Protein 7EVF (pdb70)

Solvent-accessible surface area: 12725 Å² total; per-residue (Å²): 97,63,123,5,155,81,73,16,141,13,34,34,83,17,0,3,1,28,66,19,89,10,15,38,63,0,22,7,0,5,2,8,9,13,2,2,26,7,73,15,76,13,87,5,63,11,64,52,94,24,74,62,122,6,44,6,39,15,34,38,5,0,6,4,0,0,3,6,60,4,5,0,0,10,4,7,88,77,3,73,0,12,0,16,65,57,95,2,73,84,86,20,73,20,91,128,0,2,67,62,105,4,6,0,0,0,0,1,45,144,20,23,0,16,0,1,0,64,78,104,69,0,12,4,0,34,25,58,69,2,92,82,91,62,35,18,107,13,63,4,10,5,20,0,8,1,4,6,0,82,62,1,0,0,3,0,0,0,107,47,31,42,0,14,0,10,64,14,71,101,128,49,75,34,65,104,74,16,89,36,109,3,85,9,63,11,8,1,2,1,0,4,1,71,86,20,3,0,1,0,1,0,92,81,42,23,1,15,0,0,71,10,44,78,9,129,61,107,40,60,65,103,26,95,61,0,3,77,1,6,4,2,0,2,137,93,13,6,0,0,1,1,0,42,48,11,36,0,32,0,1,34,28,108,12,52,80,73,30,67,16,82,0,108,22,79,2,14,9,2,3,0,0,11,94,109,2,29,0,5,0,0,0,20,35,1,30,0,3,2,0,20,77,95,15,95,108,68,27,46,25,138,2,107,11,29,0,79,0,0,0,2,1,1,40,96,18,16,0,1,1,0,0,23,27,77,9,1,3,0,0,41,52,109,13,88,73,95,23,131,58,110,16,95,10,32,0,7,7,2,1,3,4,6,49,100,0,3,0,3,2,2,2,79,64,40,2,2,0,0,9,56,187

Nearest PDB structures (foldseek):
  7evf-assembly1_AA  TM=1.003E+00  e=4.705E-70  Bacillus velezensis FZB42
  7eq5-assembly2_B  TM=1.001E+00  e=6.761E-65  Bacillus velezensis FZB42
  7eq5-assembly1_A  TM=9.974E-01  e=3.984E-65  Bacillus velezensis FZB42
  7dxn-assembly2_B-2  TM=9.970E-01  e=1.856E-64  Bacillus velezensis FZB42
  6tjg-assembly1_A  TM=9.393E-01  e=6.836E-26  synthetic construct

B-factor: mean 14.87, std 6.34, range [7.51, 61.19]

Secondary structure (P-SEA, 3-state):
cccccbbbbcccccccccccccccccccccccccccccccccccccccccccccccccccbbbbbbccccbbbbbcccbbbbbbccccccccccccccccbbbbbcccccbbbbbbbcccbbbbcccccccccbbbbbcccccccccccccbbbbbbcccccccbbbbcccbbbbccccccccccccccccccccbbbbbbccccccccccccccccccccccccccccbbbbcccbbbbbbbcccbbbbbcccccccccccccccccccccccccccccccccccbbbbbcccccccccccccccccccccccccccccccccccbbbbbccccccccccccccccccbbbbcccbbbbbbcccbbbbbbcc

Structure (mmCIF, N/CA/C/O backbone):
data_7EVF
#
_entry.id   7EVF
#
_cell.length_a   152.987
_cell.length_b   152.987
_cell.length_c   61.694
_cell.angle_alpha   90.000
_cell.angle_beta   90.000
_cell.angle_gamma   120.000
#
_symmetry.space_group_name_H-M   'H 3'
#
loop_
_entity.id
_entity.type
_entity.pdbx_description
1 polymer 'PQQ_3 domain-containing protein'
2 water water
#
loop_
_atom_site.group_PDB
_atom_site.id
_atom_site.type_symbol
_atom_site.label_atom_id
_atom_site.label_alt_id
_atom_site.label_comp_id
_atom_site.label_asym_id
_atom_site.label_entity_id
_atom_site.label_seq_id
_atom_site.pdbx_PDB_ins_code
_atom_site.Cartn_x
_atom_site.Cartn_y
_atom_site.Cartn_z
_atom_site.occupancy
_atom_site.B_iso_or_equiv
_atom_site.auth_seq_id
_atom_site.auth_comp_id
_atom_site.auth_asym_id
_atom_site.auth_atom_id
_atom_site.pdbx_PDB_model_num
ATOM 1 N N . GLY A 1 1 ? 11.67290 28.72309 4.98107 1.000 32.31543 -2 GLY AA N 1
ATOM 2 C CA . GLY A 1 1 ? 10.87567 27.89047 4.09396 1.000 30.58272 -2 GLY AA CA 1
ATOM 3 C C . GLY A 1 1 ? 10.51463 26.54481 4.70532 1.000 27.72198 -2 GLY AA C 1
ATOM 4 O O . GLY A 1 1 ? 10.57243 26.36540 5.92373 1.000 37.46360 -2 GLY AA O 1
ATOM 5 N N . ALA A 1 2 ? 10.13467 25.59418 3.85562 1.000 29.95393 -1 ALA AA N 1
ATOM 6 C CA . ALA A 1 2 ? 9.80047 24.26786 4.34442 1.000 24.16042 -1 ALA AA CA 1
ATOM 7 C C . ALA A 1 2 ? 11.04275 23.56903 4.89473 1.000 30.40218 -1 ALA AA C 1
ATOM 8 O O . ALA A 1 2 ? 12.19109 24.00241 4.70862 1.000 27.79949 -1 ALA AA O 1
ATOM 10 N N . MET A 1 3 ? 10.78589 22.46425 5.57504 1.000 31.93189 0 MET AA N 1
ATOM 11 C CA . MET A 1 3 ? 11.79505 21.64075 6.21458 1.000 30.30672 0 MET AA CA 1
ATOM 12 C C . MET A 1 3 ? 11.81037 20.28815 5.51607 1.000 27.94841 0 MET AA C 1
ATOM 13 O O . MET A 1 3 ? 10.77298 19.81923 5.02547 1.000 26.70593 0 MET AA O 1
ATOM 18 N N . ALA A 1 4 ? 12.98120 19.65672 5.46001 1.000 22.41184 45 ALA AA N 1
ATOM 19 C CA . ALA A 1 4 ? 12.99929 18.26497 5.02181 1.000 25.00264 45 ALA AA CA 1
ATOM 20 C C . ALA A 1 4 ? 12.24612 17.39531 6.03980 1.000 24.06286 45 ALA AA C 1
ATOM 21 O O . ALA A 1 4 ? 12.06839 17.77013 7.19863 1.000 24.69221 45 ALA AA O 1
ATOM 23 N N . GLU A 1 5 ? 11.77485 16.22886 5.59169 1.000 24.95097 46 GLU AA N 1
ATOM 24 C CA . GLU A 1 5 ? 10.96111 15.40673 6.49059 1.000 25.23436 46 GLU AA CA 1
ATOM 25 C C . GLU A 1 5 ? 11.77712 14.76176 7.60571 1.000 27.47802 46 GLU AA C 1
ATOM 26 O O . GLU A 1 5 ? 11.20616 14.40221 8.64206 1.000 26.14751 46 GLU AA O 1
ATOM 32 N N . THR A 1 6 ? 13.08917 14.59424 7.41334 1.000 21.98126 47 THR AA N 1
ATOM 33 C CA . THR A 1 6 ? 14.00616 14.07869 8.42616 1.000 20.23664 47 THR AA CA 1
ATOM 34 C C . THR A 1 6 ? 15.18798 15.03260 8.50220 1.000 20.24094 47 THR AA C 1
ATOM 35 O O . THR A 1 6 ? 15.43650 15.79679 7.56013 1.000 21.44060 47 THR AA O 1
ATOM 39 N N . VAL A 1 7 ? 15.91635 15.00990 9.64690 1.000 18.38936 48 VAL AA N 1
ATOM 40 C CA . VAL A 1 7 ? 16.99271 15.97521 9.82006 1.000 15.85076 48 VAL AA CA 1
ATOM 41 C C . VAL A 1 7 ? 18.23941 15.50160 9.08559 1.000 14.50134 48 VAL AA C 1
ATOM 42 O O . VAL A 1 7 ? 18.54780 14.30231 8.99572 1.000 16.62461 48 VAL AA O 1
ATOM 46 N N . PHE A 1 8 ? 18.97702 16.47848 8.58882 1.000 13.39963 49 PHE AA N 1
ATOM 47 C CA . PHE A 1 8 ? 20.28986 16.19214 8.04070 1.000 12.82308 49 PHE AA CA 1
ATOM 48 C C . PHE A 1 8 ? 21.26609 15.87381 9.16513 1.000 13.37097 49 PHE AA C 1
ATOM 49 O O . PHE A 1 8 ? 21.33507 16.58808 10.18146 1.000 14.40162 49 PHE AA O 1
ATOM 57 N N . LYS A 1 9 ? 22.04573 14.80506 8.97736 1.000 11.54436 50 LYS AA N 1
ATOM 58 C CA . LYS A 1 9 ? 23.11377 14.41535 9.89825 1.000 11.20353 50 LYS AA CA 1
ATOM 59 C C . LYS A 1 9 ? 24.42380 14.27324 9.12899 1.000 13.03256 50 LYS AA C 1
ATOM 60 O O . LYS A 1 9 ? 24.47634 13.56674 8.11633 1.000 12.61236 50 LYS AA O 1
ATOM 66 N N . GLN A 1 10 ? 25.48542 14.91076 9.62604 1.000 12.05391 51 GLN AA N 1
ATOM 67 C CA . GLN A 1 10 ? 26.80144 14.70708 9.03654 1.000 11.33239 51 GLN AA CA 1
ATOM 68 C C . GLN A 1 10 ? 27.27319 13.27284 9.15933 1.000 10.92522 51 GLN AA C 1
ATOM 69 O O . GLN A 1 10 ? 28.02823 12.80275 8.28950 1.000 11.44930 51 GLN AA O 1
ATOM 75 N N . ASN A 1 11 ? 26.85727 12.56856 10.22401 1.000 11.73296 52 ASN AA N 1
ATOM 76 C CA . ASN A 1 11 ? 27.38501 11.24681 10.53390 1.000 10.77774 52 ASN AA CA 1
ATOM 77 C C . ASN A 1 11 ? 26.32507 10.16165 10.50228 1.000 10.90669 52 ASN AA C 1
ATOM 78 O O . ASN A 1 11 ? 25.15503 10.39473 10.83084 1.000 13.92161 52 ASN AA O 1
ATOM 83 N N . HIS A 1 12 ? 26.78388 8.94720 10.18726 1.000 9.75491 53 HIS AA N 1
ATOM 84 C CA . HIS A 1 12 ? 26.08008 7.70622 10.47916 1.000 10.80972 53 HIS AA CA 1
ATOM 85 C C . HIS A 1 12 ? 26.91933 6.91465 11.48316 1.000 12.37638 53 HIS AA C 1
ATOM 86 O O . HIS A 1 12 ? 27.89033 7.43312 12.05101 1.000 13.29133 53 HIS AA O 1
ATOM 93 N N . ALA A 1 13 ? 26.56712 5.63464 11.69208 1.000 12.36907 54 ALA AA N 1
ATOM 94 C CA . ALA A 1 13 ? 27.22618 4.87759 12.74759 1.000 15.09109 54 ALA AA CA 1
ATOM 95 C C . ALA A 1 13 ? 28.71166 4.66494 12.50128 1.000 15.47125 54 ALA AA C 1
ATOM 96 O O . ALA A 1 13 ? 29.44143 4.33363 13.44556 1.000 17.62371 54 ALA AA O 1
ATOM 98 N N . ALA A 1 14 ? 29.17946 4.82753 11.27719 1.000 12.61902 55 ALA AA N 1
ATOM 99 C CA . ALA A 1 14 ? 30.56428 4.50832 10.95639 1.000 11.05869 55 ALA AA CA 1
ATOM 100 C C . ALA A 1 14 ? 31.45614 5.72076 10.68998 1.000 11.73107 55 ALA AA C 1
ATOM 101 O O . ALA A 1 14 ? 32.63413 5.53074 10.38309 1.000 13.85597 55 ALA AA O 1
ATOM 103 N N . SER A 1 15 ? 30.94802 6.95083 10.81359 1.000 10.43514 56 SER AA N 1
ATOM 104 C CA . SER A 1 15 ? 31.73450 8.15425 10.54933 1.000 9.97615 56 SER AA CA 1
ATOM 105 C C . SER A 1 15 ? 31.91786 8.97370 11.82067 1.000 11.19411 56 SER AA C 1
ATOM 106 O O . SER A 1 15 ? 31.22928 8.77090 12.83153 1.000 13.68988 56 SER AA O 1
ATOM 109 N N . GLY A 1 16 ? 32.84348 9.91700 11.74521 1.000 10.11804 57 GLY AA N 1
ATOM 110 C CA . GLY A 1 16 ? 33.23837 10.64140 12.94307 1.000 10.56696 57 GLY AA CA 1
ATOM 111 C C . GLY A 1 16 ? 33.57334 12.10376 12.72497 1.000 10.04274 57 GLY AA C 1
ATOM 112 O O . GLY A 1 16 ? 34.54769 12.60653 13.30000 1.000 11.20025 57 GLY AA O 1
ATOM 113 N N . PHE A 1 17 ? 32.76589 12.80412 11.92761 1.000 9.53764 58 PHE AA N 1
ATOM 114 C CA . PHE A 1 17 ? 32.94413 14.23852 11.74423 1.000 9.52401 58 PHE AA CA 1
ATOM 115 C C . PHE A 1 17 ? 32.46007 15.00196 12.97552 1.000 9.66433 58 PHE AA C 1
ATOM 116 O O . PHE A 1 17 ? 31.53188 14.57868 13.67237 1.000 11.80485 58 PHE AA O 1
ATOM 124 N N . LEU A 1 18 ? 33.07340 16.14454 13.22316 1.000 10.32126 59 LEU AA N 1
ATOM 125 C CA . LEU A 1 18 ? 32.58870 17.01969 14.28798 1.000 9.35043 59 LEU AA CA 1
ATOM 126 C C . LEU A 1 18 ? 31.24161 17.59973 13.88160 1.000 10.66901 59 LEU AA C 1
ATOM 127 O O . LEU A 1 18 ? 31.15084 18.28571 12.85757 1.000 11.30480 59 LEU AA O 1
ATOM 132 N N . ALA A 1 19 ? 30.19422 17.34655 14.67812 1.000 12.06219 60 ALA AA N 1
ATOM 133 C CA . ALA A 1 19 ? 28.88736 17.90047 14.34310 1.000 12.25002 60 ALA AA CA 1
ATOM 134 C C . ALA A 1 19 ? 28.91947 19.41722 14.47819 1.000 12.51149 60 ALA AA C 1
ATOM 135 O O . ALA A 1 19 ? 29.31963 19.95330 15.52542 1.000 14.20228 60 ALA AA O 1
ATOM 137 N N . GLY A 1 20 ? 28.49856 20.10518 13.41932 1.000 10.96808 61 GLY AA N 1
ATOM 138 C CA . GLY A 1 20 ? 28.53659 21.54727 13.36217 1.000 11.16651 61 GLY AA CA 1
ATOM 139 C C . GLY A 1 20 ? 27.16727 22.14257 13.08098 1.000 11.67345 61 GLY AA C 1
ATOM 140 O O . GLY A 1 20 ? 26.18201 21.43270 12.86984 1.000 13.18709 61 GLY AA O 1
ATOM 141 N N . ARG A 1 21 ? 27.13864 23.47639 13.05810 1.000 11.35701 62 ARG AA N 1
ATOM 142 C CA . ARG A 1 21 ? 25.89442 24.25349 13.00732 1.000 12.75452 62 ARG AA CA 1
ATOM 143 C C . ARG A 1 21 ? 25.41349 24.42731 11.56256 1.000 12.75836 62 ARG AA C 1
ATOM 144 O O . ARG A 1 21 ? 25.25727 25.53657 11.04966 1.000 13.59564 62 ARG AA O 1
ATOM 152 N N . TYR A 1 22 ? 25.19927 23.29099 10.89360 1.000 12.10953 63 TYR AA N 1
ATOM 153 C CA . TYR A 1 22 ? 24.60472 23.26238 9.56271 1.000 11.72462 63 TYR AA CA 1
ATOM 154 C C . TYR A 1 22 ? 23.09132 23.36959 9.66152 1.000 12.37826 63 TYR AA C 1
ATOM 155 O O . TYR A 1 22 ? 22.49488 23.15425 10.71794 1.000 14.50090 63 TYR AA O 1
ATOM 164 N N . ASP A 1 23 ? 22.46965 23.70306 8.53992 1.000 11.98983 64 ASP AA N 1
ATOM 165 C CA . ASP A 1 23 ? 21.00932 23.71724 8.48480 1.000 13.25279 64 ASP AA CA 1
ATOM 166 C C . ASP A 1 23 ? 20.49358 22.27843 8.55048 1.000 11.11845 64 ASP AA C 1
ATOM 167 O O . ASP A 1 23 ? 20.52622 21.53428 7.56071 1.000 12.70289 64 ASP AA O 1
ATOM 172 N N . ALA A 1 24 ? 20.00775 21.86808 9.73131 1.000 12.62764 65 ALA AA N 1
ATOM 173 C CA . ALA A 1 24 ? 19.51899 20.50857 9.91570 1.000 13.27630 65 ALA AA CA 1
ATOM 174 C C . ALA A 1 24 ? 18.21119 20.24362 9.18413 1.000 14.83889 65 ALA AA C 1
ATOM 175 O O . ALA A 1 24 ? 17.85170 19.08011 8.98404 1.000 15.38560 65 ALA AA O 1
ATOM 177 N N . GLN A 1 25 ? 17.52281 21.28314 8.74896 1.000 14.84816 66 GLN AA N 1
ATOM 178 C CA . GLN A 1 25 ? 16.30090 21.10707 7.98721 1.000 14.47573 66 GLN AA CA 1
ATOM 179 C C . GLN A 1 25 ? 16.53819 21.02524 6.48941 1.000 14.48059 66 GLN AA C 1
ATOM 180 O O . GLN A 1 25 ? 15.58207 20.81837 5.73937 1.000 15.73211 66 GLN AA O 1
ATOM 186 N N . ALA A 1 26 ? 17.78138 21.18183 6.03294 1.000 12.92068 67 ALA AA N 1
ATOM 187 C CA . ALA A 1 26 ? 18.09770 21.16383 4.61887 1.000 11.26379 67 ALA AA CA 1
ATOM 188 C C . ALA A 1 26 ? 18.14800 19.73966 4.09676 1.000 11.95395 67 ALA AA C 1
ATOM 189 O O . ALA A 1 26 ? 18.34802 18.77829 4.85207 1.000 14.32933 67 ALA AA O 1
ATOM 191 N N . MET A 1 27 ? 17.99198 19.60990 2.77307 1.000 11.20305 68 MET AA N 1
ATOM 192 C CA . MET A 1 27 ? 18.20402 18.31070 2.15592 1.000 10.99214 68 MET AA CA 1
ATOM 193 C C . MET A 1 27 ? 19.68742 18.00723 2.07856 1.000 15.30065 68 MET AA C 1
ATOM 194 O O . MET A 1 27 ? 20.11625 16.92172 2.46261 1.000 14.44732 68 MET AA O 1
ATOM 199 N N . SER A 1 28 ? 20.48741 18.96957 1.61851 1.000 13.28880 69 SER AA N 1
ATOM 200 C CA . SER A 1 28 ? 21.93431 18.77607 1.47142 1.000 11.67171 69 SER AA CA 1
ATOM 201 C C . SER A 1 28 ? 22.65084 20.10940 1.71928 1.000 10.71844 69 SER AA C 1
ATOM 202 O O . SER A 1 28 ? 22.94655 20.85622 0.77309 1.000 11.54979 69 SER AA O 1
ATOM 205 N N . PRO A 1 29 ? 22.98691 20.42560 2.97852 1.000 9.49800 70 PRO AA N 1
ATOM 206 C CA . PRO A 1 29 ? 23.52602 21.76055 3.28286 1.000 9.48948 70 PRO AA CA 1
ATOM 207 C C . PRO A 1 29 ? 25.02400 21.92271 3.10940 1.000 10.63179 70 PRO AA C 1
ATOM 208 O O . PRO A 1 29 ? 25.52745 23.04550 3.24409 1.000 12.20913 70 PRO AA O 1
ATOM 212 N N . THR A 1 30 ? 25.75264 20.84816 2.82183 1.000 10.24595 71 THR AA N 1
ATOM 213 C CA . THR A 1 30 ? 27.19814 20.93446 2.72295 1.000 9.80828 71 THR AA CA 1
ATOM 214 C C . THR A 1 30 ? 27.63399 19.86910 1.73265 1.000 10.18901 71 THR AA C 1
ATOM 215 O O . THR A 1 30 ? 26.94696 18.86101 1.55575 1.000 14.87784 71 THR AA O 1
ATOM 219 N N . MET A 1 31 ? 28.72504 20.13483 1.04125 1.000 9.42743 72 MET AA N 1
ATOM 220 C CA . MET A 1 31 ? 29.27045 19.12597 0.14086 1.000 9.25837 72 MET AA CA 1
ATOM 221 C C . MET A 1 31 ? 30.21905 18.17691 0.86468 1.000 9.44420 72 MET AA C 1
ATOM 222 O O . MET A 1 31 ? 30.15354 16.96301 0.66237 1.000 7.87847 72 MET AA O 1
ATOM 227 N N . PHE A 1 32 ? 31.05828 18.71669 1.74661 1.000 9.98151 73 PHE AA N 1
ATOM 228 C CA . PHE A 1 32 ? 32.07495 17.96131 2.47884 1.000 7.50710 73 PHE AA CA 1
ATOM 229 C C . PHE A 1 32 ? 31.87090 18.14117 3.97790 1.000 9.39657 73 PHE AA C 1
ATOM 230 O O . PHE A 1 32 ? 30.84689 18.67549 4.42359 1.000 11.08821 73 PHE AA O 1
ATOM 238 N N . ASN A 1 33 ? 32.83135 17.62389 4.75886 1.000 9.21106 74 ASN AA N 1
ATOM 239 C CA . ASN A 1 33 ? 32.66515 17.51179 6.20551 1.000 9.84539 74 ASN AA CA 1
ATOM 240 C C . ASN A 1 33 ? 31.42497 16.73638 6.60906 1.000 9.14814 74 ASN AA C 1
ATOM 241 O O . ASN A 1 33 ? 30.80682 17.00481 7.64060 1.000 11.08592 74 ASN AA O 1
ATOM 246 N N . TRP A 1 34 ? 31.09348 15.71131 5.82870 1.000 8.22006 75 TRP AA N 1
ATOM 247 C CA . TRP A 1 34 ? 30.05363 14.76530 6.18385 1.000 8.51305 75 TRP AA CA 1
ATOM 248 C C . TRP A 1 34 ? 30.32857 13.48043 5.42329 1.000 9.32308 75 TRP AA C 1
ATOM 249 O O . TRP A 1 34 ? 31.21394 13.41441 4.56373 1.000 9.57421 75 TRP AA O 1
ATOM 260 N N . SER A 1 35 ? 29.54505 12.46058 5.76529 1.000 9.49279 76 SER AA N 1
ATOM 261 C CA . SER A 1 35 ? 29.83698 11.12168 5.26845 1.000 8.94670 76 SER AA CA 1
ATOM 262 C C . SER A 1 35 ? 29.70979 11.00946 3.75952 1.000 8.85071 76 SER AA C 1
ATOM 263 O O . SER A 1 35 ? 30.35911 10.15507 3.14966 1.000 9.77098 76 SER AA O 1
ATOM 266 N N . ARG A 1 36 ? 28.86620 11.84120 3.15763 1.000 8.25912 77 ARG AA N 1
ATOM 267 C CA . ARG A 1 36 ? 28.43334 11.68408 1.76095 1.000 8.76555 77 ARG AA CA 1
ATOM 268 C C . ARG A 1 36 ? 27.71860 10.35973 1.52429 1.000 9.94931 77 ARG AA C 1
ATOM 269 O O . ARG A 1 36 ? 27.70397 9.83355 0.40529 1.000 10.59814 77 ARG AA O 1
ATOM 277 N N . GLU A 1 37 ? 27.07546 9.82717 2.56339 1.000 9.38504 78 GLU AA N 1
ATOM 278 C CA . GLU A 1 37 ? 26.03239 8.82188 2.40241 1.000 10.33076 78 GLU AA CA 1
ATOM 279 C C . GLU A 1 37 ? 24.71150 9.50919 2.71293 1.000 10.54630 78 GLU AA C 1
ATOM 280 O O . GLU A 1 37 ? 24.39313 9.79400 3.88225 1.000 12.46683 78 GLU AA O 1
ATOM 286 N N . SER A 1 38 ? 23.94037 9.75645 1.66242 1.000 9.48377 79 SER AA N 1
ATOM 287 C CA . SER A 1 38 ? 22.64825 10.40599 1.81368 1.000 10.22404 79 SER AA CA 1
ATOM 288 C C . SER A 1 38 ? 21.68530 9.54145 2.61641 1.000 11.81886 79 SER AA C 1
ATOM 289 O O . SER A 1 38 ? 21.67962 8.30926 2.50808 1.000 13.04734 79 SER AA O 1
ATOM 292 N N . ARG A 1 39 ? 20.81706 10.21544 3.37426 1.000 11.31064 80 ARG AA N 1
ATOM 293 C CA . ARG A 1 39 ? 19.70672 9.54439 4.03809 1.000 12.67760 80 ARG AA CA 1
ATOM 294 C C . ARG A 1 39 ? 18.56327 9.22637 3.08702 1.000 12.51648 80 ARG AA C 1
ATOM 295 O O . ARG A 1 39 ? 17.62080 8.52737 3.48786 1.000 15.41160 80 ARG AA O 1
ATOM 303 N N . PHE A 1 40 ? 18.62156 9.70064 1.85148 1.000 11.69826 81 PHE AA N 1
ATOM 304 C CA . PHE A 1 40 ? 17.55490 9.48674 0.88301 1.000 11.44149 81 PHE AA CA 1
ATOM 305 C C . PHE A 1 40 ? 17.83091 8.30391 -0.04059 1.000 13.83115 81 PHE AA C 1
ATOM 306 O O . PHE A 1 40 ? 18.97784 8.03130 -0.41699 1.000 13.02226 81 PHE AA O 1
ATOM 314 N N . THR A 1 41 ? 16.74612 7.63553 -0.44866 1.000 14.53863 82 THR AA N 1
ATOM 315 C CA . THR A 1 41 ? 16.79299 6.69260 -1.55311 1.000 14.38641 82 THR AA CA 1
ATOM 316 C C . THR A 1 41 ? 16.57027 7.42927 -2.86898 1.000 14.41611 82 THR AA C 1
ATOM 317 O O . THR A 1 41 ? 16.09916 8.57567 -2.90516 1.000 15.53135 82 THR AA O 1
ATOM 321 N N . SER A 1 42 ? 16.93914 6.76242 -3.96747 1.000 14.75169 83 SER AA N 1
ATOM 322 C CA . SER A 1 42 ? 16.72852 7.30915 -5.29523 1.000 14.33865 83 SER AA CA 1
ATOM 323 C C . SER A 1 42 ? 16.38466 6.19690 -6.26994 1.000 17.14862 83 SER AA C 1
ATOM 324 O O . SER A 1 42 ? 17.00671 5.13033 -6.25059 1.000 19.68731 83 SER AA O 1
ATOM 327 N N . THR A 1 43 ? 15.41409 6.46009 -7.12974 1.000 16.00831 84 THR AA N 1
ATOM 328 C CA . THR A 1 43 ? 15.17654 5.61726 -8.29333 1.000 17.01642 84 THR AA CA 1
ATOM 329 C C . THR A 1 43 ? 15.67994 6.25630 -9.57875 1.000 19.55947 84 THR AA C 1
ATOM 330 O O . THR A 1 43 ? 15.31655 5.79741 -10.66475 1.000 20.15970 84 THR AA O 1
ATOM 334 N N . ALA A 1 44 ? 16.51102 7.29835 -9.49389 1.000 16.07775 85 ALA AA N 1
ATOM 335 C CA . ALA A 1 44 ? 16.98741 7.94917 -10.70790 1.000 15.09843 85 ALA AA CA 1
ATOM 336 C C . ALA A 1 44 ? 17.54772 6.89680 -11.65236 1.000 15.34954 85 ALA AA C 1
ATOM 337 O O . ALA A 1 44 ? 18.30880 6.01987 -11.24194 1.000 15.88398 85 ALA AA O 1
ATOM 339 N N . ASP A 1 45 ? 17.13030 6.96194 -12.91392 1.000 15.46163 86 ASP AA N 1
ATOM 340 C CA . ASP A 1 45 ? 17.47273 5.92151 -13.88262 1.000 14.97078 86 ASP AA CA 1
ATOM 341 C C . ASP A 1 45 ? 18.34118 6.41653 -15.02898 1.000 16.01609 86 ASP AA C 1
ATOM 342 O O . ASP A 1 45 ? 18.59948 5.65595 -15.96670 1.000 17.17167 86 ASP AA O 1
ATOM 347 N N . GLY A 1 46 ? 18.83727 7.64269 -14.96554 1.000 12.81232 87 GLY AA N 1
ATOM 348 C CA . GLY A 1 46 ? 19.71185 8.13992 -15.98882 1.000 15.34821 87 GLY AA CA 1
ATOM 349 C C . GLY A 1 46 ? 19.03447 8.98975 -17.03045 1.000 15.72712 87 GLY AA C 1
ATOM 350 O O . GLY A 1 46 ? 19.72322 9.52934 -17.90190 1.000 17.78084 87 GLY AA O 1
ATOM 351 N N . ALA A 1 47 ? 17.71630 9.13345 -16.96391 1.000 16.46264 88 ALA AA N 1
ATOM 352 C CA . ALA A 1 47 ? 17.03566 10.07612 -17.83897 1.000 18.16747 88 ALA AA CA 1
ATOM 353 C C . ALA A 1 47 ? 17.23506 11.48373 -17.29352 1.000 15.63820 88 ALA AA C 1
ATOM 354 O O . ALA A 1 47 ? 17.05208 11.72383 -16.09493 1.000 16.76317 88 ALA AA O 1
ATOM 356 N N . LEU A 1 48 ? 17.61354 12.40765 -18.17114 1.000 15.67381 89 LEU AA N 1
ATOM 357 C CA . LEU A 1 48 ? 17.80173 13.79061 -17.75096 1.000 15.82742 89 LEU AA CA 1
ATOM 358 C C . LEU A 1 48 ? 16.44821 14.44742 -17.51153 1.000 19.86498 89 LEU AA C 1
ATOM 359 O O . LEU A 1 48 ? 15.54352 14.36091 -18.35387 1.000 19.66361 89 LEU AA O 1
ATOM 364 N N . LYS A 1 49 ? 16.29772 15.06871 -16.34085 1.000 14.64254 90 LYS AA N 1
ATOM 365 C CA . LYS A 1 49 ? 15.09554 15.85387 -16.06083 1.000 15.18888 90 LYS AA CA 1
ATOM 366 C C . LYS A 1 49 ? 15.22102 17.27138 -16.61777 1.000 15.72679 90 LYS AA C 1
ATOM 367 O O . LYS A 1 49 ? 14.31722 17.75978 -17.30969 1.000 19.24634 90 LYS AA O 1
ATOM 373 N N . TRP A 1 50 ? 16.31742 17.95678 -16.31737 1.000 14.51487 91 TRP AA N 1
ATOM 374 C CA . TRP A 1 50 ? 16.60179 19.24396 -16.93761 1.000 15.40056 91 TRP AA CA 1
ATOM 375 C C . TRP A 1 50 ? 18.09059 19.52253 -16.82801 1.000 14.32620 91 TRP AA C 1
ATOM 376 O O . TRP A 1 50 ? 18.81250 18.85892 -16.07779 1.000 13.33958 91 TRP AA O 1
ATOM 387 N N . GLU A 1 51 ? 18.54960 20.50059 -17.60380 1.000 14.89971 92 GLU AA N 1
ATOM 388 C CA . GLU A 1 51 ? 19.92014 20.99693 -17.54348 1.000 16.58215 92 GLU AA CA 1
ATOM 389 C C . GLU A 1 51 ? 19.88844 22.52161 -17.56034 1.000 18.04965 92 GLU AA C 1
ATOM 390 O O . GLU A 1 51 ? 19.02208 23.12808 -18.20222 1.000 16.91937 92 GLU AA O 1
ATOM 396 N N . LYS A 1 52 ? 20.82910 23.14366 -16.84308 1.000 12.79584 93 LYS AA N 1
ATOM 397 C CA . LYS A 1 52 ? 20.99165 24.59613 -16.86156 1.000 11.68009 93 LYS AA CA 1
ATOM 398 C C . LYS A 1 52 ? 22.44193 24.94836 -17.15559 1.000 16.39367 93 LYS AA C 1
ATOM 399 O O . LYS A 1 52 ? 23.36798 24.21881 -16.78368 1.000 16.40121 93 LYS AA O 1
ATOM 405 N N . ASN A 1 53 ? 22.64978 26.06709 -17.84799 1.000 15.27868 94 ASN AA N 1
ATOM 406 C CA . ASN A 1 53 ? 24.00142 26.52682 -18.10426 1.000 14.34385 94 ASN AA CA 1
ATOM 407 C C . ASN A 1 53 ? 24.52774 27.17570 -16.83344 1.000 16.33808 94 ASN AA C 1
ATOM 408 O O . ASN A 1 53 ? 23.96546 28.16733 -16.35282 1.000 17.17978 94 ASN AA O 1
ATOM 413 N N . VAL A 1 54 ? 25.57278 26.57525 -16.26546 1.000 14.42349 95 VAL AA N 1
ATOM 414 C CA . VAL A 1 54 ? 26.19146 27.02558 -15.01929 1.000 16.35351 95 VAL AA CA 1
ATOM 415 C C . VAL A 1 54 ? 27.70182 26.95699 -15.21682 1.000 14.11724 95 VAL AA C 1
ATOM 416 O O . VAL A 1 54 ? 28.33404 25.94300 -14.87776 1.000 16.35518 95 VAL AA O 1
ATOM 420 N N . PRO A 1 55 ? 28.32794 27.98037 -15.78651 1.000 12.64358 96 PRO AA N 1
ATOM 421 C CA . PRO A 1 55 ? 29.78269 27.92605 -15.98977 1.000 14.88121 96 PRO AA CA 1
ATOM 422 C C . PRO A 1 55 ? 30.50202 27.96479 -14.64459 1.000 13.54924 96 PRO AA C 1
ATOM 423 O O . PRO A 1 55 ? 30.22417 28.81878 -13.80161 1.000 14.41799 96 PRO AA O 1
ATOM 427 N N . ALA A 1 56 ? 31.41310 27.01803 -14.43667 1.000 11.57716 97 ALA AA N 1
ATOM 428 C CA . ALA A 1 56 ? 32.04850 26.92504 -13.12623 1.000 14.29980 97 ALA AA CA 1
ATOM 429 C C . ALA A 1 56 ? 33.40338 26.25739 -13.25239 1.000 13.82563 97 ALA AA C 1
ATOM 430 O O . ALA A 1 56 ? 33.65103 25.46987 -14.16468 1.000 16.58911 97 ALA AA O 1
ATOM 432 N N . THR A 1 57 ? 34.27031 26.53636 -12.27711 1.000 12.71832 98 THR AA N 1
ATOM 433 C CA . THR A 1 57 ? 35.50076 25.76571 -12.09268 1.000 13.41902 98 THR AA CA 1
ATOM 434 C C . THR A 1 57 ? 35.53090 25.45740 -10.60522 1.000 11.85930 98 THR AA C 1
ATOM 435 O O . THR A 1 57 ? 36.12199 26.21308 -9.81985 1.000 12.31431 98 THR AA O 1
ATOM 439 N N . PRO A 1 58 ? 34.84991 24.39244 -10.17666 1.000 12.36318 99 PRO AA N 1
ATOM 440 C CA . PRO A 1 58 ? 34.70564 24.15065 -8.73963 1.000 12.07237 99 PRO AA CA 1
ATOM 441 C C . PRO A 1 58 ? 36.00591 23.66444 -8.15072 1.000 16.46699 99 PRO AA C 1
ATOM 442 O O . PRO A 1 58 ? 36.75319 22.90213 -8.77480 1.000 21.44757 99 PRO AA O 1
ATOM 446 N N . GLN A 1 59 ? 36.30621 24.16434 -6.96799 1.000 11.09615 100 GLN AA N 1
ATOM 447 C CA . GLN A 1 59 ? 37.51523 23.72259 -6.27829 1.000 10.18259 100 GLN AA CA 1
ATOM 448 C C . GLN A 1 59 ? 37.24913 22.36711 -5.62318 1.000 9.88204 100 GLN AA C 1
ATOM 449 O O . GLN A 1 59 ? 36.32522 22.22175 -4.82694 1.000 11.24932 100 GLN AA O 1
ATOM 455 N N . ASN A 1 60 ? 38.06475 21.36995 -5.96891 1.000 11.67716 101 ASN AA N 1
ATOM 456 C CA . ASN A 1 60 ? 37.97818 20.02765 -5.35416 1.000 10.81716 101 ASN AA CA 1
ATOM 457 C C . ASN A 1 60 ? 36.58224 19.42143 -5.40667 1.000 10.21291 101 ASN AA C 1
ATOM 458 O O . ASN A 1 60 ? 36.17705 18.67197 -4.51114 1.000 14.03626 101 ASN AA O 1
ATOM 463 N N . GLY A 1 61 ? 35.84055 19.70481 -6.47542 1.000 10.98444 102 GLY AA N 1
ATOM 464 C CA . GLY A 1 61 ? 34.54825 19.06825 -6.61833 1.000 12.19847 102 GLY AA CA 1
ATOM 465 C C . GLY A 1 61 ? 33.41996 19.74791 -5.88119 1.000 9.60217 102 GLY AA C 1
ATOM 466 O O . GLY A 1 61 ? 32.37582 19.11749 -5.63689 1.000 10.87376 102 GLY AA O 1
ATOM 467 N N . ALA A 1 62 ? 33.59940 21.01879 -5.51374 1.000 8.76400 103 ALA AA N 1
ATOM 468 C CA . ALA A 1 62 ? 32.51792 21.79909 -4.91489 1.000 9.67183 103 ALA AA CA 1
ATOM 469 C C . ALA A 1 62 ? 31.30260 21.81412 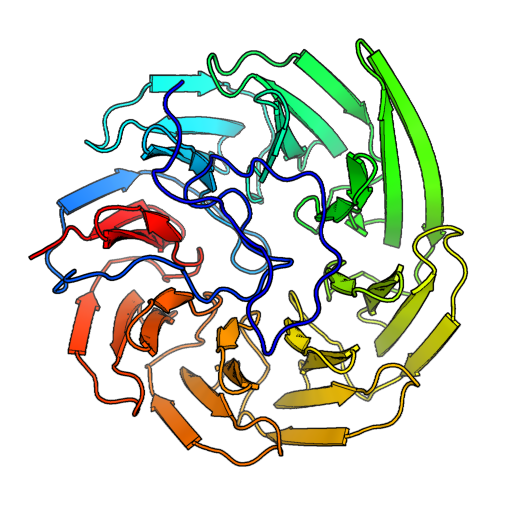-5.83783 1.000 11.48204 103 ALA AA C 1
ATOM 470 O O . ALA A 1 62 ? 31.38394 21.47251 -7.02349 1.000 11.37690 103 ALA AA O 1
ATOM 472 N N . GLY A 1 63 ? 30.17371 22.24572 -5.28866 1.000 10.72311 104 GLY AA N 1
ATOM 473 C CA . GLY A 1 63 ? 28.97841 22.25437 -6.11164 1.000 11.95782 104 GLY AA CA 1
ATOM 474 C C . GLY A 1 63 ? 27.76491 22.72504 -5.35232 1.000 11.29493 104 GLY AA C 1
ATOM 475 O O . GLY A 1 63 ? 27.87222 23.62364 -4.51069 1.000 13.78499 104 GLY AA O 1
ATOM 476 N N . ALA A 1 64 ? 26.60671 22.13235 -5.63778 1.000 9.56205 105 ALA AA N 1
ATOM 477 C CA . ALA A 1 64 ? 25.34760 22.66842 -5.14263 1.000 9.83468 105 ALA AA CA 1
ATOM 478 C C . ALA A 1 64 ? 25.03993 22.28996 -3.69396 1.000 10.12171 105 ALA AA C 1
ATOM 479 O O . ALA A 1 64 ? 25.46552 21.24264 -3.18986 1.000 12.09103 105 ALA AA O 1
ATOM 481 N N . ALA A 1 65 ? 24.24831 23.15152 -3.03851 1.000 10.49109 106 ALA AA N 1
ATOM 482 C CA . ALA A 1 65 ? 23.57485 22.82224 -1.79509 1.000 9.99464 106 ALA AA CA 1
ATOM 483 C C . ALA A 1 65 ? 22.06558 22.88017 -2.02672 1.000 10.05537 106 ALA AA C 1
ATOM 484 O O . ALA A 1 65 ? 21.60067 23.53049 -2.96478 1.000 12.52276 106 ALA AA O 1
ATOM 486 N N . VAL A 1 66 ? 21.30460 22.17505 -1.19226 1.000 10.47976 107 VAL AA N 1
ATOM 487 C CA . VAL A 1 66 ? 19.85409 22.06176 -1.38139 1.000 10.53881 107 VAL AA CA 1
ATOM 488 C C . VAL A 1 66 ? 19.18488 22.23632 -0.02893 1.000 12.30989 107 VAL AA C 1
ATOM 489 O O . VAL A 1 66 ? 19.52703 21.52996 0.92318 1.000 11.21806 107 VAL AA O 1
ATOM 493 N N . ASP A 1 67 ? 18.25350 23.19271 0.07690 1.000 11.55051 108 ASP AA N 1
ATOM 494 C CA . ASP A 1 67 ? 17.62204 23.45034 1.36400 1.000 10.59206 108 ASP AA CA 1
ATOM 495 C C . ASP A 1 67 ? 16.35333 22.62092 1.54386 1.000 11.68599 108 ASP AA C 1
ATOM 496 O O . ASP A 1 67 ? 16.04773 21.71952 0.75091 1.000 12.90976 108 ASP AA O 1
ATOM 501 N N . GLY A 1 68 ? 15.61833 22.91371 2.62487 1.000 11.36637 109 GLY AA N 1
ATOM 502 C CA . GLY A 1 68 ? 14.45275 22.10957 2.98684 1.000 13.00914 109 GLY AA CA 1
ATOM 503 C C . GLY A 1 68 ? 13.28977 22.23076 2.01072 1.000 14.94651 109 GLY AA C 1
ATOM 504 O O . GLY A 1 68 ? 12.41247 21.35303 1.98915 1.000 17.74203 109 GLY AA O 1
ATOM 505 N N . AS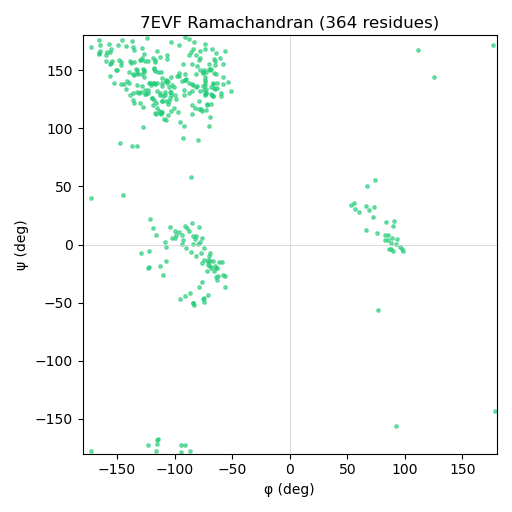P A 1 69 ? 13.25889 23.29830 1.21723 1.000 13.77462 110 ASP AA N 1
ATOM 506 C CA . ASP A 1 69 ? 12.27003 23.45248 0.14756 1.000 14.88352 110 ASP AA CA 1
ATOM 507 C C . ASP A 1 69 ? 12.65907 22.70298 -1.11773 1.000 13.69269 110 ASP AA C 1
ATOM 508 O O . ASP A 1 69 ? 11.85262 22.63033 -2.05705 1.000 15.30331 110 ASP AA O 1
ATOM 513 N N . GLY A 1 70 ? 13.89087 22.18136 -1.18232 1.000 12.05707 111 GLY AA N 1
ATOM 514 C CA . GLY A 1 70 ? 14.43199 21.68032 -2.42855 1.000 12.39893 111 GLY AA CA 1
ATOM 515 C C . GLY A 1 70 ? 15.03604 22.72333 -3.34550 1.000 10.95643 111 GLY AA C 1
ATOM 516 O O . GLY A 1 70 ? 15.38967 22.39639 -4.47768 1.000 12.90730 111 GLY AA O 1
ATOM 517 N N . THR A 1 71 ? 15.17191 23.96545 -2.88868 1.000 11.23516 112 THR AA N 1
ATOM 518 C CA . THR A 1 71 ? 15.86338 24.97677 -3.66920 1.000 11.43710 112 THR AA CA 1
ATOM 519 C C . THR A 1 71 ? 17.33124 24.60368 -3.78856 1.000 10.25299 112 THR AA C 1
ATOM 520 O O . THR A 1 71 ? 17.94598 24.15988 -2.81294 1.000 11.34814 112 THR AA O 1
ATOM 524 N N . VAL A 1 72 ? 17.86105 24.72850 -5.00275 1.000 9.71410 113 VAL AA N 1
ATOM 525 C CA . VAL A 1 72 ? 19.22598 24.33772 -5.33901 1.000 10.68502 113 VAL AA CA 1
ATOM 526 C C . VAL A 1 72 ? 20.06558 25.60243 -5.46986 1.000 10.87825 113 VAL AA C 1
ATOM 527 O O . VAL A 1 72 ? 19.76790 26.46557 -6.29484 1.000 13.11530 113 VAL AA O 1
ATOM 531 N N . PHE A 1 73 ? 21.15708 25.70158 -4.70779 1.000 9.47403 114 PHE AA N 1
ATOM 532 C CA . PHE A 1 73 ? 22.01741 26.88721 -4.71375 1.000 8.99557 114 PHE AA CA 1
ATOM 533 C C . PHE A 1 73 ? 23.36692 26.52339 -5.31201 1.000 10.47109 114 PHE AA C 1
ATOM 534 O O . PHE A 1 73 ? 23.96603 25.52448 -4.90778 1.000 11.26972 114 PHE AA O 1
ATOM 542 N N . ILE A 1 74 ? 23.84499 27.32330 -6.26559 1.000 10.93706 115 ILE AA N 1
ATOM 543 C CA . ILE A 1 74 ? 25.09969 27.01210 -6.94578 1.000 10.35397 115 ILE AA CA 1
ATOM 544 C C . ILE A 1 74 ? 25.75627 28.30299 -7.43048 1.000 11.03728 115 ILE AA C 1
ATOM 545 O O . ILE A 1 74 ? 25.08847 29.23580 -7.91298 1.000 10.93102 115 ILE AA O 1
ATOM 550 N N . GLN A 1 75 ? 27.07827 28.35268 -7.26194 1.000 9.78154 116 GLN AA N 1
ATOM 551 C CA . GLN A 1 75 ? 27.87120 29.48788 -7.69002 1.000 10.96210 116 GLN AA CA 1
ATOM 552 C C . GLN A 1 75 ? 28.42155 29.23353 -9.08770 1.000 10.24873 116 GLN AA C 1
ATOM 553 O O . GLN A 1 75 ? 28.84878 28.11365 -9.41796 1.000 12.32335 116 GLN AA O 1
ATOM 559 N N . SER A 1 76 ? 28.42546 30.27996 -9.91785 1.000 10.83709 117 SER AA N 1
ATOM 560 C CA . SER A 1 76 ? 29.04851 30.19085 -11.22636 1.000 9.83811 117 SER AA CA 1
ATOM 561 C C . SER A 1 76 ? 30.21197 31.17673 -11.30924 1.000 12.39180 117 SER AA C 1
ATOM 562 O O . SER A 1 76 ? 30.30059 32.13320 -10.53528 1.000 12.42104 117 SER AA O 1
ATOM 565 N N . LYS A 1 77 ? 31.13359 30.91685 -12.23210 1.000 11.93525 118 LYS AA N 1
ATOM 566 C CA . LYS A 1 77 ? 32.39549 31.65653 -12.28474 1.000 12.44253 118 LYS AA CA 1
ATOM 567 C C . LYS A 1 77 ? 32.24155 33.00923 -12.95351 1.000 12.92817 118 LYS AA C 1
ATOM 568 O O . LYS A 1 77 ? 33.23990 33.75458 -13.05078 1.000 14.48172 118 LYS AA O 1
ATOM 574 N N . ASP A 1 78 ? 31.01255 33.33702 -13.38416 1.000 13.16535 119 ASP AA N 1
ATOM 575 C CA . ASP A 1 78 ? 30.66296 34.65327 -13.90715 1.000 16.44575 119 ASP AA CA 1
ATOM 576 C C . ASP A 1 78 ? 30.23731 35.61433 -12.80862 1.000 16.82787 119 ASP AA C 1
ATOM 577 O O . ASP A 1 78 ? 29.69048 36.67765 -13.11690 1.000 18.58496 119 ASP AA O 1
ATOM 582 N N . GLY A 1 79 ? 30.45448 35.25545 -11.53939 1.000 13.26340 120 GLY AA N 1
ATOM 583 C CA . GLY A 1 79 ? 30.14982 36.11855 -10.42758 1.000 17.75038 120 GLY AA CA 1
ATOM 584 C C . GLY A 1 79 ? 28.77822 35.92822 -9.81686 1.000 13.52629 120 GLY AA C 1
ATOM 585 O O . GLY A 1 79 ? 28.42065 36.66708 -8.88972 1.000 15.48512 120 GLY AA O 1
ATOM 586 N N . LYS A 1 80 ? 28.01089 34.94700 -10.27215 1.000 12.72033 121 LYS AA N 1
ATOM 587 C CA . LYS A 1 80 ? 26.64660 34.78522 -9.78042 1.000 13.04875 121 LYS AA CA 1
ATOM 588 C C . LYS A 1 80 ? 26.53165 33.64723 -8.77013 1.000 13.05135 121 LYS AA C 1
ATOM 589 O O . LYS A 1 80 ? 27.21179 32.61885 -8.87859 1.000 13.42709 121 LYS AA O 1
ATOM 595 N N . LEU A 1 81 ? 25.66950 33.85253 -7.78559 1.000 10.42401 122 LEU AA N 1
ATOM 596 C CA . LEU A 1 81 ? 25.08698 32.79417 -6.97069 1.000 8.96652 122 LEU AA CA 1
ATOM 597 C C . LEU A 1 81 ? 23.61279 32.73079 -7.33744 1.000 11.81149 122 LEU AA C 1
ATOM 598 O O . LEU A 1 81 ? 22.91130 33.75223 -7.29127 1.000 11.56119 122 LEU AA O 1
ATOM 603 N N . THR A 1 82 ? 23.16680 31.56544 -7.75909 1.000 10.61192 123 THR AA N 1
ATOM 604 C CA . THR A 1 82 ? 21.79301 31.38837 -8.22216 1.000 11.12094 123 THR AA CA 1
ATOM 605 C C . THR A 1 82 ? 21.08065 30.37060 -7.34795 1.000 10.89621 123 THR AA C 1
ATOM 606 O O . THR A 1 82 ? 21.63810 29.31163 -7.01577 1.000 11.33013 123 THR AA O 1
ATOM 610 N N . ALA A 1 83 ? 19.82316 30.66864 -7.02438 1.000 10.41245 124 ALA AA N 1
ATOM 611 C CA . ALA A 1 83 ? 18.93311 29.72935 -6.36499 1.000 9.46649 124 ALA AA CA 1
ATOM 612 C C . ALA A 1 83 ? 17.92841 29.23084 -7.40289 1.000 12.56459 124 ALA AA C 1
ATOM 613 O O . ALA A 1 83 ? 17.19002 30.03663 -7.99063 1.000 12.62021 124 ALA AA O 1
ATOM 615 N N . TYR A 1 84 ? 17.90181 27.92133 -7.63606 1.000 11.61725 125 TYR AA N 1
ATOM 616 C CA . TYR A 1 84 ? 16.98235 27.30638 -8.59382 1.000 12.92185 125 TYR AA CA 1
ATOM 617 C C . TYR A 1 84 ? 15.84208 26.58905 -7.88204 1.000 14.41200 125 TYR AA C 1
ATOM 618 O O . TYR A 1 84 ? 16.05483 25.85831 -6.91010 1.000 11.77134 125 TYR AA O 1
ATOM 627 N N . HIS A 1 85 ? 14.61667 26.78969 -8.37514 1.000 12.24938 126 HIS AA N 1
ATOM 628 C CA . HIS A 1 85 ? 13.54164 25.92914 -7.94908 1.000 13.20984 126 HIS AA CA 1
ATOM 629 C C . HIS A 1 85 ? 13.80649 24.50279 -8.43651 1.000 12.84992 126 HIS AA C 1
ATOM 630 O O . HIS A 1 85 ? 14.54995 24.30933 -9.40552 1.000 12.74142 126 HIS AA O 1
ATOM 637 N N . PRO A 1 86 ? 13.16456 23.50391 -7.80972 1.000 12.72046 127 PRO AA N 1
ATOM 638 C CA . PRO A 1 86 ? 13.33355 22.10865 -8.26520 1.000 12.66660 127 PRO AA CA 1
ATOM 639 C C . PRO A 1 86 ? 12.99294 21.89362 -9.72095 1.000 13.62353 127 PRO AA C 1
ATOM 640 O O . PRO A 1 86 ? 13.50260 20.94935 -10.33588 1.000 15.30164 127 PRO AA O 1
ATOM 644 N N . ASP A 1 87 ? 12.11275 22.70915 -10.30200 1.000 13.39985 128 ASP AA N 1
ATOM 645 C CA . ASP A 1 87 ? 11.82840 22.54652 -11.72208 1.000 15.63752 128 ASP AA CA 1
ATOM 646 C C . ASP A 1 87 ? 12.85055 23.22872 -12.63574 1.000 13.48152 128 ASP AA C 1
ATOM 647 O O . ASP A 1 87 ? 12.69899 23.19252 -13.86875 1.000 15.99095 128 ASP AA O 1
ATOM 652 N N . GLY A 1 88 ? 13.93411 23.80139 -12.06828 1.000 10.90553 129 GLY AA N 1
ATOM 653 C CA . GLY A 1 88 ? 14.96480 24.41057 -12.87789 1.000 11.62774 129 GLY AA CA 1
ATOM 654 C C . GLY A 1 88 ? 14.76216 25.87775 -13.20305 1.000 11.35124 129 GLY AA C 1
ATOM 655 O O . GLY A 1 88 ? 15.65689 26.47638 -13.81538 1.000 14.72252 129 GLY AA O 1
ATOM 656 N N . THR A 1 89 ? 13.62497 26.45545 -12.83066 1.000 14.63111 130 THR AA N 1
ATOM 657 C CA . THR A 1 89 ? 13.47282 27.89270 -12.98850 1.000 13.91317 130 THR AA CA 1
ATOM 658 C C . THR A 1 89 ? 14.21348 28.61075 -11.86605 1.000 14.45552 130 THR AA C 1
ATOM 659 O O . THR A 1 89 ? 14.51124 28.03208 -10.81612 1.000 15.80056 130 THR AA O 1
ATOM 663 N N . VAL A 1 90 ? 14.50999 29.89358 -12.08608 1.000 15.25759 131 VAL AA N 1
ATOM 664 C CA . VAL A 1 90 ? 15.31288 30.68205 -11.14569 1.000 12.45780 131 VAL AA CA 1
ATOM 665 C C . VAL A 1 90 ? 14.41810 31.31263 -10.08680 1.000 13.56159 131 VAL AA C 1
ATOM 666 O O . VAL A 1 90 ? 13.41261 31.97226 -10.42194 1.000 17.02656 131 VAL AA O 1
ATOM 670 N N . LYS A 1 91 ? 14.79201 31.14481 -8.80784 1.000 12.43066 132 LYS AA N 1
ATOM 671 C CA . LYS A 1 91 ? 14.15606 31.79062 -7.66141 1.000 10.92288 132 LYS AA CA 1
ATOM 672 C C . LYS A 1 91 ? 14.81221 33.12299 -7.30556 1.000 15.21455 132 LYS AA C 1
ATOM 673 O O . LYS A 1 91 ? 14.11183 34.11302 -7.02946 1.000 15.89224 132 LYS AA O 1
ATOM 679 N N . TRP A 1 92 ? 16.14055 33.18738 -7.29090 1.000 12.26730 133 TRP AA N 1
ATOM 680 C CA . TRP A 1 92 ? 16.81649 34.46834 -7.12213 1.000 9.75740 133 TRP AA CA 1
ATOM 681 C C . TRP A 1 92 ? 18.22949 34.33955 -7.64518 1.000 12.83370 133 TRP AA C 1
ATOM 682 O O . TRP A 1 92 ? 18.73615 33.22856 -7.88254 1.000 12.12796 133 TRP AA O 1
ATOM 693 N N . VAL A 1 93 ? 18.83580 35.49263 -7.87686 1.000 11.00105 134 VAL AA N 1
ATOM 694 C CA . VAL A 1 93 ? 20.20785 35.54991 -8.34827 1.000 12.02015 134 VAL AA CA 1
ATOM 695 C C . VAL A 1 93 ? 20.86794 36.77611 -7.75434 1.000 14.93139 134 VAL AA C 1
ATOM 696 O O . VAL A 1 93 ? 20.27835 37.86147 -7.69062 1.000 13.31768 134 VAL AA O 1
ATOM 700 N N . THR A 1 94 ? 22.11096 36.59477 -7.31707 1.000 12.78653 135 THR AA N 1
ATOM 701 C CA . THR A 1 94 ? 22.92987 37.69913 -6.84093 1.000 11.72604 135 THR AA CA 1
ATOM 702 C C . THR A 1 94 ? 24.23792 37.69510 -7.60874 1.000 11.85131 135 THR AA C 1
ATOM 703 O O . THR A 1 94 ? 24.86008 36.64162 -7.79250 1.000 13.13480 135 THR AA O 1
ATOM 707 N N . GLU A 1 95 ? 24.63396 38.87379 -8.08034 1.000 12.20300 136 GLU AA N 1
ATOM 708 C CA . GLU A 1 95 ? 25.79042 39.03406 -8.94346 1.000 12.22362 136 GLU AA CA 1
ATOM 709 C C . GLU A 1 95 ? 26.97502 39.59749 -8.16661 1.000 12.30035 136 GLU AA C 1
ATOM 710 O O . GLU A 1 95 ? 26.88218 39.95206 -6.98277 1.000 14.24335 136 GLU AA O 1
ATOM 716 N N . ASN A 1 96 ? 28.10853 39.64842 -8.87102 1.000 15.07322 137 ASN AA N 1
ATOM 717 C CA . ASN A 1 96 ? 29.33988 40.30349 -8.41650 1.000 14.75741 137 ASN AA CA 1
ATOM 718 C C . ASN A 1 96 ? 29.97028 39.60197 -7.20865 1.000 14.60654 137 ASN AA C 1
ATOM 719 O O . ASN A 1 96 ? 30.58765 40.25973 -6.36466 1.000 16.47164 137 ASN AA O 1
ATOM 724 N N . LEU A 1 97 ? 29.84848 38.27544 -7.10354 1.000 13.08940 138 LEU AA N 1
ATOM 725 C CA . LEU A 1 97 ? 30.29961 37.54500 -5.91982 1.000 14.50845 138 LEU AA CA 1
ATOM 726 C C . LEU A 1 97 ? 31.62804 36.83308 -6.09919 1.000 17.11997 138 LEU AA C 1
ATOM 727 O O . LEU A 1 97 ? 32.03182 36.10045 -5.19183 1.000 18.22792 138 LEU AA O 1
ATOM 732 N N . GLY A 1 98 ? 32.30357 37.01226 -7.22375 1.000 15.29815 139 GLY AA N 1
ATOM 733 C CA . GLY A 1 98 ? 33.59486 36.36402 -7.41847 1.000 15.42562 139 GLY AA CA 1
ATOM 734 C C . GLY A 1 98 ? 33.68141 35.53279 -8.67933 1.000 13.38008 139 GLY AA C 1
ATOM 735 O O . GLY A 1 98 ? 32.70592 34.87733 -9.07432 1.000 17.09163 139 GLY AA O 1
ATOM 736 N N . THR A 1 99 ? 34.84375 35.52574 -9.31587 1.000 12.66015 140 THR AA N 1
ATOM 737 C CA . THR A 1 99 ? 35.03290 34.84508 -10.58935 1.000 13.77053 140 THR AA CA 1
ATOM 738 C C . THR A 1 99 ? 36.03577 33.69790 -10.44658 1.000 14.08974 140 THR AA C 1
ATOM 739 O O . THR A 1 99 ? 36.51812 33.39342 -9.35714 1.000 13.27228 140 THR AA O 1
ATOM 743 N N . THR A 1 100 ? 36.31333 33.05170 -11.57924 1.000 14.73845 141 THR AA N 1
ATOM 744 C CA . THR A 1 100 ? 37.45811 32.16444 -11.79328 1.000 14.53045 141 THR AA CA 1
ATOM 745 C C . THR A 1 100 ? 37.31589 30.78139 -11.15991 1.000 15.49131 141 THR AA C 1
ATOM 746 O O . THR A 1 100 ? 37.43280 29.77140 -11.86442 1.000 16.88565 141 THR AA O 1
ATOM 750 N N . TYR A 1 101 ? 37.07799 30.71353 -9.85912 1.000 12.80909 142 TYR AA N 1
ATOM 751 C CA . TYR A 1 101 ? 36.89770 29.44279 -9.17093 1.000 11.78207 142 TYR AA CA 1
ATOM 752 C C . TYR A 1 101 ? 35.65475 29.52958 -8.31593 1.000 11.17252 142 TYR AA C 1
ATOM 753 O O . TYR A 1 101 ? 35.34182 30.58094 -7.76607 1.000 12.04554 142 TYR AA O 1
ATOM 762 N N . THR A 1 102 ? 34.96029 28.40360 -8.17999 1.000 10.57967 143 THR AA N 1
ATOM 763 C CA . THR A 1 102 ? 33.73344 28.39966 -7.40126 1.000 10.55507 143 THR AA CA 1
ATOM 764 C C . THR A 1 102 ? 33.83552 27.45142 -6.21505 1.000 10.27230 143 THR AA C 1
ATOM 765 O O . THR A 1 102 ? 34.68861 26.54652 -6.17896 1.000 10.57985 143 THR AA O 1
ATOM 769 N N . LEU A 1 103 ? 32.95183 27.69423 -5.24229 1.000 10.54055 144 LEU AA N 1
ATOM 770 C CA . LEU A 1 103 ? 32.88773 26.92635 -4.00486 1.000 8.61134 144 LEU AA CA 1
ATOM 771 C C . LEU A 1 103 ? 31.43071 26.60407 -3.68871 1.000 10.01472 144 LEU AA C 1
ATOM 772 O O . LEU A 1 103 ? 30.49399 27.19358 -4.26489 1.000 11.45582 144 LEU AA O 1
ATOM 777 N N . THR A 1 104 ? 31.22800 25.68812 -2.73959 1.000 9.78482 145 THR AA N 1
ATOM 778 C CA . THR A 1 104 ? 29.86983 25.29711 -2.35490 1.000 10.26403 145 THR AA CA 1
ATOM 779 C C . THR A 1 104 ? 29.22114 26.38260 -1.51299 1.000 10.60214 145 THR AA C 1
ATOM 780 O O . THR A 1 104 ? 29.82594 26.82895 -0.53228 1.000 10.38833 145 THR AA O 1
ATOM 784 N N . PRO A 1 105 ? 27.96696 26.77396 -1.80599 1.000 10.05239 146 PRO AA N 1
ATOM 785 C CA . PRO A 1 105 ? 27.24646 27.69085 -0.89868 1.000 9.94413 146 PRO AA CA 1
ATOM 786 C C . PRO A 1 105 ? 26.66819 26.96154 0.29921 1.000 11.87117 146 PRO AA C 1
ATOM 787 O O . PRO A 1 105 ? 25.51710 26.50553 0.29316 1.000 13.51421 146 PRO AA O 1
ATOM 791 N N . VAL A 1 106 ? 27.45756 26.87633 1.36613 1.000 10.47690 147 VAL AA N 1
ATOM 792 C CA . VAL A 1 106 ? 27.11850 26.03034 2.50166 1.000 9.53630 147 VAL AA CA 1
ATOM 793 C C . VAL A 1 106 ? 25.98949 26.66391 3.30558 1.000 10.38555 147 VAL AA C 1
ATOM 794 O O . VAL A 1 106 ? 25.99047 27.88389 3.54309 1.000 11.70254 147 VAL AA O 1
ATOM 798 N N . LEU A 1 107 ? 25.00402 25.83355 3.72664 1.000 9.44678 148 LEU AA N 1
ATOM 799 C CA . LEU A 1 107 ? 23.82397 26.30266 4.46007 1.000 10.84738 148 LEU AA CA 1
ATOM 800 C C . LEU A 1 107 ? 24.03313 26.10776 5.95784 1.000 12.26075 148 LEU AA C 1
ATOM 801 O O . LEU A 1 107 ? 24.08619 24.96976 6.44774 1.000 11.67193 148 LEU AA O 1
ATOM 806 N N . GLY A 1 108 ? 24.10852 27.22531 6.69070 1.000 13.10174 149 GLY AA N 1
ATOM 807 C CA . GLY A 1 108 ? 24.10250 27.20233 8.13943 1.000 11.38145 149 GLY AA CA 1
ATOM 808 C C . GLY A 1 108 ? 22.70515 27.39543 8.70416 1.000 14.66303 149 GLY AA C 1
ATOM 809 O O . GLY A 1 108 ? 21.70401 27.44942 7.98586 1.000 12.90368 149 GLY AA O 1
ATOM 810 N N . THR A 1 109 ? 22.64513 27.53985 10.02005 1.000 17.40250 150 THR AA N 1
ATOM 811 C CA . THR A 1 109 ? 21.35105 27.78976 10.64548 1.000 17.30599 150 THR AA CA 1
ATOM 812 C C . THR A 1 109 ? 20.88042 29.21805 10.38124 1.000 15.34785 150 THR AA C 1
ATOM 813 O O . THR A 1 109 ? 21.61891 30.08108 9.90458 1.000 18.40742 150 THR AA O 1
ATOM 817 N N . ASN A 1 110 ? 19.59852 29.44688 10.69871 1.000 20.31624 151 ASN AA N 1
ATOM 818 C CA . ASN A 1 110 ? 18.93862 30.74232 10.52285 1.000 25.50837 151 ASN AA CA 1
ATOM 819 C C . ASN A 1 110 ? 19.00972 31.23515 9.07904 1.000 17.11013 151 ASN AA C 1
ATOM 820 O O . ASN A 1 110 ? 19.02739 32.44236 8.82468 1.000 22.55841 151 ASN AA O 1
ATOM 825 N N . GLY A 1 111 ? 19.04049 30.28991 8.13866 1.000 17.27371 152 GLY AA N 1
ATOM 826 C CA . GLY A 1 111 ? 18.89385 30.61949 6.73653 1.000 19.43011 152 GLY AA CA 1
ATOM 827 C C . GLY A 1 111 ? 20.05490 31.37935 6.14871 1.000 18.21239 152 GLY AA C 1
ATOM 828 O O . GLY A 1 111 ? 19.85108 32.17070 5.22244 1.000 19.52758 152 GLY AA O 1
ATOM 829 N N . VAL A 1 112 ? 21.26916 31.17432 6.67185 1.000 13.98706 153 VAL AA N 1
ATOM 830 C CA . VAL A 1 112 ? 22.46306 31.87982 6.20173 1.000 12.06102 153 VAL AA CA 1
ATOM 831 C C . VAL A 1 112 ? 23.29514 30.96145 5.31367 1.000 14.25227 153 VAL AA C 1
ATOM 832 O O . VAL A 1 112 ? 23.61412 29.82391 5.70421 1.000 16.16972 153 VAL AA O 1
ATOM 836 N N . ILE A 1 113 ? 23.64231 31.46014 4.12271 1.000 11.00586 154 ILE AA N 1
ATOM 837 C CA . ILE A 1 113 ? 24.60999 30.84251 3.20938 1.000 10.69728 154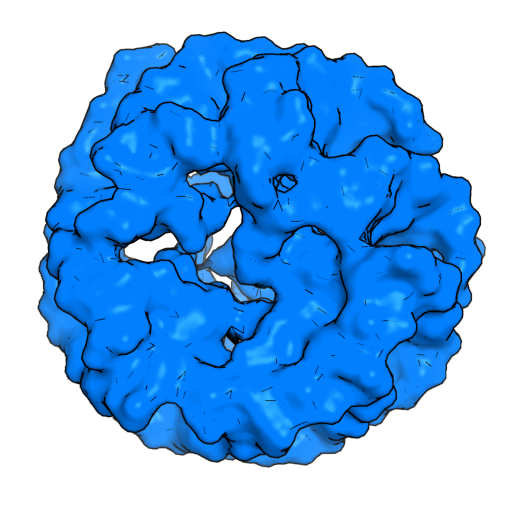 ILE AA CA 1
ATOM 838 C C . ILE A 1 113 ? 25.98657 31.40692 3.49719 1.000 10.44090 154 ILE AA C 1
ATOM 839 O O . ILE A 1 113 ? 26.15824 32.63765 3.58556 1.000 12.48989 154 ILE AA O 1
ATOM 844 N N . TYR A 1 114 ? 26.98358 30.51399 3.60779 1.000 9.28404 155 TYR AA N 1
ATOM 845 C CA . TYR A 1 114 ? 28.37433 30.88966 3.84127 1.000 10.02457 155 TYR AA CA 1
ATOM 846 C C . TYR A 1 114 ? 29.15377 30.60866 2.56586 1.000 10.91715 155 TYR AA C 1
ATOM 847 O O . TYR A 1 114 ? 29.38905 29.44349 2.21575 1.000 13.02973 155 TYR AA O 1
ATOM 856 N N . LEU A 1 115 ? 29.54282 31.66258 1.86051 1.000 9.85929 156 LEU AA N 1
ATOM 857 C CA . LEU A 1 115 ? 30.17342 31.52408 0.54726 1.000 11.01270 156 LEU AA CA 1
ATOM 858 C C . LEU A 1 115 ? 31.48085 32.30452 0.52729 1.000 11.27073 156 LEU AA C 1
ATOM 859 O O . LEU A 1 115 ? 31.47210 33.53857 0.37493 1.000 11.80026 156 LEU AA O 1
ATOM 864 N N . PRO A 1 116 ? 32.62962 31.63463 0.66740 1.000 10.76411 157 PRO AA N 1
ATOM 865 C CA . PRO A 1 116 ? 33.90503 32.30409 0.39539 1.000 10.18089 157 PRO AA CA 1
ATOM 866 C C . PRO A 1 116 ? 33.99729 32.65041 -1.07762 1.000 11.43351 157 PRO AA C 1
ATOM 867 O O . PRO A 1 116 ? 33.51203 31.91830 -1.95294 1.000 12.03471 157 PRO AA O 1
ATOM 871 N N . SER A 1 117 ? 34.66921 33.76529 -1.35262 1.000 10.36699 158 SER AA N 1
ATOM 872 C CA . SER A 1 117 ? 34.74975 34.32558 -2.69326 1.000 10.07931 158 SER AA CA 1
ATOM 873 C C . SER A 1 117 ? 36.18669 34.55659 -3.11812 1.000 10.84423 158 SER AA C 1
ATOM 874 O O . SER A 1 117 ? 37.01508 34.99650 -2.31826 1.000 11.53410 158 SER AA O 1
ATOM 877 N N . HIS A 1 118 ? 36.45430 34.34199 -4.40542 1.000 11.31909 159 HIS AA N 1
ATOM 878 C CA . HIS A 1 118 ? 37.75753 34.60116 -4.98847 1.000 10.34267 159 HIS AA CA 1
ATOM 879 C C . HIS A 1 118 ? 38.15953 36.06926 -4.88830 1.000 11.08059 159 HIS AA C 1
ATOM 880 O O . HIS A 1 118 ? 39.34633 36.39694 -5.04455 1.000 14.99778 159 HIS AA O 1
ATOM 887 N N . ASP A 1 119 ? 37.20530 36.95365 -4.58617 1.000 13.41502 160 ASP AA N 1
ATOM 888 C CA . ASP A 1 119 ? 37.53864 38.34400 -4.31134 1.000 13.64334 160 ASP AA CA 1
ATOM 889 C C . ASP A 1 119 ? 38.07544 38.56478 -2.90597 1.000 14.48820 160 ASP AA C 1
ATOM 890 O O . ASP A 1 119 ? 38.18104 39.72241 -2.46284 1.000 17.46793 160 ASP AA O 1
ATOM 895 N N . LYS A 1 120 ? 38.46329 37.48286 -2.21724 1.000 13.69675 161 LYS AA N 1
ATOM 896 C CA . LYS A 1 120 ? 39.12262 37.53587 -0.89695 1.000 13.68751 161 LYS AA CA 1
ATOM 897 C C . LYS A 1 120 ? 38.15830 38.05422 0.16517 1.000 14.38279 161 LYS AA C 1
ATOM 898 O O . LYS A 1 120 ? 38.46356 38.94835 0.95686 1.000 15.68323 161 LYS AA O 1
ATOM 904 N N . LYS A 1 121 ? 36.97938 37.44503 0.18403 1.000 14.53755 162 LYS AA N 1
ATOM 905 C CA . LYS A 1 121 ? 35.89809 37.81501 1.06444 1.000 15.81294 162 LYS AA CA 1
ATOM 906 C C . LYS A 1 121 ? 35.15117 36.54734 1.40975 1.000 14.61480 162 LYS AA C 1
ATOM 907 O O . LYS A 1 121 ? 35.17881 35.57015 0.65013 1.000 16.36554 162 LYS AA O 1
ATOM 913 N N . LEU A 1 122 ? 34.49485 36.57087 2.55843 1.000 13.78465 163 LEU AA N 1
ATOM 914 C CA . LEU A 1 122 ? 33.54327 35.55517 2.97186 1.000 14.11414 163 LEU AA CA 1
ATOM 915 C C . LEU A 1 122 ? 32.17892 36.22684 3.02001 1.000 13.89824 163 LEU AA C 1
ATOM 916 O O . LEU A 1 122 ? 31.97733 37.15525 3.80699 1.000 15.83917 163 LEU AA O 1
ATOM 921 N N . TYR A 1 123 ? 31.25900 35.80080 2.15020 1.000 11.00146 164 TYR AA N 1
ATOM 922 C CA . TYR A 1 123 ? 29.91167 36.36659 2.12620 1.000 11.75381 164 TYR AA CA 1
ATOM 923 C C . TYR A 1 123 ? 28.95335 35.59578 3.02058 1.000 14.46116 164 TYR AA C 1
ATOM 924 O O . TYR A 1 123 ? 28.99202 34.36618 3.08908 1.000 12.71947 164 TYR AA O 1
ATOM 933 N N . PHE A 1 124 ? 28.07578 36.33353 3.68311 1.000 13.67513 165 PHE AA N 1
ATOM 934 C CA . PHE A 1 124 ? 26.95314 35.79262 4.44048 1.000 14.42274 165 PHE AA CA 1
ATOM 935 C C . PHE A 1 124 ? 25.71827 36.23012 3.67022 1.000 14.58969 165 PHE AA C 1
ATOM 936 O O . PHE A 1 124 ? 25.42842 37.43118 3.60476 1.000 13.75838 165 PHE AA O 1
ATOM 944 N N . ILE A 1 125 ? 24.99449 35.27156 3.09750 1.000 12.13325 166 ILE AA N 1
ATOM 945 C CA . ILE A 1 125 ? 23.88985 35.56405 2.18447 1.000 14.23153 166 ILE AA CA 1
ATOM 946 C C . ILE A 1 125 ? 22.59538 34.96933 2.73546 1.000 13.13363 166 ILE AA C 1
ATOM 947 O O . ILE A 1 125 ? 22.57819 33.85241 3.25386 1.000 14.93936 166 ILE AA O 1
ATOM 952 N N . ASP A 1 126 ? 21.49898 35.74163 2.65283 1.000 12.40874 167 ASP AA N 1
ATOM 953 C CA . ASP A 1 126 ? 20.17888 35.26333 3.07160 1.000 12.35828 167 ASP AA CA 1
ATOM 954 C C . ASP A 1 126 ? 19.65703 34.24369 2.05927 1.000 12.41006 167 ASP AA C 1
ATOM 955 O O . ASP A 1 126 ? 19.43902 34.57317 0.88617 1.000 12.78772 167 ASP AA O 1
ATOM 960 N N . LYS A 1 127 ? 19.47249 32.99191 2.48704 1.000 12.49700 168 LYS AA N 1
ATOM 961 C CA . LYS A 1 127 ? 19.06617 31.99023 1.49319 1.000 12.19397 168 LYS AA CA 1
ATOM 962 C C . LYS A 1 127 ? 17.65213 32.18756 0.96791 1.000 13.09932 168 LYS AA C 1
ATOM 963 O O . LYS A 1 127 ? 17.33696 31.65433 -0.09753 1.000 13.61793 168 LYS AA O 1
ATOM 969 N N . GLU A 1 128 ? 16.80799 32.94702 1.66345 1.000 14.07941 169 GLU AA N 1
ATOM 970 C CA . GLU A 1 128 ? 15.45002 33.13085 1.16597 1.000 16.47350 169 GLU AA CA 1
ATOM 971 C C . GLU A 1 128 ? 15.40781 34.10650 0.00705 1.000 13.38585 169 GLU AA C 1
ATOM 972 O O . GLU A 1 128 ? 14.56904 33.95986 -0.88541 1.000 15.89928 169 GLU AA O 1
ATOM 974 N N . THR A 1 129 ? 16.29670 35.10387 -0.00066 1.000 13.15473 170 THR AA N 1
ATOM 975 C CA . THR A 1 129 ? 16.19844 36.21357 -0.94014 1.000 13.01354 170 THR AA CA 1
ATOM 976 C C . THR A 1 129 ? 17.41386 36.41796 -1.82120 1.000 13.63332 170 THR AA C 1
ATOM 977 O O . THR A 1 129 ? 17.29244 37.09894 -2.84742 1.000 14.14237 170 THR AA O 1
ATOM 981 N N . GLY A 1 130 ? 18.58841 35.88602 -1.45408 1.000 12.25128 171 GLY AA N 1
ATOM 982 C CA . GLY A 1 130 ? 19.82166 36.23946 -2.13451 1.000 11.62056 171 GLY AA CA 1
ATOM 983 C C . GLY A 1 130 ? 20.51309 37.48562 -1.60577 1.000 11.10051 171 GLY AA C 1
ATOM 984 O O . GLY A 1 130 ? 21.58673 37.83346 -2.09402 1.000 13.32043 171 GLY AA O 1
ATOM 985 N N . ASN A 1 131 ? 19.90474 38.18011 -0.64894 1.000 11.75174 172 ASN AA N 1
ATOM 986 C CA . ASN A 1 131 ? 20.48277 39.43204 -0.17866 1.000 13.79939 172 ASN AA CA 1
ATOM 987 C C . ASN A 1 131 ? 21.80726 39.17447 0.52832 1.000 11.99333 172 ASN AA C 1
ATOM 988 O O . ASN A 1 131 ? 21.93027 38.24828 1.33790 1.000 14.05753 172 ASN AA O 1
ATOM 993 N N . ILE A 1 132 ? 22.78835 40.02903 0.25820 1.000 13.19937 173 ILE AA N 1
ATOM 994 C CA . ILE A 1 132 ? 24.04373 39.97200 0.99912 1.000 13.88393 173 ILE AA CA 1
ATOM 995 C C . ILE A 1 132 ? 23.81614 40.59196 2.36906 1.000 15.53344 173 ILE AA C 1
ATOM 996 O O . ILE A 1 132 ? 23.52831 41.79145 2.47914 1.000 17.85963 173 ILE AA O 1
ATOM 1001 N N . LEU A 1 133 ? 23.93746 39.78196 3.41564 1.000 15.38811 174 LEU AA N 1
ATOM 1002 C CA . LEU A 1 133 ? 23.73023 40.28466 4.76914 1.000 14.50201 174 LEU AA CA 1
ATOM 1003 C C . LEU A 1 133 ? 24.91218 41.13352 5.20356 1.000 18.90808 174 LEU AA C 1
ATOM 1004 O O . LEU A 1 133 ? 24.74069 42.25964 5.69172 1.000 20.82027 174 LEU AA O 1
ATOM 1009 N N . TRP A 1 134 ? 26.11499 40.60757 5.02177 1.000 18.13461 175 TRP AA N 1
ATOM 1010 C CA . TRP A 1 134 ? 27.36486 41.35088 5.15638 1.000 20.30693 175 TRP AA CA 1
ATOM 1011 C C . TRP A 1 134 ? 28.48590 40.41990 4.69428 1.000 18.44607 175 TRP AA C 1
ATOM 1012 O O . TRP A 1 134 ? 28.23715 39.30363 4.22392 1.000 19.71770 175 TRP AA O 1
ATOM 1023 N N . SER A 1 135 ? 29.72380 40.90202 4.77867 1.000 17.89947 176 SER AA N 1
ATOM 1024 C CA . SER A 1 135 ? 30.86670 40.10025 4.35824 1.000 18.29475 176 SER AA CA 1
ATOM 1025 C C . SER A 1 135 ? 32.09264 40.44824 5.19204 1.000 25.81528 176 SER AA C 1
ATOM 1026 O O . SER A 1 135 ? 32.17650 41.51973 5.79780 1.000 26.46716 176 SER AA O 1
ATOM 1029 N N . VAL A 1 136 ? 33.04623 39.51905 5.21345 1.000 19.57497 177 VAL AA N 1
ATOM 1030 C CA . VAL A 1 136 ? 34.29400 39.69063 5.96098 1.000 19.68808 177 VAL AA CA 1
ATOM 1031 C C . VAL A 1 136 ? 35.46199 39.56977 4.99622 1.000 18.09941 177 VAL AA C 1
ATOM 1032 O O . VAL A 1 136 ? 35.44257 38.69148 4.12196 1.000 16.86977 177 VAL AA O 1
ATOM 1036 N N . PRO A 1 137 ? 36.49436 40.39734 5.11853 1.000 16.46280 178 PRO AA N 1
ATOM 1037 C CA . PRO A 1 137 ? 37.67326 40.23204 4.27312 1.000 14.90833 178 PRO AA CA 1
ATOM 1038 C C . PRO A 1 137 ? 38.48887 39.01906 4.69333 1.000 16.56413 178 PRO AA C 1
ATOM 1039 O O . PRO A 1 137 ? 38.53399 38.63832 5.87388 1.000 17.33718 178 PRO AA O 1
ATOM 1043 N N . LEU A 1 138 ? 39.13072 38.42383 3.69407 1.000 13.17540 179 LEU AA N 1
ATOM 1044 C CA . LEU A 1 138 ? 40.12446 37.38094 3.88405 1.000 13.76489 179 LEU AA CA 1
ATOM 1045 C C . LEU A 1 138 ? 41.46022 37.87490 3.36282 1.000 13.10443 179 LEU AA C 1
ATOM 1046 O O . LEU A 1 138 ? 41.53319 38.64207 2.40317 1.000 13.48212 179 LEU AA O 1
ATOM 1051 N N . SER A 1 139 ? 42.53475 37.39521 3.97263 1.000 13.79209 180 SER AA N 1
ATOM 1052 C CA . SER A 1 139 ? 43.83144 37.88019 3.54556 1.000 11.89495 180 SER AA CA 1
ATOM 1053 C C . SER A 1 139 ? 44.31434 37.28404 2.23887 1.000 13.47802 180 SER AA C 1
ATOM 1054 O O . SER A 1 139 ? 45.24454 37.82690 1.63516 1.000 16.89892 180 SER AA O 1
ATOM 1057 N N . GLY A 1 140 ? 43.71394 36.18038 1.78962 1.000 14.02605 181 GLY AA N 1
ATOM 1058 C CA . GLY A 1 140 ? 44.07593 35.59362 0.51640 1.000 12.34284 181 GLY AA CA 1
ATOM 1059 C C . GLY A 1 140 ? 42.82324 34.93871 -0.02637 1.000 12.82323 181 GLY AA C 1
ATOM 1060 O O . GLY A 1 140 ? 41.79686 34.85754 0.65727 1.000 13.86559 181 GLY AA O 1
ATOM 1061 N N . ALA A 1 141 ? 42.91183 34.48392 -1.26636 1.000 11.54041 182 ALA AA N 1
ATOM 1062 C CA . ALA A 1 141 ? 41.75291 33.84549 -1.88128 1.000 11.67712 182 ALA AA CA 1
ATOM 1063 C C . ALA A 1 141 ? 41.44078 32.53538 -1.16281 1.000 10.57858 182 ALA AA C 1
ATOM 1064 O O . ALA A 1 141 ? 42.34388 31.76612 -0.85438 1.000 11.79558 182 ALA AA O 1
ATOM 1066 N N . PRO A 1 142 ? 40.17716 32.23813 -0.92729 1.000 9.29689 183 PRO AA N 1
ATOM 1067 C CA . PRO A 1 142 ? 39.83582 30.99962 -0.21560 1.000 9.98255 183 PRO AA CA 1
ATOM 1068 C C . PRO A 1 142 ? 40.03738 29.78417 -1.11426 1.000 10.79673 183 PRO AA C 1
ATOM 1069 O O . PRO A 1 142 ? 39.77374 29.80871 -2.32448 1.000 12.23659 183 PRO AA O 1
ATOM 1073 N N . SER A 1 143 ? 40.53278 28.71012 -0.50338 1.000 10.63862 184 SER AA N 1
ATOM 1074 C CA . SER A 1 143 ? 40.81329 27.46654 -1.21925 1.000 10.41464 184 SER AA CA 1
ATOM 1075 C C . SER A 1 143 ? 40.04232 26.29956 -0.62844 1.000 10.54750 184 SER AA C 1
ATOM 1076 O O . SER A 1 143 ? 40.42130 25.14241 -0.84482 1.000 11.76796 184 SER AA O 1
ATOM 1079 N N . SER A 1 144 ? 38.94624 26.58460 0.07182 1.000 9.37153 185 SER AA N 1
ATOM 1080 C CA . SER A 1 144 ? 38.07310 25.53906 0.58834 1.000 9.15216 185 SER AA CA 1
ATOM 1081 C C . SER A 1 144 ? 36.66746 26.09513 0.76278 1.000 11.22848 185 SER AA C 1
ATOM 1082 O O . SER A 1 144 ? 36.45837 27.31714 0.88334 1.000 10.84446 185 SER AA O 1
ATOM 1085 N N . ASP A 1 145 ? 35.70499 25.17635 0.78226 1.000 8.99550 186 ASP AA N 1
ATOM 1086 C CA . ASP A 1 145 ? 34.39667 25.46552 1.36708 1.000 9.32200 186 ASP AA CA 1
ATOM 1087 C C . ASP A 1 145 ? 34.51497 25.82665 2.84389 1.000 10.38584 186 ASP AA C 1
ATOM 1088 O O . ASP A 1 145 ? 35.51042 25.51946 3.51754 1.000 11.84132 186 ASP AA O 1
ATOM 1093 N N . ALA A 1 146 ? 33.47690 26.48319 3.36176 1.000 9.37910 187 ALA AA N 1
ATOM 1094 C CA . ALA A 1 146 ? 33.44356 26.80723 4.77945 1.000 8.44176 187 ALA AA CA 1
ATOM 1095 C C . ALA A 1 146 ? 32.95408 25.59755 5.55379 1.000 10.21231 187 ALA AA C 1
ATOM 1096 O O . ALA A 1 146 ? 31.81660 25.15259 5.35444 1.000 13.45957 187 ALA AA O 1
ATOM 1098 N N . ALA A 1 147 ? 33.80473 25.05876 6.42295 1.000 9.43810 188 ALA AA N 1
ATOM 1099 C CA . ALA A 1 147 ? 33.37535 24.07810 7.40783 1.000 9.39361 188 ALA AA CA 1
ATOM 1100 C C . ALA A 1 147 ? 32.82739 24.80463 8.63189 1.000 10.65964 188 ALA AA C 1
ATOM 1101 O O . ALA A 1 147 ? 33.40625 25.79931 9.08355 1.000 12.48509 188 ALA AA O 1
ATOM 1103 N N . ILE A 1 148 ? 31.71953 24.31584 9.18015 1.000 11.00859 189 ILE AA N 1
ATOM 1104 C CA . ILE A 1 148 ? 31.05869 24.96128 10.31548 1.000 9.85735 189 ILE AA CA 1
ATOM 1105 C C . ILE A 1 148 ? 31.22503 24.10124 11.56533 1.000 11.15445 189 ILE AA C 1
ATOM 1106 O O . ILE A 1 148 ? 30.90641 22.90276 11.54956 1.000 11.53571 189 ILE AA O 1
ATOM 1111 N N . GLY A 1 149 ? 31.71503 24.70689 12.64860 1.000 11.77769 190 GLY AA N 1
ATOM 1112 C CA . GLY A 1 149 ? 31.78142 24.00886 13.92092 1.000 11.12537 190 GLY AA CA 1
ATOM 1113 C C . GLY A 1 149 ? 30.52879 24.10390 14.77918 1.000 12.65935 190 GLY AA C 1
ATOM 1114 O O . GLY A 1 149 ? 29.54121 24.75895 14.42327 1.000 12.65960 190 GLY AA O 1
ATOM 1115 N N . PRO A 1 150 ? 30.54554 23.40929 15.92174 1.000 11.92331 191 PRO AA N 1
ATOM 1116 C CA . PRO A 1 150 ? 29.34286 23.36624 16.78896 1.000 12.31177 191 PRO AA CA 1
ATOM 1117 C C . PRO A 1 150 ? 28.91731 24.72191 17.33090 1.000 16.06760 191 PRO AA C 1
ATOM 1118 O O . PRO A 1 150 ? 27.72294 24.92807 17.57925 1.000 21.92647 191 PRO AA O 1
ATOM 1122 N N . ASP A 1 151 ? 29.85019 25.65844 17.47772 1.000 16.35275 192 ASP AA N 1
ATOM 1123 C CA . ASP A 1 151 ? 29.55445 27.01134 17.92291 1.000 18.27053 192 ASP AA CA 1
ATOM 1124 C C . ASP A 1 151 ? 29.38871 28.00160 16.77494 1.000 20.63146 192 ASP AA C 1
ATOM 1125 O O . ASP A 1 151 ? 29.32803 29.21430 17.02175 1.000 22.97405 192 ASP AA O 1
ATOM 1130 N N . GLY A 1 152 ? 29.30592 27.53543 15.52747 1.000 12.78426 193 GLY AA N 1
ATOM 1131 C CA . GLY A 1 152 ? 29.16490 28.46302 14.42438 1.000 11.51610 193 GLY AA CA 1
ATOM 1132 C C . GLY A 1 152 ? 30.45946 28.99085 13.82467 1.000 11.34035 193 GLY AA C 1
ATOM 1133 O O . GLY A 1 152 ? 30.39825 29.72242 12.81571 1.000 15.18338 193 GLY AA O 1
ATOM 1134 N N . THR A 1 153 ? 31.61621 28.63547 14.38125 1.000 13.24468 194 THR AA N 1
ATOM 1135 C CA . THR A 1 153 ? 32.87628 29.06853 13.80092 1.000 11.78463 194 THR AA CA 1
ATOM 1136 C C . THR A 1 153 ? 33.03401 28.48112 12.40442 1.000 11.63745 194 THR AA C 1
ATOM 1137 O O . THR A 1 153 ? 32.66686 27.32440 12.15461 1.000 12.83204 194 THR AA O 1
ATOM 1141 N N . LEU A 1 154 ? 33.53689 29.29899 11.49234 1.000 11.94331 195 LEU AA N 1
ATOM 1142 C CA . LEU A 1 154 ? 33.83176 28.88834 10.12435 1.000 11.28032 195 LEU AA CA 1
ATOM 1143 C C . LEU A 1 154 ? 35.32052 28.61548 9.96884 1.000 11.39924 195 LEU AA C 1
ATOM 1144 O O . LEU A 1 154 ? 36.16149 29.39748 10.42785 1.000 13.40264 195 LEU AA O 1
ATOM 1149 N N . TYR A 1 155 ? 35.64479 27.50974 9.31032 1.000 9.30849 196 TYR AA N 1
ATOM 1150 C CA . TYR A 1 155 ? 37.03185 27.12258 9.06203 1.000 10.39917 196 TYR AA CA 1
ATOM 1151 C C . TYR A 1 155 ? 37.24347 27.07795 7.56583 1.000 11.36915 196 TYR AA C 1
ATOM 1152 O O . TYR A 1 155 ? 36.49531 26.38664 6.85308 1.000 12.59951 196 TYR AA O 1
ATOM 1161 N N A VAL A 1 156 ? 38.21770 27.84952 7.08532 0.525 9.89091 197 VAL AA N 1
ATOM 1162 N N B VAL A 1 156 ? 38.25873 27.80392 7.07909 0.475 9.89058 197 VAL AA N 1
ATOM 1163 C CA A VAL A 1 156 ? 38.55120 27.92048 5.67278 0.525 10.29796 197 VAL AA CA 1
ATOM 1164 C CA B VAL A 1 156 ? 38.49510 27.98004 5.64493 0.475 10.30227 197 VAL AA CA 1
ATOM 1165 C C A VAL A 1 156 ? 40.06214 27.93103 5.54391 0.525 11.09490 197 VAL AA C 1
ATOM 1166 C C B VAL A 1 156 ? 39.99539 28.15638 5.41059 0.475 11.11154 197 VAL AA C 1
ATOM 1167 O O A VAL A 1 156 ? 40.78360 28.34942 6.45560 0.525 11.15336 197 VAL AA O 1
ATOM 1168 O O B VAL A 1 156 ? 40.65278 28.93019 6.11485 0.475 11.97921 197 VAL AA O 1
ATOM 1175 N N . SER A 1 157 ? 40.53911 27.47046 4.39887 1.000 8.49165 198 SER AA N 1
ATOM 1176 C CA . SER A 1 157 ? 41.92906 27.68926 4.01309 1.000 8.79690 198 SER AA CA 1
ATOM 1177 C C . SER A 1 157 ? 42.02542 28.82671 2.99349 1.000 10.62790 198 SER AA C 1
ATOM 1178 O O . SER A 1 157 ? 41.08131 29.08626 2.24169 1.000 10.79764 198 SER AA O 1
ATOM 1181 N N . THR A 1 158 ? 43.17108 29.51887 2.97590 1.000 10.52477 199 THR AA N 1
ATOM 1182 C CA . THR A 1 158 ? 43.39606 30.56018 1.99324 1.000 11.33106 199 THR AA CA 1
ATOM 1183 C C . THR A 1 158 ? 44.72996 30.34682 1.28958 1.000 13.02163 199 THR AA C 1
ATOM 1184 O O . THR A 1 158 ? 45.64316 29.69042 1.81382 1.000 12.10456 199 THR AA O 1
ATOM 1188 N N . LEU A 1 159 ? 44.82817 30.95273 0.10602 1.000 12.65537 200 LEU AA N 1
ATOM 1189 C CA . LEU A 1 159 ? 45.94262 30.74114 -0.81293 1.000 13.24008 200 LEU AA CA 1
ATOM 1190 C C . LEU A 1 159 ? 47.24096 31.36202 -0.32117 1.000 15.99281 200 LEU AA C 1
ATOM 1191 O O . LEU A 1 159 ? 48.31317 30.96555 -0.78909 1.000 19.85210 200 LEU AA O 1
ATOM 1196 N N . ASP A 1 160 ? 47.18257 32.29077 0.62647 1.000 12.43766 201 ASP AA N 1
ATOM 1197 C CA . ASP A 1 160 ? 48.40070 32.82330 1.22083 1.000 14.25825 201 ASP AA CA 1
ATOM 1198 C C . ASP A 1 160 ? 48.90625 31.95302 2.36309 1.000 16.23363 201 ASP AA C 1
ATOM 1199 O O . ASP A 1 160 ? 49.70888 32.41567 3.17795 1.000 19.05368 201 ASP AA O 1
ATOM 1204 N N . ASN A 1 161 ? 48.45249 30.69895 2.42152 1.000 11.96208 202 ASN AA N 1
ATOM 1205 C CA . ASN A 1 161 ? 48.95588 29.64008 3.29847 1.000 10.90212 202 ASN AA CA 1
ATOM 1206 C C . ASN A 1 161 ? 48.51424 29.83817 4.73972 1.000 11.31556 202 ASN AA C 1
ATOM 1207 O O . ASN A 1 161 ? 49.33399 29.85284 5.66734 1.000 12.29929 202 ASN AA O 1
ATOM 1212 N N . TYR A 1 162 ? 47.19918 29.94485 4.94694 1.000 10.07638 203 TYR AA N 1
ATOM 1213 C CA . TYR A 1 162 ? 46.62261 29.99668 6.27376 1.000 11.44511 203 TYR AA CA 1
ATOM 1214 C C . TYR A 1 162 ? 45.43610 29.06358 6.37094 1.000 10.37061 203 TYR AA C 1
ATOM 1215 O O . TYR A 1 162 ? 44.73032 28.82643 5.37739 1.000 11.46144 203 TYR AA O 1
ATOM 1224 N N . ILE A 1 163 ? 45.20276 28.57172 7.58625 1.000 11.23365 204 ILE AA N 1
ATOM 1225 C CA . ILE A 1 163 ? 43.88771 28.08687 7.99626 1.000 9.91134 204 ILE AA CA 1
ATOM 1226 C C . ILE A 1 163 ? 43.29097 29.16329 8.89094 1.000 11.03220 204 ILE AA C 1
ATOM 1227 O O . ILE A 1 163 ? 43.93942 29.58412 9.85708 1.000 12.40610 204 ILE AA O 1
ATOM 1232 N N . TYR A 1 164 ? 42.08373 29.62725 8.56621 1.000 11.68057 205 TYR AA N 1
ATOM 1233 C CA . TYR A 1 164 ? 41.38297 30.61638 9.38419 1.000 14.06088 205 TYR AA CA 1
ATOM 1234 C C . TYR A 1 164 ? 40.25736 29.95841 10.15061 1.000 13.33425 205 TYR AA C 1
ATOM 1235 O O . TYR A 1 164 ? 39.56202 29.09009 9.61263 1.000 11.69736 205 TYR AA O 1
ATOM 1244 N N . ALA A 1 165 ? 40.07343 30.37897 11.40644 1.000 11.96273 206 ALA AA N 1
ATOM 1245 C CA . ALA A 1 165 ? 38.89140 30.07101 12.20491 1.000 9.84699 206 ALA AA CA 1
ATOM 1246 C C . ALA A 1 165 ? 38.21925 31.40646 12.48082 1.000 11.55420 206 ALA AA C 1
ATOM 1247 O O . ALA A 1 165 ? 38.77236 32.24459 13.20039 1.000 13.49650 206 ALA AA O 1
ATOM 1249 N N . ILE A 1 166 ? 37.04087 31.59966 11.90115 1.000 10.53933 207 ILE AA N 1
ATOM 1250 C CA . ILE A 1 166 ? 36.33582 32.88407 11.90346 1.000 9.60340 207 ILE AA CA 1
ATOM 1251 C C . ILE A 1 166 ? 35.00544 32.69105 12.62162 1.000 12.11134 207 ILE AA C 1
ATOM 1252 O O . ILE A 1 166 ? 34.16415 31.89510 12.18452 1.000 12.34112 207 ILE AA O 1
ATOM 1257 N N . LYS A 1 167 ? 34.79498 33.43346 13.71342 1.000 12.02155 208 LYS AA N 1
ATOM 1258 C CA . LYS A 1 167 ? 33.53451 33.31987 14.42865 1.000 14.23703 208 LYS AA CA 1
ATOM 1259 C C . LYS A 1 167 ? 32.65587 34.51594 14.10383 1.000 15.02933 208 LYS AA C 1
ATOM 1260 O O . LYS A 1 167 ? 33.03078 35.65580 14.43103 1.000 15.24930 208 LYS AA O 1
ATOM 1266 N N . PRO A 1 168 ? 31.52298 34.33469 13.44212 1.000 14.64213 209 PRO AA N 1
ATOM 1267 C CA . PRO A 1 168 ? 30.62056 35.46472 13.21237 1.000 19.00282 209 PRO AA CA 1
ATOM 1268 C C . PRO A 1 168 ? 29.62689 35.58229 14.35313 1.000 25.98438 209 PRO AA C 1
ATOM 1269 O O . PRO A 1 168 ? 29.16794 34.59541 14.93240 1.000 25.40788 209 PRO AA O 1
ATOM 1273 N N . THR A 1 169 ? 29.33135 36.82697 14.70797 1.000 22.52048 210 THR AA N 1
ATOM 1274 C CA . THR A 1 169 ? 28.37975 37.13990 15.76206 1.000 28.29977 210 THR AA CA 1
ATOM 1275 C C . THR A 1 169 ? 27.42498 38.15998 15.17333 1.000 31.33030 210 THR AA C 1
ATOM 1276 O O . THR A 1 169 ? 27.85919 39.20654 14.68619 1.000 23.78723 210 THR AA O 1
ATOM 1280 N N . SER A 1 170 ? 26.14016 37.83571 15.16309 1.000 32.80397 211 SER AA N 1
ATOM 1281 C CA . SER A 1 170 ? 25.17678 38.71186 14.52455 1.000 34.06809 211 SER AA CA 1
ATOM 1282 C C . SER A 1 170 ? 25.02744 40.00400 15.33072 1.000 27.70282 211 SER AA C 1
ATOM 1283 O O . SER A 1 170 ? 25.21771 40.01181 16.55022 1.000 29.98027 211 SER AA O 1
ATOM 1286 N N . PRO A 1 171 ? 24.71405 41.12786 14.66500 1.000 26.01148 212 PRO AA N 1
ATOM 1287 C CA . PRO A 1 171 ? 24.47231 41.24865 13.22418 1.000 23.65272 212 PRO AA CA 1
ATOM 1288 C C . PRO A 1 171 ? 25.66569 41.63052 12.37349 1.000 24.78074 212 PRO AA C 1
ATOM 1289 O O . PRO A 1 171 ? 25.52103 41.75714 11.14799 1.000 24.30878 212 PRO AA O 1
ATOM 1293 N N . GLY A 1 172 ? 26.83099 41.82284 12.98610 1.000 21.53742 213 GLY AA N 1
ATOM 1294 C CA . GLY A 1 172 ? 27.92156 42.31816 12.18857 1.000 22.07734 213 GLY AA CA 1
ATOM 1295 C C . GLY A 1 172 ? 29.25693 42.34358 12.88495 1.000 18.87898 213 GLY AA C 1
ATOM 1296 O O . GLY A 1 172 ? 30.01673 43.29316 12.67659 1.000 17.31778 213 GLY AA O 1
ATOM 1297 N N . THR A 1 173 ? 29.58873 41.32110 13.67135 1.000 15.76846 214 THR AA N 1
ATOM 1298 C CA . THR A 1 173 ? 30.94169 41.17232 14.19402 1.000 13.81735 214 THR AA CA 1
ATOM 1299 C C . THR A 1 173 ? 31.54240 39.88010 13.66098 1.000 15.32423 214 THR AA C 1
ATOM 1300 O O . THR A 1 173 ? 30.96011 38.80809 13.84990 1.000 17.40433 214 THR AA O 1
ATOM 1304 N N . ALA A 1 174 ? 32.70433 39.98226 13.01192 1.000 13.89254 215 ALA AA N 1
ATOM 1305 C CA . ALA A 1 174 ? 33.43774 38.80639 12.55836 1.000 11.55029 215 ALA AA CA 1
ATOM 1306 C C . ALA A 1 174 ? 34.80381 38.79674 13.21854 1.000 12.71072 215 ALA AA C 1
ATOM 1307 O O . ALA A 1 174 ? 35.55327 39.77685 13.12420 1.000 13.88027 215 ALA AA O 1
ATOM 1309 N N . THR A 1 175 ? 35.12863 37.69838 13.87399 1.000 12.33877 216 THR AA N 1
ATOM 1310 C CA . THR A 1 175 ? 36.26234 37.63022 14.78444 1.000 12.05747 216 THR AA CA 1
ATOM 1311 C C . THR A 1 175 ? 37.18823 36.50650 14.36748 1.000 14.41154 216 THR AA C 1
ATOM 1312 O O . THR A 1 175 ? 36.73526 35.37176 14.19258 1.000 14.24064 216 THR AA O 1
ATOM 1316 N N . GLN A 1 176 ? 38.48078 36.80227 14.24555 1.000 14.65145 217 GLN AA N 1
ATOM 1317 C CA . GLN A 1 176 ? 39.46113 35.72456 14.12616 1.000 13.65772 217 GLN AA CA 1
ATOM 1318 C C . GLN A 1 176 ? 39.57417 34.97074 15.44871 1.000 14.00829 217 GLN AA C 1
ATOM 1319 O O . GLN A 1 176 ? 40.10496 35.49614 16.43790 1.000 18.05228 217 GLN AA O 1
ATOM 1325 N N . LYS A 1 177 ? 39.08553 33.72603 15.47638 1.000 11.10024 218 LYS AA N 1
ATOM 1326 C CA . LYS A 1 177 ? 39.28345 32.87665 16.64309 1.000 13.77064 218 LYS AA CA 1
ATOM 1327 C C . LYS A 1 177 ? 40.73708 32.45138 16.72708 1.000 15.22398 218 LYS AA C 1
ATOM 1328 O O . LYS A 1 177 ? 41.35213 32.50540 17.80331 1.000 14.90852 218 LYS AA O 1
ATOM 1334 N N . TRP A 1 178 ? 41.31189 32.07068 15.58912 1.000 11.97350 219 TRP AA N 1
ATOM 1335 C CA . TRP A 1 178 ? 42.74418 31.84238 15.46990 1.000 12.31219 219 TRP AA CA 1
ATOM 1336 C C . TRP A 1 178 ? 43.06440 31.79383 13.98934 1.000 12.40211 219 TRP AA C 1
ATOM 1337 O O . TRP A 1 178 ? 42.16333 31.67791 13.14986 1.000 11.64473 219 TRP AA O 1
ATOM 1348 N N . LYS A 1 179 ? 44.35368 31.87179 13.67696 1.000 14.21632 220 LYS AA N 1
ATOM 1349 C CA . LYS A 1 179 ? 44.81300 31.71303 12.30427 1.000 15.53895 220 LYS AA CA 1
ATOM 1350 C C . LYS A 1 179 ? 46.12327 30.95329 12.37941 1.000 17.76826 220 LYS AA C 1
ATOM 1351 O O . LYS A 1 179 ? 46.94948 31.21481 13.25384 1.000 22.05699 220 LYS AA O 1
ATOM 1357 N N . PHE A 1 180 ? 46.26572 29.94502 11.53670 1.000 11.86410 221 PHE AA N 1
ATOM 1358 C CA . PHE A 1 180 ? 47.45449 29.11178 11.53170 1.000 11.96553 221 PHE AA CA 1
ATOM 1359 C C . PHE A 1 180 ? 48.16800 29.26848 10.19892 1.000 11.98595 221 PHE AA C 1
ATOM 1360 O O . PHE A 1 180 ? 47.59349 28.96812 9.15483 1.000 13.47846 221 PHE AA O 1
ATOM 1368 N N . LYS A 1 181 ? 49.43055 29.70269 10.24113 1.000 13.37703 222 LYS AA N 1
ATOM 1369 C CA . LYS A 1 181 ? 50.26405 29.78016 9.04545 1.000 10.25218 222 LYS AA CA 1
ATOM 1370 C C . LYS A 1 181 ? 50.77231 28.38640 8.71003 1.000 12.46663 222 LYS AA C 1
ATOM 1371 O O . LYS A 1 181 ? 51.51412 27.79298 9.49152 1.000 14.21731 222 LYS AA O 1
ATOM 1377 N N . THR A 1 182 ? 50.37642 27.86707 7.55707 1.000 10.74897 223 THR AA N 1
ATOM 1378 C CA . THR A 1 182 ? 50.83317 26.54712 7.14753 1.000 10.26347 223 THR AA CA 1
ATOM 1379 C C . THR A 1 182 ? 52.18398 26.66689 6.44929 1.000 11.53495 223 THR AA C 1
ATOM 1380 O O . THR A 1 182 ? 52.53702 27.70844 5.89177 1.000 12.63496 223 THR AA O 1
ATOM 1384 N N . ASN A 1 183 ? 52.93323 25.57609 6.48055 1.000 9.95301 224 ASN AA N 1
ATOM 1385 C CA . ASN A 1 183 ? 54.20389 25.49539 5.77083 1.000 9.67755 224 ASN AA CA 1
ATOM 1386 C C . ASN A 1 183 ? 53.88617 24.90212 4.39973 1.000 11.37678 224 ASN AA C 1
ATOM 1387 O O . ASN A 1 183 ? 53.81065 23.68581 4.24202 1.000 11.77896 224 ASN AA O 1
ATOM 1392 N N . GLY A 1 184 ? 53.61349 25.76480 3.41582 1.000 11.15941 225 GLY AA N 1
ATOM 1393 C CA . GLY A 1 184 ? 53.24594 25.33270 2.08063 1.000 12.72017 225 GLY AA CA 1
ATOM 1394 C C . GLY A 1 184 ? 51.79358 25.64574 1.73638 1.000 10.50951 225 GLY AA C 1
ATOM 1395 O O . GLY A 1 184 ? 50.97157 25.97628 2.58330 1.000 11.93254 225 GLY AA O 1
ATOM 1396 N N . VAL A 1 185 ? 51.49927 25.51148 0.43993 1.000 10.65746 226 VAL AA N 1
ATOM 1397 C CA . VAL A 1 185 ? 50.15687 25.76218 -0.08839 1.000 11.45067 226 VAL AA CA 1
ATOM 1398 C C . VAL A 1 185 ? 49.19723 24.64636 0.31939 1.000 11.08834 226 VAL AA C 1
ATOM 1399 O O . VAL A 1 185 ? 49.47631 23.45495 0.11454 1.000 10.95812 226 VAL AA O 1
ATOM 1403 N N . VAL A 1 186 ? 48.04084 25.02500 0.86382 1.000 9.40111 227 VAL AA N 1
ATOM 1404 C CA . VAL A 1 186 ? 47.06273 24.04727 1.34495 1.000 9.10387 227 VAL AA CA 1
ATOM 1405 C C . VAL A 1 186 ? 46.38771 23.34672 0.17712 1.000 11.71604 227 VAL AA C 1
ATOM 1406 O O . VAL A 1 186 ? 45.70911 23.98448 -0.63805 1.000 13.91999 227 VAL AA O 1
ATOM 1410 N N . GLY A 1 187 ? 46.51329 22.02482 0.13812 1.000 10.19477 228 GLY AA N 1
ATOM 1411 C CA . GLY A 1 187 ? 45.88803 21.20581 -0.88735 1.000 10.39064 228 GLY AA CA 1
ATOM 1412 C C . GLY A 1 187 ? 44.76178 20.35238 -0.34843 1.000 10.73155 228 GLY AA C 1
ATOM 1413 O O . GLY A 1 187 ? 43.85635 19.93525 -1.08757 1.000 11.00445 228 GLY AA O 1
ATOM 1414 N N . SER A 1 188 ? 44.83813 20.03648 0.94284 1.000 11.27407 229 SER AA N 1
ATOM 1415 C CA . SER A 1 188 ? 43.84331 19.22803 1.63789 1.000 11.88000 229 SER AA CA 1
ATOM 1416 C C . SER A 1 188 ? 43.03780 20.18630 2.50192 1.000 12.52127 229 SER AA C 1
ATOM 1417 O O . SER A 1 188 ? 43.56324 20.75727 3.46713 1.000 12.05704 229 SER AA O 1
ATOM 1420 N N . ALA A 1 189 ? 41.78075 20.36619 2.14088 1.000 10.97850 230 ALA AA N 1
ATOM 1421 C CA . ALA A 1 189 ? 40.91404 21.37629 2.72002 1.000 11.86465 230 ALA AA CA 1
ATOM 1422 C C . ALA A 1 189 ? 40.44552 20.97464 4.12564 1.000 15.21430 230 ALA AA C 1
ATOM 1423 O O . ALA A 1 189 ? 40.25819 19.78542 4.40635 1.000 14.52117 230 ALA AA O 1
ATOM 1425 N N . PRO A 1 190 ? 40.23573 21.94298 5.02812 1.000 11.49277 231 PRO AA N 1
ATOM 1426 C CA . PRO A 1 190 ? 39.95762 21.60197 6.43773 1.000 11.82193 231 PRO AA CA 1
ATOM 1427 C C . PRO A 1 190 ? 38.70873 20.75034 6.61968 1.000 11.73425 231 PRO AA C 1
ATOM 1428 O O . PRO A 1 190 ? 37.61811 21.09181 6.14590 1.000 12.34911 231 PRO AA O 1
ATOM 1432 N N . VAL A 1 191 ? 38.87155 19.64630 7.31826 1.000 9.61975 232 VAL AA N 1
ATOM 1433 C CA . VAL A 1 191 ? 37.75892 18.84693 7.80054 1.000 10.41735 232 VAL AA CA 1
ATOM 1434 C C . VAL A 1 191 ? 37.96745 18.65032 9.29840 1.000 11.29063 232 VAL AA C 1
ATOM 1435 O O . VAL A 1 191 ? 39.10745 18.61222 9.77726 1.000 12.97212 232 VAL AA O 1
ATOM 1439 N N . LEU A 1 192 ? 36.86889 18.49966 10.04242 1.000 9.44882 233 LEU AA N 1
ATOM 1440 C CA . LEU A 1 192 ? 36.95808 18.42179 11.49856 1.000 9.92994 233 LEU AA CA 1
ATOM 1441 C C . LEU A 1 192 ? 36.36995 17.11565 12.01232 1.000 8.08026 233 LEU AA C 1
ATOM 1442 O O . LEU A 1 192 ? 35.32289 16.65013 11.54943 1.000 10.07820 233 LEU AA O 1
ATOM 1447 N N . ALA A 1 193 ? 37.05689 16.53849 13.00067 1.000 8.83920 234 ALA AA N 1
ATOM 1448 C CA . ALA A 1 193 ? 36.66826 15.28201 13.61956 1.000 9.81097 234 ALA AA CA 1
ATOM 1449 C C . ALA A 1 193 ? 36.03389 15.49844 14.99033 1.000 11.02356 234 ALA AA C 1
ATOM 1450 O O . ALA A 1 193 ? 36.19871 16.54608 15.62419 1.000 12.66099 234 ALA AA O 1
ATOM 1452 N N A SER A 1 194 ? 35.35311 14.45288 15.46384 0.542 10.57724 235 SER AA N 1
ATOM 1453 N N B SER A 1 194 ? 35.33385 14.45911 15.45627 0.458 10.58674 235 SER AA N 1
ATOM 1454 C CA A SER A 1 194 ? 34.56541 14.56408 16.68971 0.542 12.86141 235 SER AA CA 1
ATOM 1455 C CA B SER A 1 194 ? 34.55614 14.55636 16.69022 0.458 12.86532 235 SER AA CA 1
ATOM 1456 C C A SER A 1 194 ? 35.41508 14.90639 17.91220 0.542 13.08252 235 SER AA C 1
ATOM 1457 C C B SER A 1 194 ? 35.40271 14.87009 17.92127 0.458 13.07301 235 SER AA C 1
ATOM 1458 O O A SER A 1 194 ? 34.91294 15.53461 18.85716 0.542 13.76718 235 SER AA O 1
ATOM 1459 O O B SER A 1 194 ? 34.87264 15.43273 18.89079 0.458 13.80099 235 SER AA O 1
ATOM 1464 N N . ASN A 1 195 ? 36.69395 14.53482 17.91969 1.000 10.94553 236 ASN AA N 1
ATOM 1465 C CA . ASN A 1 195 ? 37.54578 14.86406 19.06358 1.000 11.11886 236 ASN AA CA 1
ATOM 1466 C C . ASN A 1 195 ? 38.04935 16.30618 19.03558 1.000 11.50792 236 ASN AA C 1
ATOM 1467 O O . ASN A 1 195 ? 38.82685 16.70485 19.91438 1.000 14.08782 236 ASN AA O 1
ATOM 1472 N N . GLY A 1 196 ? 37.59425 17.10859 18.07815 1.000 11.12444 237 GLY AA N 1
ATOM 1473 C CA . GLY A 1 196 ? 37.97206 18.50252 17.99849 1.000 10.97458 237 GLY AA CA 1
ATOM 1474 C C . GLY A 1 196 ? 39.11935 18.80140 17.07125 1.000 12.93909 237 GLY AA C 1
ATOM 1475 O O . GLY A 1 196 ? 39.47738 19.97833 16.91794 1.000 14.57774 237 GLY AA O 1
ATOM 1476 N N . THR A 1 197 ? 39.71011 17.79088 16.44306 1.000 10.28492 238 THR AA N 1
ATOM 1477 C CA . THR A 1 197 ? 40.86728 18.01103 15.59961 1.000 11.71890 238 THR AA CA 1
ATOM 1478 C C . THR A 1 197 ? 40.43547 18.43696 14.20216 1.000 11.39056 238 THR AA C 1
ATOM 1479 O O . THR A 1 197 ? 39.49731 17.87405 13.63279 1.000 11.41812 238 THR AA O 1
ATOM 1483 N N . LEU A 1 198 ? 41.13326 19.42803 13.65869 1.000 9.68130 239 LEU AA N 1
ATOM 1484 C CA . LEU A 1 198 ? 40.98171 19.87043 12.27724 1.000 8.98778 239 LEU AA CA 1
ATOM 1485 C C . LEU A 1 198 ? 42.16576 19.30976 11.49830 1.000 9.64966 239 LEU AA C 1
ATOM 1486 O O . LEU A 1 198 ? 43.31973 19.44359 11.93658 1.000 10.08995 239 LEU AA O 1
ATOM 1491 N N . TYR A 1 199 ? 41.89593 18.69337 10.35121 1.000 10.08346 240 TYR AA N 1
ATOM 1492 C CA . TYR A 1 199 ? 42.94152 18.12348 9.51133 1.000 8.40533 240 TYR AA CA 1
ATOM 1493 C C . TYR A 1 199 ? 43.08439 18.90827 8.22048 1.000 10.75289 240 TYR AA C 1
ATOM 1494 O O . TYR A 1 199 ? 42.07963 19.23904 7.57604 1.000 10.47689 240 TYR AA O 1
ATOM 1503 N N . THR A 1 200 ? 44.33216 19.15455 7.83521 1.000 9.92513 241 THR AA N 1
ATOM 1504 C CA . THR A 1 200 ? 44.67996 19.86137 6.61001 1.000 8.17457 241 THR AA CA 1
ATOM 1505 C C . THR A 1 200 ? 46.08580 19.44569 6.18758 1.000 9.33269 241 THR AA C 1
ATOM 1506 O O . THR A 1 200 ? 46.78122 18.74953 6.92865 1.000 10.63746 241 THR AA O 1
ATOM 1510 N N . ALA A 1 201 ? 46.48005 19.80790 4.96711 1.000 8.47902 242 ALA AA N 1
ATOM 1511 C CA . ALA A 1 201 ? 47.78515 19.35949 4.47765 1.000 9.75641 242 ALA AA CA 1
ATOM 1512 C C . ALA A 1 201 ? 48.22824 20.26595 3.34565 1.000 9.35107 242 ALA AA C 1
ATOM 1513 O O . ALA A 1 201 ? 47.40278 20.94819 2.73179 1.000 10.84432 242 ALA AA O 1
ATOM 1515 N N . THR A 1 202 ? 49.54853 20.29004 3.09399 1.000 8.65479 243 THR AA N 1
ATOM 1516 C CA . THR A 1 202 ? 50.12933 21.24444 2.15202 1.000 9.78776 243 THR AA CA 1
ATOM 1517 C C . THR A 1 202 ? 50.97462 20.57120 1.08209 1.000 10.59620 243 THR AA C 1
ATOM 1518 O O . THR A 1 202 ? 51.43255 19.43612 1.22164 1.000 10.21755 243 THR AA O 1
ATOM 1522 N N . TYR A 1 203 ? 51.25014 21.32786 0.03501 1.000 10.72703 244 TYR AA N 1
ATOM 1523 C CA . TYR A 1 203 ? 52.12240 20.84978 -1.02487 1.000 9.97180 244 TYR AA CA 1
ATOM 1524 C C . TYR A 1 203 ? 53.61178 20.98940 -0.70030 1.000 12.58602 244 TYR AA C 1
ATOM 1525 O O . TYR A 1 203 ? 54.45249 20.70376 -1.56471 1.000 13.55490 244 TYR AA O 1
ATOM 1534 N N . ASN A 1 204 ? 53.96635 21.37026 0.52170 1.000 10.87315 245 ASN AA N 1
ATOM 1535 C CA . ASN A 1 204 ? 55.29778 21.04272 1.01587 1.000 10.50138 245 ASN AA CA 1
ATOM 1536 C C . ASN A 1 204 ? 55.28962 19.68446 1.70740 1.000 10.72597 245 ASN AA C 1
ATOM 1537 O O . ASN A 1 204 ? 56.25130 19.34380 2.41794 1.000 12.85559 245 ASN AA O 1
ATOM 1542 N N . ASN A 1 205 ? 54.21248 18.90820 1.50700 1.000 9.76879 246 ASN AA N 1
ATOM 1543 C CA . ASN A 1 205 ? 54.12173 17.49706 1.90072 1.000 10.26228 246 ASN AA CA 1
ATOM 1544 C C . ASN A 1 205 ? 53.97328 17.32387 3.39663 1.000 8.83240 246 ASN AA C 1
ATOM 1545 O O . ASN A 1 205 ? 54.40622 16.31259 3.94637 1.000 11.23797 246 ASN AA O 1
ATOM 1550 N N . ILE A 1 206 ? 53.31636 18.27719 4.04985 1.000 10.22419 247 ILE AA N 1
ATOM 1551 C CA . ILE A 1 206 ? 53.06446 18.22663 5.48767 1.000 9.76719 247 ILE AA CA 1
ATOM 1552 C C . ILE A 1 206 ? 51.57600 18.05360 5.72458 1.000 9.16272 247 ILE AA C 1
ATOM 1553 O O . ILE A 1 206 ? 50.76445 18.81549 5.18343 1.000 9.94123 247 ILE AA O 1
ATOM 1558 N N . PHE A 1 207 ? 51.22484 17.07269 6.53901 1.000 9.48364 248 PHE AA N 1
ATOM 1559 C CA . PHE A 1 207 ? 49.85145 16.79593 6.93905 1.000 8.57617 248 PHE AA CA 1
ATOM 1560 C C . PHE A 1 207 ? 49.73244 17.20054 8.40549 1.000 9.96406 248 PHE AA C 1
ATOM 1561 O O . PHE A 1 207 ? 50.56139 16.80532 9.22146 1.000 10.74865 248 PHE AA O 1
ATOM 1569 N N . TYR A 1 208 ? 48.72954 18.00357 8.73370 1.000 11.01733 249 TYR AA N 1
ATOM 1570 C CA . TYR A 1 208 ? 48.57029 18.58116 10.06397 1.000 8.38277 249 TYR AA CA 1
ATOM 1571 C C . TYR A 1 208 ? 47.30610 18.08039 10.74749 1.000 10.63912 249 TYR AA C 1
ATOM 1572 O O . TYR A 1 208 ? 46.21753 18.03385 10.13803 1.000 10.75872 249 TYR AA O 1
ATOM 1581 N N . ALA A 1 209 ? 47.43712 17.80132 12.04180 1.000 9.97436 250 ALA AA N 1
ATOM 1582 C CA . ALA A 1 209 ? 46.32842 17.62124 12.96561 1.000 8.50735 250 ALA AA CA 1
ATOM 1583 C C . ALA A 1 209 ? 46.36102 18.80923 13.91598 1.000 11.21740 250 ALA AA C 1
ATOM 1584 O O . ALA A 1 209 ? 47.33920 18.98092 14.64313 1.000 11.92815 250 ALA AA O 1
ATOM 1586 N N . ILE A 1 210 ? 45.33813 19.66948 13.86250 1.000 9.19984 251 ILE AA N 1
ATOM 1587 C CA . ILE A 1 210 ? 45.31668 20.94929 14.57243 1.000 8.97439 251 ILE AA CA 1
ATOM 1588 C C . ILE A 1 210 ? 44.17654 20.94357 15.58251 1.000 10.66576 251 ILE AA C 1
ATOM 1589 O O . ILE A 1 210 ? 43.05579 20.53419 15.27348 1.000 12.30315 251 ILE AA O 1
ATOM 1594 N N . ASN A 1 211 ? 44.43950 21.46403 16.78678 1.000 11.18511 252 ASN AA N 1
ATOM 1595 C CA . ASN A 1 211 ? 43.36744 21.60011 17.77281 1.000 12.05688 252 ASN AA CA 1
ATOM 1596 C C . ASN A 1 211 ? 42.42339 22.72293 17.32716 1.000 12.18844 252 ASN AA C 1
ATOM 1597 O O . ASN A 1 211 ? 42.85167 23.87319 17.14974 1.000 12.61099 252 ASN AA O 1
ATOM 1602 N N . SER A 1 212 ? 41.13578 22.40149 17.11182 1.000 11.81788 253 SER AA N 1
ATOM 1603 C CA . SER A 1 212 ? 40.25868 23.42240 16.53323 1.000 11.97182 253 SER AA CA 1
ATOM 1604 C C . SER A 1 212 ? 39.86984 24.49892 17.52931 1.000 13.92324 253 SER AA C 1
ATOM 1605 O O . SER A 1 212 ? 39.36773 25.55030 17.10470 1.000 16.00408 253 SER AA O 1
ATOM 1608 N N . GLY A 1 213 ? 40.10278 24.27856 18.81345 1.000 14.98601 254 GLY AA N 1
ATOM 1609 C CA . GLY A 1 213 ? 39.84225 25.33322 19.783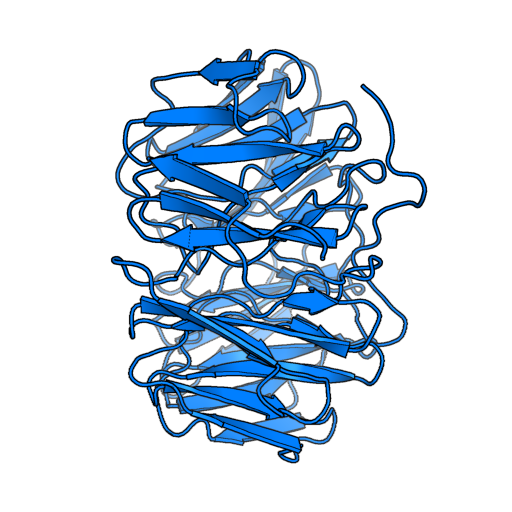26 1.000 15.38730 254 GLY AA CA 1
ATOM 1610 C C . GLY A 1 213 ? 40.92748 26.38840 19.82302 1.000 22.14842 254 GLY AA C 1
ATOM 1611 O O . GLY A 1 213 ? 40.64625 27.58164 19.97990 1.000 19.38213 254 GLY AA O 1
ATOM 1612 N N . THR A 1 214 ? 42.18033 25.96809 19.66059 1.000 17.98176 255 THR AA N 1
ATOM 1613 C CA . THR A 1 214 ? 43.31204 26.86207 19.85832 1.000 16.75684 255 THR AA CA 1
ATOM 1614 C C . THR A 1 214 ? 44.09785 27.18084 18.60395 1.000 17.39816 255 THR AA C 1
ATOM 1615 O O . THR A 1 214 ? 44.85374 28.15699 18.60251 1.000 18.68886 255 THR AA O 1
ATOM 1619 N N . GLY A 1 215 ? 43.96158 26.38559 17.54725 1.000 14.10263 256 GLY AA N 1
ATOM 1620 C CA . GLY A 1 215 ? 44.80436 26.54751 16.39643 1.000 11.51164 256 GLY AA CA 1
ATOM 1621 C C . GLY A 1 215 ? 46.20440 26.01976 16.57377 1.000 13.33180 256 GLY AA C 1
ATOM 1622 O O . GLY A 1 215 ? 47.05603 26.27384 15.71882 1.000 16.77880 256 GLY AA O 1
ATOM 1623 N N . GLN A 1 216 ? 46.47740 25.29492 17.65310 1.000 12.80056 257 GLN AA N 1
ATOM 1624 C CA . GLN A 1 216 ? 47.81347 24.75824 17.86087 1.000 14.68540 257 GLN AA CA 1
ATOM 1625 C C . GLN A 1 216 ? 47.92655 23.37286 17.24804 1.000 13.51925 257 GLN AA C 1
ATOM 1626 O O . GLN A 1 216 ? 46.99688 22.58155 17.32849 1.000 13.36114 257 GLN AA O 1
ATOM 1632 N N . VAL A 1 217 ? 49.08353 23.07748 16.65628 1.000 13.44407 258 VAL AA N 1
ATOM 1633 C CA . VAL A 1 217 ? 49.28915 21.75852 16.05930 1.000 10.78022 258 VAL AA CA 1
ATOM 1634 C C . VAL A 1 217 ? 49.36656 20.68495 17.13542 1.000 12.92234 258 VAL AA C 1
ATOM 1635 O O . VAL A 1 217 ? 50.15677 20.78167 18.09321 1.000 17.09792 258 VAL AA O 1
ATOM 1639 N N . LYS A 1 218 ? 48.57950 19.61932 16.95245 1.000 10.91850 259 LYS AA N 1
ATOM 1640 C CA . LYS A 1 218 ? 48.65130 18.43839 17.80367 1.000 11.14338 259 LYS AA CA 1
ATOM 1641 C C . LYS A 1 218 ? 49.76442 17.51176 17.33703 1.000 13.70368 259 LYS AA C 1
ATOM 1642 O O . LYS A 1 218 ? 50.61171 17.09214 18.14183 1.000 13.38271 259 LYS AA O 1
ATOM 1648 N N . TRP A 1 219 ? 49.76512 17.16422 16.05188 1.000 11.28762 260 TRP AA N 1
ATOM 1649 C CA . TRP A 1 219 ? 50.86593 16.40172 15.46802 1.000 10.83194 260 TRP AA CA 1
ATOM 1650 C C . TRP A 1 219 ? 50.88129 16.67721 13.97168 1.000 11.75789 260 TRP AA C 1
ATOM 1651 O O . TRP A 1 219 ? 49.92151 17.21143 13.40692 1.000 10.28515 260 TRP AA O 1
ATOM 1662 N N . SER A 1 220 ? 51.98163 16.30352 13.32649 1.000 9.88654 261 SER AA N 1
ATOM 1663 C CA . SER A 1 220 ? 52.09419 16.44206 11.88218 1.000 9.98526 261 SER AA CA 1
ATOM 1664 C C . SER A 1 220 ? 52.92981 15.29996 11.33835 1.000 10.28555 261 SER AA C 1
ATOM 1665 O O . SER A 1 220 ? 53.70279 14.66748 12.06098 1.000 10.83498 261 SER AA O 1
ATOM 1668 N N . LYS A 1 221 ? 52.73814 15.00837 10.04930 1.000 10.04434 262 LYS AA N 1
ATOM 1669 C CA . LYS A 1 221 ? 53.54004 14.00621 9.35395 1.000 9.38812 262 LYS AA CA 1
ATOM 1670 C C . LYS A 1 221 ? 53.94943 14.54366 7.98970 1.000 11.00411 262 LYS AA C 1
ATOM 1671 O O . LYS A 1 221 ? 53.16843 15.23709 7.33652 1.000 11.39752 262 LYS AA O 1
ATOM 1677 N N . THR A 1 222 ? 55.13446 14.17684 7.51280 1.000 9.90427 263 THR AA N 1
ATOM 1678 C CA . THR A 1 222 ? 55.41497 14.44908 6.10339 1.000 9.61959 263 THR AA CA 1
ATOM 1679 C C . THR A 1 222 ? 55.36858 13.15749 5.29962 1.000 11.73423 263 THR AA C 1
ATOM 1680 O O . THR A 1 222 ? 55.46069 12.04346 5.83427 1.000 12.19977 263 THR AA O 1
ATOM 1684 N N . THR A 1 223 ? 55.17720 13.34337 3.99424 1.000 11.01766 264 THR AA N 1
ATOM 1685 C CA . THR A 1 223 ? 55.01214 12.26938 3.03167 1.000 10.28238 264 THR AA CA 1
ATOM 1686 C C . THR A 1 223 ? 55.84029 12.60727 1.79352 1.000 9.72490 264 THR AA C 1
ATOM 1687 O O . THR A 1 223 ? 56.40943 13.69679 1.66610 1.000 12.22473 264 THR AA O 1
ATOM 1691 N N . SER A 1 224 ? 55.86995 11.66420 0.84478 1.000 11.82618 265 SER AA N 1
ATOM 1692 C CA A SER A 1 224 ? 56.65106 11.89579 -0.36343 0.654 12.62798 265 SER AA CA 1
ATOM 1693 C CA B SER A 1 224 ? 56.63361 11.87745 -0.38116 0.346 12.66791 265 SER AA CA 1
ATOM 1694 C C . SER A 1 224 ? 55.99140 12.92146 -1.28535 1.000 14.01014 265 SER AA C 1
ATOM 1695 O O . SER A 1 224 ? 56.69526 13.63169 -2.01444 1.000 17.06199 265 SER AA O 1
ATOM 1700 N N . ASN A 1 225 ? 54.65707 13.02731 -1.26202 1.000 10.41718 266 ASN AA N 1
ATOM 1701 C CA . ASN A 1 225 ? 53.89677 13.91456 -2.13459 1.000 11.45565 266 ASN AA CA 1
ATOM 1702 C C . ASN A 1 225 ? 52.68399 14.42113 -1.34597 1.000 10.41769 266 ASN AA C 1
ATOM 1703 O O . ASN A 1 225 ? 52.44789 14.02971 -0.19662 1.000 11.76423 266 ASN AA O 1
ATOM 1708 N N . GLY A 1 226 ? 51.91364 15.31068 -1.96590 1.000 11.68796 267 GLY AA N 1
ATOM 1709 C CA . GLY A 1 226 ? 50.90476 16.05180 -1.23419 1.000 12.03177 267 GLY AA CA 1
ATOM 1710 C C . GLY A 1 226 ? 49.52930 15.40262 -1.21234 1.000 9.99033 267 GLY AA C 1
ATOM 1711 O O . GLY A 1 226 ? 49.10174 14.73132 -2.16767 1.000 10.47729 267 GLY AA O 1
ATOM 1712 N N . PHE A 1 227 ? 48.81904 15.60632 -0.09669 1.000 8.54185 268 PHE AA N 1
ATOM 1713 C CA . PHE A 1 227 ? 47.40323 15.25157 -0.01669 1.000 8.37943 268 PHE AA CA 1
ATOM 1714 C C . PHE A 1 227 ? 46.54284 16.29165 -0.72155 1.000 11.39912 268 PHE AA C 1
ATOM 1715 O O . PHE A 1 227 ? 46.88597 17.48040 -0.77042 1.000 13.22435 268 PHE AA O 1
ATOM 1723 N N . LYS A 1 228 ? 45.40602 15.84427 -1.25394 1.000 10.71395 269 LYS AA N 1
ATOM 1724 C CA . LYS A 1 228 ? 44.51247 16.74398 -1.98044 1.000 10.45950 269 LYS AA CA 1
ATOM 1725 C C . LYS A 1 228 ? 43.05878 16.42604 -1.67909 1.000 9.31863 269 LYS AA C 1
ATOM 1726 O O . LYS A 1 228 ? 42.66096 15.25745 -1.56643 1.000 11.11981 269 LYS AA O 1
ATOM 1732 N N . GLY A 1 229 ? 42.26797 17.47899 -1.54538 1.000 9.68021 270 GLY AA N 1
ATOM 1733 C CA . GLY A 1 229 ? 40.82209 17.32360 -1.41742 1.000 9.16749 270 GLY AA CA 1
ATOM 1734 C C . GLY A 1 229 ? 40.38170 17.23954 0.03077 1.000 10.36749 270 GLY AA C 1
ATOM 1735 O O . GLY A 1 229 ? 41.05049 17.71852 0.96188 1.000 13.54537 270 GLY AA O 1
ATOM 1736 N N . TYR A 1 230 ? 39.22493 16.62505 0.22133 1.000 8.20334 271 TYR AA N 1
ATOM 1737 C CA . TYR A 1 230 ? 38.56962 16.55810 1.52568 1.000 8.40704 271 TYR AA CA 1
ATOM 1738 C C . TYR A 1 230 ? 38.59850 15.12228 2.01754 1.000 8.85409 271 TYR AA C 1
ATOM 1739 O O . TYR A 1 230 ? 37.96711 14.23894 1.40011 1.000 11.15597 271 TYR AA O 1
ATOM 1748 N N . PRO A 1 231 ? 39.34091 14.83715 3.07324 1.000 8.63034 272 PRO AA N 1
ATOM 1749 C CA . PRO A 1 231 ? 39.29601 13.50446 3.69504 1.000 9.98477 272 PRO AA CA 1
ATOM 1750 C C . PRO A 1 231 ? 37.94065 13.16804 4.28670 1.000 9.45776 272 PRO AA C 1
ATOM 1751 O O . PRO A 1 231 ? 37.09379 14.02967 4.53201 1.000 9.81273 272 PRO AA O 1
ATOM 1755 N N . VAL A 1 232 ? 37.74919 11.87673 4.58200 1.000 8.75480 273 VAL AA N 1
ATOM 1756 C CA . VAL A 1 232 ? 36.64051 11.46154 5.44258 1.000 7.99705 273 VAL AA CA 1
ATOM 1757 C C . VAL A 1 232 ? 37.21368 10.91311 6.74830 1.000 9.48999 273 VAL AA C 1
ATOM 1758 O O . VAL A 1 232 ? 38.40408 10.57268 6.85211 1.000 9.49853 273 VAL AA O 1
ATOM 1762 N N . ILE A 1 233 ? 36.35397 10.86644 7.77456 1.000 9.97992 274 ILE AA N 1
ATOM 1763 C CA . ILE A 1 233 ? 36.75059 10.47209 9.11707 1.000 9.70021 274 ILE AA CA 1
ATOM 1764 C C . ILE A 1 233 ? 35.78523 9.39910 9.59230 1.000 9.57039 274 ILE AA C 1
ATOM 1765 O O . ILE A 1 233 ? 34.56420 9.56934 9.46808 1.000 9.52382 274 ILE AA O 1
ATOM 1770 N N . ASP A 1 234 ? 36.32227 8.28658 10.12263 1.000 8.98112 275 ASP AA N 1
ATOM 1771 C CA . ASP A 1 234 ? 35.42695 7.24682 10.62177 1.000 9.45579 275 ASP AA CA 1
ATOM 1772 C C . ASP A 1 234 ? 35.12241 7.46664 12.11983 1.000 11.91008 275 ASP AA C 1
ATOM 1773 O O . ASP A 1 234 ? 35.58282 8.43214 12.75413 1.000 10.86514 275 ASP AA O 1
ATOM 1778 N N . ARG A 1 235 ? 34.27913 6.58051 12.65945 1.000 11.49437 276 ARG AA N 1
ATOM 1779 C CA . ARG A 1 235 ? 33.79806 6.71267 14.03022 1.000 13.24054 276 ARG AA CA 1
ATOM 1780 C C . ARG A 1 235 ? 34.90922 6.54960 15.06655 1.000 12.43511 276 ARG AA C 1
ATOM 1781 O O . ARG A 1 235 ? 34.76450 7.05740 16.18954 1.000 15.21150 276 ARG AA O 1
ATOM 1789 N N . ASP A 1 236 ? 36.00867 5.87415 14.71782 1.000 12.50844 277 ASP AA N 1
ATOM 1790 C CA . ASP A 1 236 ? 37.16318 5.76320 15.60663 1.000 13.05069 277 ASP AA CA 1
ATOM 1791 C C . ASP A 1 236 ? 38.09253 6.96806 15.50331 1.000 12.34238 277 ASP AA C 1
ATOM 1792 O O . ASP A 1 236 ? 39.13841 6.98167 16.16410 1.000 14.76594 277 ASP AA O 1
ATOM 1797 N N . GLY A 1 237 ? 37.77461 7.95420 14.67345 1.000 10.82100 278 GLY AA N 1
ATOM 1798 C CA . GLY A 1 237 ? 38.63509 9.11141 14.47517 1.000 11.91689 278 GLY AA CA 1
ATOM 1799 C C . GLY A 1 237 ? 39.72895 8.94027 13.43946 1.000 10.98580 278 GLY AA C 1
ATOM 1800 O O . GLY A 1 237 ? 40.60715 9.79764 13.34532 1.000 11.59486 278 GLY AA O 1
ATOM 1801 N N . THR A 1 238 ? 39.72746 7.83863 12.68644 1.000 10.33551 279 THR AA N 1
ATOM 1802 C CA . THR A 1 238 ? 40.70242 7.65507 11.63279 1.000 10.46049 279 THR AA CA 1
ATOM 1803 C C . THR A 1 238 ? 40.35249 8.52570 10.44479 1.000 9.76587 279 THR AA C 1
ATOM 1804 O O . THR A 1 238 ? 39.18547 8.62375 10.06529 1.000 9.66093 279 THR AA O 1
ATOM 1808 N N . VAL A 1 239 ? 41.37873 9.16273 9.88420 1.000 9.99845 280 VAL AA N 1
ATOM 1809 C CA . VAL A 1 239 ? 41.26872 10.06740 8.73853 1.000 9.81931 280 VAL AA CA 1
ATOM 1810 C C . VAL A 1 239 ? 41.77530 9.35746 7.49091 1.000 10.67006 280 VAL AA C 1
ATOM 1811 O O . VAL A 1 239 ? 42.87322 8.77989 7.49167 1.000 11.36216 280 VAL AA O 1
ATOM 1815 N N . TYR A 1 240 ? 40.99015 9.41523 6.41793 1.000 8.33396 281 TYR AA N 1
ATOM 1816 C CA . TYR A 1 240 ? 41.32514 8.77077 5.14459 1.000 8.18472 281 TYR AA CA 1
ATOM 1817 C C . TYR A 1 240 ? 41.51477 9.87295 4.12392 1.000 9.00405 281 TYR AA C 1
ATOM 1818 O O . TYR A 1 240 ? 40.56698 10.62918 3.84806 1.000 8.85499 281 TYR AA O 1
ATOM 1827 N N . ALA A 1 241 ? 42.73232 9.98551 3.58553 1.000 8.72279 282 ALA AA N 1
ATOM 1828 C CA . ALA A 1 241 ? 43.11818 11.12736 2.75803 1.000 9.80774 282 ALA AA CA 1
ATOM 1829 C C . ALA A 1 241 ? 43.81301 10.66290 1.48384 1.000 9.77717 282 ALA AA C 1
ATOM 1830 O O . ALA A 1 241 ? 44.72433 9.82597 1.53282 1.000 10.48478 282 ALA AA O 1
ATOM 1832 N N . GLY A 1 242 ? 43.38132 11.20140 0.34413 1.000 10.21513 283 GLY AA N 1
ATOM 1833 C CA . GLY A 1 242 ? 43.96600 10.82514 -0.94659 1.000 9.28097 283 GLY AA CA 1
ATOM 1834 C C . GLY A 1 242 ? 45.22041 11.62660 -1.26566 1.000 8.05887 283 GLY AA C 1
ATOM 1835 O O . GLY A 1 242 ? 45.24698 12.85584 -1.11667 1.000 8.91013 283 GLY AA O 1
ATOM 1836 N N . ASN A 1 243 ? 46.27466 10.92041 -1.68162 1.000 8.24316 284 ASN AA N 1
ATOM 1837 C CA . ASN A 1 243 ? 47.57598 11.52782 -1.96062 1.000 8.65370 284 ASN AA CA 1
ATOM 1838 C C . ASN A 1 243 ? 47.92859 11.50488 -3.45153 1.000 12.31134 284 ASN AA C 1
ATOM 1839 O O . ASN A 1 243 ? 47.59662 10.56448 -4.18296 1.000 10.28384 284 ASN AA O 1
ATOM 1844 N N . GLN A 1 244 ? 48.67794 12.52717 -3.87465 1.000 10.34085 285 GLN AA N 1
ATOM 1845 C CA . GLN A 1 244 ? 49.12889 12.62372 -5.25916 1.000 11.34099 285 GLN AA CA 1
ATOM 1846 C C . GLN A 1 244 ? 50.18200 11.57824 -5.60188 1.000 12.09251 285 GLN AA C 1
ATOM 1847 O O . GLN A 1 244 ? 50.46953 11.38202 -6.79844 1.000 14.39060 285 GLN AA O 1
ATOM 1853 N N . ASP A 1 245 ? 50.72072 10.85314 -4.59970 1.000 10.39260 286 ASP AA N 1
ATOM 1854 C CA . ASP A 1 245 ? 51.63812 9.75073 -4.88420 1.000 10.78176 286 ASP AA CA 1
ATOM 1855 C C . ASP A 1 245 ? 50.91780 8.48506 -5.33993 1.000 13.40354 286 ASP AA C 1
ATOM 1856 O O . ASP A 1 245 ? 51.58409 7.46598 -5.60266 1.000 15.07671 286 ASP AA O 1
ATOM 1861 N N . GLY A 1 246 ? 49.59424 8.53155 -5.46839 1.000 11.52884 287 GLY AA N 1
ATOM 1862 C CA . GLY A 1 246 ? 48.85514 7.38179 -5.94537 1.000 13.57734 287 GLY AA CA 1
ATOM 1863 C C . GLY A 1 246 ? 48.38263 6.42874 -4.88129 1.000 13.38772 287 GLY AA C 1
ATOM 1864 O O . GLY A 1 246 ? 48.07264 5.27918 -5.20660 1.000 13.39478 287 GLY AA O 1
ATOM 1865 N N . ASN A 1 247 ? 48.29743 6.86963 -3.62161 1.000 11.63788 288 ASN AA N 1
ATOM 1866 C CA . ASN A 1 247 ? 47.80996 6.03681 -2.53531 1.000 8.87723 288 ASN AA CA 1
ATOM 1867 C C . ASN A 1 247 ? 46.80163 6.81025 -1.71372 1.000 10.37183 288 ASN AA C 1
ATOM 1868 O O . ASN A 1 247 ? 46.91088 8.03000 -1.56057 1.000 11.45825 288 ASN AA O 1
ATOM 1873 N N . LEU A 1 248 ? 45.86276 6.06244 -1.14399 1.000 8.75936 289 LEU AA N 1
ATOM 1874 C CA . LEU A 1 248 ? 44.98449 6.52578 -0.08312 1.000 8.94949 289 LEU AA CA 1
ATOM 1875 C C . LEU A 1 248 ? 45.65068 6.17436 1.23650 1.000 10.03149 289 LEU AA C 1
ATOM 1876 O O . LEU A 1 248 ? 46.08487 5.03653 1.42285 1.000 10.56261 289 LEU AA O 1
ATOM 1881 N N . TYR A 1 249 ? 45.78170 7.15259 2.12617 1.000 10.04282 290 TYR AA N 1
ATOM 1882 C CA . TYR A 1 249 ? 46.37830 6.92762 3.44042 1.000 9.23626 290 TYR AA CA 1
ATOM 1883 C C . TYR A 1 249 ? 45.30606 6.93741 4.51912 1.000 9.52302 290 TYR AA C 1
ATOM 1884 O O . TYR A 1 249 ? 44.40801 7.78946 4.50891 1.000 9.88622 290 TYR AA O 1
ATOM 1893 N N . ALA A 1 250 ? 45.41836 6.02620 5.48803 1.000 9.77796 291 ALA AA N 1
ATOM 1894 C CA . ALA A 1 250 ? 44.52528 6.01865 6.64382 1.000 8.43196 291 ALA AA CA 1
ATOM 1895 C C . ALA A 1 250 ? 45.37726 6.25677 7.87547 1.000 10.74606 291 ALA AA C 1
ATOM 1896 O O . ALA A 1 250 ? 46.22560 5.41899 8.21227 1.000 11.16144 291 ALA AA O 1
ATOM 1898 N N . TYR A 1 251 ? 45.17055 7.40881 8.50533 1.000 9.14851 292 TYR AA N 1
ATOM 1899 C CA . TYR A 1 251 ? 45.87876 7.80287 9.72288 1.000 9.23349 292 TYR AA CA 1
ATOM 1900 C C . TYR A 1 251 ? 44.93986 7.74008 10.91764 1.000 11.77368 292 TYR AA C 1
ATOM 1901 O O . TYR A 1 251 ? 43.83850 8.28891 10.87854 1.000 11.05997 292 TYR AA O 1
ATOM 1910 N N . THR A 1 252 ? 45.37845 7.09468 11.99994 1.000 12.26281 293 THR AA N 1
ATOM 1911 C CA . THR A 1 252 ? 44.52669 7.09962 13.17918 1.000 11.12879 293 THR AA CA 1
ATOM 1912 C C . THR A 1 252 ? 44.54852 8.47689 13.84096 1.000 9.84704 293 THR AA C 1
ATOM 1913 O O . THR A 1 252 ? 45.35674 9.36468 13.50566 1.000 10.65393 293 THR AA O 1
ATOM 1917 N N . SER A 1 253 ? 43.68220 8.63255 14.84092 1.000 11.81700 294 SER AA N 1
ATOM 1918 C CA . SER A 1 253 ? 43.61844 9.91655 15.52376 1.000 10.40133 294 SER AA CA 1
ATOM 1919 C C . SER A 1 253 ? 44.92311 10.25514 16.24514 1.000 11.45546 294 SER AA C 1
ATOM 1920 O O . SER A 1 253 ? 45.14600 11.43067 16.56720 1.000 13.90112 294 SER AA O 1
ATOM 1923 N N . THR A 1 254 ? 45.76326 9.25467 16.53044 1.000 13.10114 295 THR AA N 1
ATOM 1924 C CA . THR A 1 254 ? 47.06042 9.47574 17.15794 1.000 10.85347 295 THR AA CA 1
ATOM 1925 C C . THR A 1 254 ? 48.18306 9.62575 16.14538 1.000 12.09074 295 THR AA C 1
ATOM 1926 O O . THR A 1 254 ? 49.34793 9.74068 16.55333 1.000 13.79832 295 THR AA O 1
ATOM 1930 N N . GLY A 1 255 ? 47.87323 9.61799 14.85208 1.000 10.84621 296 GLY AA N 1
ATOM 1931 C CA . GLY A 1 255 ? 48.90380 9.76024 13.84352 1.000 11.26214 296 GLY AA CA 1
ATOM 1932 C C . GLY A 1 255 ? 49.53002 8.45469 13.40620 1.000 10.04921 296 GLY AA C 1
ATOM 1933 O O . GLY A 1 255 ? 50.47789 8.49198 12.61825 1.000 14.12028 296 GLY AA O 1
ATOM 1934 N N . ALA A 1 256 ? 49.02574 7.32343 13.88164 1.000 11.42442 297 ALA AA N 1
ATOM 1935 C CA . ALA A 1 256 ? 49.54681 6.03605 13.42905 1.000 13.03858 297 ALA AA CA 1
ATOM 1936 C C . ALA A 1 256 ? 49.03037 5.72968 12.02492 1.000 15.30912 297 ALA AA C 1
ATOM 1937 O O . ALA A 1 256 ? 47.94059 6.15078 11.63622 1.000 13.23169 297 ALA AA O 1
ATOM 1939 N N . VAL A 1 257 ? 49.83213 5.01344 11.24200 1.000 13.07652 298 VAL AA N 1
ATOM 1940 C CA . VAL A 1 257 ? 49.38600 4.60446 9.91351 1.000 13.70873 298 VAL AA CA 1
ATOM 1941 C C . VAL A 1 257 ? 48.58403 3.32020 10.05038 1.000 15.13965 298 VAL AA C 1
ATOM 1942 O O . VAL A 1 257 ? 49.13194 2.26319 10.37766 1.000 16.12017 298 VAL AA O 1
ATOM 1946 N N . LYS A 1 258 ? 47.28587 3.39607 9.77880 1.000 12.12341 299 LYS AA N 1
ATOM 1947 C CA . LYS A 1 258 ? 46.46191 2.19996 9.83389 1.000 12.47828 299 LYS AA CA 1
ATOM 1948 C C . LYS A 1 258 ? 46.73830 1.32129 8.62513 1.000 16.21780 299 LYS AA C 1
ATOM 1949 O O . LYS A 1 258 ? 46.94366 0.10376 8.75912 1.000 15.93209 299 LYS AA O 1
ATOM 1955 N N . TRP A 1 259 ? 46.78815 1.93475 7.43974 1.000 12.42183 300 TRP AA N 1
ATOM 1956 C CA . TRP A 1 259 ? 47.16365 1.26917 6.19678 1.000 13.49264 300 TRP AA CA 1
ATOM 1957 C C . TRP A 1 259 ? 47.27723 2.30965 5.09013 1.000 11.25859 300 TRP AA C 1
ATOM 1958 O O . TRP A 1 259 ? 46.89378 3.47183 5.26156 1.000 12.44380 300 TRP AA O 1
ATOM 1969 N N . THR A 1 260 ? 47.81567 1.88052 3.94901 1.000 10.39297 301 THR AA N 1
ATOM 1970 C CA . THR A 1 260 ? 47.72656 2.64359 2.71065 1.000 9.97074 301 THR AA CA 1
ATOM 1971 C C . THR A 1 260 ? 47.12898 1.72243 1.65736 1.000 11.57333 301 THR AA C 1
ATOM 1972 O O . THR A 1 260 ? 47.16494 0.49486 1.79024 1.000 12.72449 301 THR AA O 1
ATOM 1976 N N . PHE A 1 261 ? 46.55246 2.33921 0.61109 1.000 10.13990 302 PHE AA N 1
ATOM 1977 C CA . PHE A 1 261 ? 45.89981 1.57662 -0.44674 1.000 11.14714 302 PHE AA CA 1
ATOM 1978 C C . PHE A 1 261 ? 46.24721 2.19282 -1.80243 1.000 11.46797 302 PHE AA C 1
ATOM 1979 O O . PHE A 1 261 ? 46.08015 3.41009 -1.98631 1.000 10.98390 302 PHE AA O 1
ATOM 1987 N N . PRO A 1 262 ? 46.71519 1.39518 -2.77207 1.000 10.96877 303 PRO AA N 1
ATOM 1988 C CA . PRO A 1 262 ? 47.16189 1.94125 -4.06018 1.000 10.68236 303 PRO AA CA 1
ATOM 1989 C C . PRO A 1 262 ? 46.01600 2.22720 -5.01760 1.000 10.57953 303 PRO AA C 1
ATOM 1990 O O . PRO A 1 262 ? 45.10885 1.40088 -5.21473 1.000 10.93422 303 PRO AA O 1
ATOM 1994 N N . LEU A 1 263 ? 46.09792 3.39125 -5.66881 1.000 10.03112 304 LEU AA N 1
ATOM 1995 C CA . LEU A 1 263 ? 45.01551 3.85641 -6.52947 1.000 9.53573 304 LEU AA CA 1
ATOM 1996 C C . LEU A 1 263 ? 45.31722 3.78725 -8.01920 1.000 11.09784 304 LEU AA C 1
ATOM 1997 O O . LEU A 1 263 ? 44.44062 4.12695 -8.83078 1.000 10.63599 304 LEU AA O 1
ATOM 2002 N N . ASN A 1 264 ? 46.51799 3.35688 -8.41486 1.000 10.24415 305 ASN AA N 1
ATOM 2003 C CA . ASN A 1 264 ? 46.94833 3.27194 -9.82423 1.000 10.60439 305 ASN AA CA 1
ATOM 2004 C C . ASN A 1 264 ? 47.06725 4.62163 -10.50910 1.000 12.15402 305 ASN AA C 1
ATOM 2005 O O . ASN A 1 264 ? 47.22241 4.67753 -11.74266 1.000 16.69660 305 ASN AA O 1
ATOM 2010 N N . GLY A 1 265 ? 47.03772 5.70857 -9.76011 1.000 10.95472 306 GLY AA N 1
ATOM 2011 C CA . GLY A 1 265 ? 47.16947 7.02778 -10.33322 1.000 12.30368 306 GLY AA CA 1
ATOM 2012 C C . GLY A 1 265 ? 47.00331 8.00417 -9.19232 1.000 11.51578 306 GLY AA C 1
ATOM 2013 O O . GLY A 1 265 ? 46.66201 7.61515 -8.07360 1.000 12.19924 306 GLY AA O 1
ATOM 2014 N N . PHE A 1 266 ? 47.26076 9.27758 -9.48168 1.000 11.72727 307 PHE AA N 1
ATOM 2015 C CA . PHE A 1 266 ? 47.09718 10.30260 -8.45297 1.000 11.89273 307 PHE AA CA 1
ATOM 2016 C C . PHE A 1 266 ? 45.66165 10.29043 -7.92208 1.000 10.40448 307 PHE AA C 1
ATOM 2017 O O . PHE A 1 266 ? 44.70240 10.07238 -8.67052 1.000 11.14797 307 PHE AA O 1
ATOM 2025 N N . SER A 1 267 ? 45.48670 10.54621 -6.62300 1.000 9.43476 308 SER AA N 1
ATOM 2026 C CA . SER A 1 267 ? 44.11533 10.66762 -6.14723 1.000 9.28533 308 SER AA CA 1
ATOM 2027 C C . SER A 1 267 ? 43.46314 11.86470 -6.83792 1.000 9.99665 308 SER AA C 1
ATOM 2028 O O . SER A 1 267 ? 44.05805 12.93995 -6.94900 1.000 11.11572 308 SER AA O 1
ATOM 2031 N N . SER A 1 268 ? 42.24129 11.67661 -7.32349 1.000 9.63519 309 SER AA N 1
ATOM 2032 C CA . SER A 1 268 ? 41.61210 12.71734 -8.11757 1.000 9.36358 309 SER AA CA 1
ATOM 2033 C C . SER A 1 268 ? 40.28986 13.21802 -7.57905 1.000 9.99758 309 SER AA C 1
ATOM 2034 O O . SER A 1 268 ? 39.73345 14.16281 -8.15702 1.000 9.79997 309 SER AA O 1
ATOM 2037 N N . SER A 1 269 ? 39.75316 12.60921 -6.51630 1.000 9.85547 310 SER AA N 1
ATOM 2038 C CA . SER A 1 269 ? 38.54595 13.12922 -5.90886 1.000 9.33236 310 SER AA CA 1
ATOM 2039 C C . SER A 1 269 ? 38.69783 13.12403 -4.40251 1.000 8.89274 310 SER AA C 1
ATOM 2040 O O . SER A 1 269 ? 39.64374 12.55656 -3.83236 1.000 10.39989 310 SER AA O 1
ATOM 2043 N N . SER A 1 270 ? 37.74294 13.77395 -3.75846 1.000 8.83369 31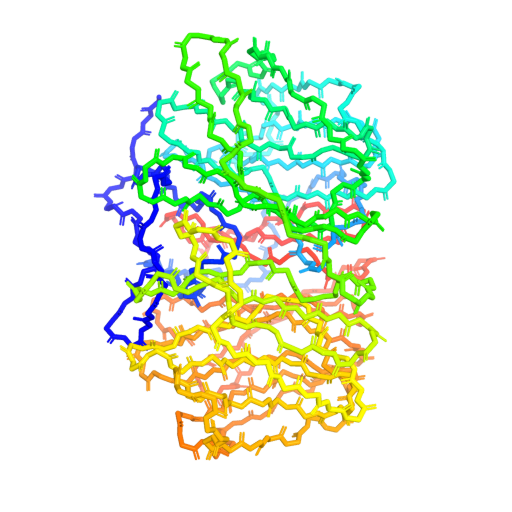1 SER AA N 1
ATOM 2044 C CA . SER A 1 270 ? 37.54609 13.63974 -2.32408 1.000 9.54279 311 SER AA CA 1
ATOM 2045 C C . SER A 1 270 ? 36.71608 12.38666 -2.02763 1.000 10.13759 311 SER AA C 1
ATOM 2046 O O . SER A 1 270 ? 36.24966 11.68671 -2.93781 1.000 9.82631 311 SER AA O 1
ATOM 2049 N N . LEU A 1 271 ? 36.54796 12.06411 -0.74599 1.000 10.08298 312 LEU AA N 1
ATOM 2050 C CA . LEU A 1 271 ? 36.01752 10.76107 -0.38118 1.000 8.32008 312 LEU AA CA 1
ATOM 2051 C C . LEU A 1 271 ? 34.57306 10.78656 0.12224 1.000 9.03497 312 LEU AA C 1
ATOM 2052 O O . LEU A 1 271 ? 34.01100 11.82820 0.48640 1.000 10.21098 312 LEU AA O 1
ATOM 2057 N N . ALA A 1 272 ? 33.97158 9.59353 0.10908 1.000 9.85655 313 ALA AA N 1
ATOM 2058 C CA . ALA A 1 272 ? 32.75284 9.26270 0.83990 1.000 8.99962 313 ALA AA CA 1
ATOM 2059 C C . ALA A 1 272 ? 33.02197 8.07301 1.76147 1.000 8.59151 313 ALA AA C 1
ATOM 2060 O O . ALA A 1 272 ? 33.95449 7.28580 1.53865 1.000 8.78400 313 ALA AA O 1
ATOM 2062 N N . ILE A 1 273 ? 32.19754 7.94234 2.80262 1.000 8.74549 314 ILE AA N 1
ATOM 2063 C CA . ILE A 1 273 ? 32.29190 6.79538 3.70749 1.000 9.87695 314 ILE AA CA 1
ATOM 2064 C C . ILE A 1 273 ? 30.87974 6.29140 3.99992 1.000 10.87697 314 ILE AA C 1
ATOM 2065 O O . ILE A 1 273 ? 29.97854 7.07668 4.34389 1.000 9.48716 314 ILE AA O 1
ATOM 2070 N N . ASP A 1 274 ? 30.68023 4.98176 3.85100 1.000 10.71120 315 ASP AA N 1
ATOM 2071 C CA . ASP A 1 274 ? 29.35212 4.41280 4.05446 1.000 8.74909 315 ASP AA CA 1
ATOM 2072 C C . ASP A 1 274 ? 29.20014 3.86286 5.47831 1.000 9.62937 315 ASP AA C 1
ATOM 2073 O O . ASP A 1 274 ? 30.13453 3.85796 6.28651 1.000 9.45322 315 ASP AA O 1
ATOM 2078 N N . HIS A 1 275 ? 27.95895 3.47699 5.79752 1.000 12.12354 316 HIS AA N 1
ATOM 2079 C CA . HIS A 1 275 ? 27.67393 3.10925 7.17884 1.000 11.99221 316 HIS AA CA 1
ATOM 2080 C C . HIS A 1 275 ? 28.24275 1.74995 7.56746 1.000 12.84286 316 HIS AA C 1
ATOM 2081 O O . HIS A 1 275 ? 28.14434 1.36390 8.73763 1.000 13.55843 316 HIS AA O 1
ATOM 2088 N N . ASN A 1 276 ? 28.86391 1.03604 6.63711 1.000 10.75026 317 ASN AA N 1
ATOM 2089 C CA . ASN A 1 276 ? 29.65882 -0.14103 6.96496 1.000 11.76383 317 ASN AA CA 1
ATOM 2090 C C . ASN A 1 276 ? 31.16046 0.15405 7.01853 1.000 12.60291 317 ASN AA C 1
ATOM 2091 O O . ASN A 1 276 ? 31.97329 -0.77674 7.14872 1.000 13.80316 317 ASN AA O 1
ATOM 2096 N N . GLY A 1 277 ? 31.55166 1.43326 6.94377 1.000 11.23021 318 GLY AA N 1
ATOM 2097 C CA . GLY A 1 277 ? 32.94074 1.80756 7.02226 1.000 10.19117 318 GLY AA CA 1
ATOM 2098 C C . GLY A 1 277 ? 33.72732 1.70056 5.73092 1.000 10.13253 318 GLY AA C 1
ATOM 2099 O O . GLY A 1 277 ? 34.93762 1.92937 5.75022 1.000 11.30725 318 GLY AA O 1
ATOM 2100 N N . ASN A 1 278 ? 33.08891 1.35648 4.62019 1.000 9.37404 319 ASN AA N 1
ATOM 2101 C CA . ASN A 1 278 ? 33.81123 1.38189 3.34905 1.000 9.90851 319 ASN AA CA 1
ATOM 2102 C C . ASN A 1 278 ? 34.01116 2.81934 2.91656 1.000 10.75848 319 ASN AA C 1
ATOM 2103 O O . ASN A 1 278 ? 33.14955 3.67734 3.16020 1.000 11.30778 319 ASN AA O 1
ATOM 2108 N N . VAL A 1 279 ? 35.15527 3.08204 2.30266 1.000 8.22114 320 VAL AA N 1
ATOM 2109 C CA . VAL A 1 279 ? 35.48740 4.41831 1.82551 1.000 7.67113 320 VAL AA CA 1
ATOM 2110 C C . VAL A 1 279 ? 35.64343 4.36355 0.31073 1.000 8.87872 320 VAL AA C 1
ATOM 2111 O O . VAL A 1 279 ? 35.97900 3.33015 -0.27706 1.000 9.86950 320 VAL AA O 1
ATOM 2115 N N . TYR A 1 280 ? 35.36037 5.48628 -0.32105 1.000 8.38580 321 TYR AA N 1
ATOM 2116 C CA . TYR A 1 280 ? 35.25301 5.55776 -1.76901 1.000 7.51250 321 TYR AA CA 1
ATOM 2117 C C . TYR A 1 280 ? 36.04484 6.74966 -2.27032 1.000 9.48011 321 TYR AA C 1
ATOM 2118 O O . TYR A 1 280 ? 35.95381 7.84062 -1.68774 1.000 9.61619 321 TYR AA O 1
ATOM 2127 N N . ILE A 1 281 ? 36.79473 6.55291 -3.36295 1.000 8.72620 322 ILE AA N 1
ATOM 2128 C CA . ILE A 1 281 ? 37.63348 7.62335 -3.90550 1.000 8.76112 322 ILE AA CA 1
ATOM 2129 C C . ILE A 1 281 ? 37.88764 7.37225 -5.38298 1.000 8.02236 322 ILE AA C 1
ATOM 2130 O O . ILE A 1 281 ? 37.97979 6.21217 -5.83218 1.000 9.14026 322 ILE AA O 1
ATOM 2135 N N . GLY A 1 282 ? 37.96630 8.47953 -6.15339 1.000 9.21995 323 GLY AA N 1
ATOM 2136 C CA . GLY A 1 282 ? 38.37941 8.41720 -7.54537 1.000 9.42843 323 GLY AA CA 1
ATOM 2137 C C . GLY A 1 282 ? 39.87580 8.62217 -7.75127 1.000 9.95023 323 GLY AA C 1
ATOM 2138 O O . GLY A 1 282 ? 40.56908 9.26163 -6.95147 1.000 8.69136 323 GLY AA O 1
ATOM 2139 N N . SER A 1 283 ? 40.36482 8.07684 -8.87493 1.000 9.68408 324 SER AA N 1
ATOM 2140 C CA . SER A 1 283 ? 41.77252 8.10523 -9.24663 1.000 8.97698 324 SER AA CA 1
ATOM 2141 C C . SER A 1 283 ? 41.99925 8.67116 -10.65322 1.000 8.26872 324 SER AA C 1
ATOM 2142 O O . SER A 1 283 ? 41.15239 8.53506 -11.54363 1.000 9.73622 324 SER AA O 1
ATOM 2145 N N . GLY A 1 284 ? 43.17506 9.29064 -10.83560 1.000 9.92114 325 GLY AA N 1
ATOM 2146 C CA . GLY A 1 284 ? 43.64528 9.67244 -12.17202 1.000 10.10107 325 GLY AA CA 1
ATOM 2147 C C . GLY A 1 284 ? 43.77137 8.49887 -13.12516 1.000 11.86012 325 GLY AA C 1
ATOM 2148 O O . GLY A 1 284 ? 43.84428 8.71345 -14.34264 1.000 13.37931 325 GLY AA O 1
ATOM 2149 N N . SER A 1 285 ? 43.76274 7.26622 -12.60788 1.000 10.58642 326 SER AA N 1
ATOM 2150 C CA . SER A 1 285 ? 43.68395 6.09370 -13.47716 1.000 11.34322 326 SER AA CA 1
ATOM 2151 C C . SER A 1 285 ? 42.35224 5.99446 -14.19575 1.000 14.65270 326 SER AA C 1
ATOM 2152 O O . SER A 1 285 ? 42.22768 5.17948 -15.12571 1.000 14.00302 326 SER AA O 1
ATOM 2155 N N . GLY A 1 286 ? 41.34661 6.75985 -13.76040 1.000 11.26074 327 GLY AA N 1
ATOM 2156 C CA . GLY A 1 286 ? 40.00578 6.63810 -14.28684 1.000 11.26840 327 GLY AA CA 1
ATOM 2157 C C . GLY A 1 286 ? 39.10257 5.80003 -13.42115 1.000 10.12051 327 GLY AA C 1
ATOM 2158 O O . GLY A 1 286 ? 37.90829 5.70939 -13.70127 1.000 11.16406 327 GLY AA O 1
ATOM 2159 N N . GLU A 1 287 ? 39.64519 5.18594 -12.37591 1.000 9.80471 328 GLU AA N 1
ATOM 2160 C CA . GLU A 1 287 ? 38.86608 4.25157 -11.58860 1.000 8.99869 328 GLU AA CA 1
ATOM 2161 C C . GLU A 1 287 ? 38.25593 4.89814 -10.34614 1.000 10.21895 328 GLU AA C 1
ATOM 2162 O O . GLU A 1 287 ? 38.85446 5.77461 -9.70121 1.000 10.00556 328 GLU AA O 1
ATOM 2168 N N . LEU A 1 288 ? 37.05871 4.42894 -10.00835 1.000 10.19322 329 LEU AA N 1
ATOM 2169 C CA . LEU A 1 288 ? 36.43488 4.67638 -8.71377 1.000 8.63890 329 LEU AA CA 1
ATOM 2170 C C . LEU A 1 288 ? 36.66623 3.42986 -7.87257 1.000 10.63337 329 LEU AA C 1
ATOM 2171 O O . LEU A 1 288 ? 36.38776 2.31773 -8.32865 1.000 11.40956 329 LEU AA O 1
ATOM 2176 N N . PHE A 1 289 ? 37.18205 3.59960 -6.65696 1.000 8.99472 330 PHE AA N 1
ATOM 2177 C CA . PHE A 1 289 ? 37.41621 2.49087 -5.73933 1.000 7.98975 330 PHE AA CA 1
ATOM 2178 C C . PHE A 1 289 ? 36.42720 2.48066 -4.58981 1.000 9.49906 330 PHE AA C 1
ATOM 2179 O O . PHE A 1 289 ? 36.09434 3.53669 -4.03556 1.000 9.85969 330 PHE AA O 1
ATOM 2187 N N . SER A 1 290 ? 36.01252 1.27084 -4.20655 1.000 8.56739 331 SER AA N 1
ATOM 2188 C CA . SER A 1 290 ? 35.37459 0.98461 -2.91896 1.000 8.77018 331 SER AA CA 1
ATOM 2189 C C . SER A 1 290 ? 36.34880 0.14960 -2.09089 1.000 9.07275 331 SER AA C 1
ATOM 2190 O O . SER A 1 290 ? 36.74784 -0.94047 -2.52726 1.000 9.70016 331 SER AA O 1
ATOM 2193 N N . ILE A 1 291 ? 36.69933 0.63174 -0.88667 1.000 8.67778 332 ILE AA N 1
ATOM 2194 C CA . ILE A 1 291 ? 37.76578 0.06841 -0.04930 1.000 10.17734 332 ILE AA CA 1
ATOM 2195 C C . ILE A 1 291 ? 37.20253 -0.18233 1.35028 1.000 10.71710 332 ILE AA C 1
ATOM 2196 O O . ILE A 1 291 ? 36.50673 0.67073 1.90189 1.000 11.25042 332 ILE AA O 1
ATOM 2201 N N . SER A 1 292 ? 37.52490 -1.33645 1.94772 1.000 11.08312 333 SER AA N 1
ATOM 2202 C CA . SER A 1 292 ? 36.95097 -1.63658 3.25525 1.000 9.86440 333 SER AA CA 1
ATOM 2203 C C . SER A 1 292 ? 37.67158 -0.86137 4.34885 1.000 11.12212 333 SER AA C 1
ATOM 2204 O O . SER A 1 292 ? 38.77037 -0.33730 4.16048 1.000 9.78156 333 SER AA O 1
ATOM 2207 N N . LYS A 1 293 ? 37.04565 -0.85419 5.53496 1.000 10.33048 334 LYS AA N 1
ATOM 2208 C CA . LYS A 1 293 ? 37.65631 -0.20803 6.69491 1.000 10.67555 334 LYS AA CA 1
ATOM 2209 C C . LYS A 1 293 ? 39.02033 -0.80368 7.02269 1.000 12.57780 334 LYS AA C 1
ATOM 2210 O O . LYS A 1 293 ? 39.88026 -0.10289 7.57017 1.000 13.56608 334 LYS AA O 1
ATOM 2216 N N . THR A 1 294 ? 39.25815 -2.06510 6.66554 1.000 12.48867 335 THR AA N 1
ATOM 2217 C CA . THR A 1 294 ? 40.54638 -2.69803 6.91794 1.000 11.72270 335 THR AA CA 1
ATOM 2218 C C . THR A 1 294 ? 41.51154 -2.60153 5.73346 1.000 13.19045 335 THR AA C 1
ATOM 2219 O O . THR A 1 294 ? 42.59197 -3.20781 5.77163 1.000 15.50502 335 THR AA O 1
ATOM 2223 N N . GLY A 1 295 ? 41.16622 -1.84405 4.69856 1.000 10.48981 336 GLY AA N 1
ATOM 2224 C CA . GLY A 1 295 ? 42.11861 -1.56507 3.64856 1.000 12.08942 336 GLY AA CA 1
ATOM 2225 C C . GLY A 1 295 ? 42.12888 -2.55238 2.51455 1.000 11.76792 336 GLY AA C 1
ATOM 2226 O O . GLY A 1 295 ? 43.09469 -2.55111 1.73758 1.000 12.02829 336 GLY AA O 1
ATOM 2227 N N . ASN A 1 296 ? 41.10448 -3.37820 2.39428 1.000 11.67726 337 ASN AA N 1
ATOM 2228 C CA . ASN A 1 296 ? 41.01336 -4.33453 1.30086 1.000 9.79861 337 ASN AA CA 1
ATOM 2229 C C . ASN A 1 296 ? 40.12652 -3.75575 0.21881 1.000 11.66065 337 ASN AA C 1
ATOM 2230 O O . ASN A 1 296 ? 39.17045 -3.03952 0.49636 1.000 13.43356 337 ASN AA O 1
ATOM 2235 N N . MET A 1 297 ? 40.44903 -4.05343 -1.02617 1.000 11.13477 338 MET AA N 1
ATOM 2236 C CA . MET A 1 297 ? 39.61086 -3.55777 -2.11070 1.000 10.34318 338 MET AA CA 1
ATOM 2237 C C . MET A 1 297 ? 38.29492 -4.33832 -2.10953 1.000 10.06777 338 MET AA C 1
ATOM 2238 O O . MET A 1 297 ? 38.27933 -5.58807 -2.10221 1.000 13.26227 338 MET AA O 1
ATOM 2243 N N . ASN A 1 298 ? 37.17834 -3.62289 -2.16069 1.000 10.39907 339 ASN AA N 1
ATOM 2244 C CA . ASN A 1 298 ? 35.90704 -4.26527 -2.46330 1.000 9.52117 339 ASN AA CA 1
ATOM 2245 C C . ASN A 1 298 ? 35.73987 -4.38354 -3.96516 1.000 10.70290 339 ASN AA C 1
ATOM 2246 O O . ASN A 1 298 ? 35.42829 -5.46274 -4.48723 1.000 11.77551 339 ASN AA O 1
ATOM 2251 N N . TRP A 1 299 ? 35.93051 -3.27796 -4.68027 1.000 9.41167 340 TRP AA N 1
ATOM 2252 C CA . TRP A 1 299 ? 35.84997 -3.30229 -6.13145 1.000 10.55332 340 TRP AA CA 1
ATOM 2253 C C . TRP A 1 299 ? 36.44507 -2.00422 -6.66291 1.000 12.05464 340 TRP AA C 1
ATOM 2254 O O . TRP A 1 299 ? 36.62510 -1.01631 -5.92968 1.000 11.27757 340 TRP AA O 1
ATOM 2265 N N . SER A 1 300 ? 36.72656 -2.00876 -7.96671 1.000 9.49390 341 SER AA N 1
ATOM 2266 C CA . SER A 1 300 ? 37.08669 -0.80549 -8.69744 1.000 9.22450 341 SER AA CA 1
ATOM 2267 C C . SER A 1 300 ? 36.27884 -0.76094 -9.98046 1.000 10.12080 341 SER AA C 1
ATOM 2268 O O . SER A 1 300 ? 35.93752 -1.80285 -10.56075 1.000 10.36191 341 SER AA O 1
ATOM 2271 N N . PHE A 1 301 ? 35.95943 0.45719 -10.40660 1.000 9.96718 342 PHE AA N 1
ATOM 2272 C CA . PHE A 1 301 ? 35.12320 0.68006 -11.57544 1.000 9.33745 342 PHE AA CA 1
ATOM 2273 C C . PHE A 1 301 ? 35.83806 1.63167 -12.50828 1.000 10.16645 342 PHE AA C 1
ATOM 2274 O O . PHE A 1 301 ? 36.09827 2.78221 -12.14585 1.000 10.93416 342 PHE AA O 1
ATOM 2282 N N . TYR A 1 302 ? 36.14216 1.15453 -13.71383 1.000 10.87897 343 TYR AA N 1
ATOM 2283 C CA . TYR A 1 302 ? 36.89279 1.91221 -14.70960 1.000 9.62788 343 TYR AA CA 1
ATOM 2284 C C . TYR A 1 302 ? 36.03575 2.89790 -15.50506 1.000 10.43222 343 TYR AA C 1
ATOM 2285 O O . TYR A 1 302 ? 34.93306 2.57174 -15.96320 1.000 11.71093 343 TYR AA O 1
ATOM 2294 N N . THR A 1 303 ? 36.57015 4.11863 -15.66819 1.000 9.60082 344 THR AA N 1
ATOM 2295 C CA . THR A 1 303 ? 36.07225 5.12047 -16.60357 1.000 11.00867 344 THR AA CA 1
ATOM 2296 C C . THR A 1 303 ? 37.25300 5.59131 -17.44920 1.000 10.19439 344 THR AA C 1
ATOM 2297 O O . THR A 1 303 ? 38.41603 5.33769 -17.12144 1.000 11.85844 344 THR AA O 1
ATOM 2301 N N . ASP A 1 304 ? 36.95429 6.34665 -18.52547 1.000 11.76229 345 ASP AA N 1
ATOM 2302 C CA . ASP A 1 304 ? 37.98373 6.70170 -19.49565 1.000 13.46896 345 ASP AA CA 1
ATOM 2303 C C . ASP A 1 304 ? 38.68816 8.03085 -19.18478 1.000 13.64352 345 ASP AA C 1
ATOM 2304 O O . ASP A 1 304 ? 39.35875 8.58605 -20.05884 1.000 16.95059 345 ASP AA O 1
ATOM 2309 N N . GLY A 1 305 ? 38.55553 8.55374 -17.96548 1.000 12.27979 346 GLY AA N 1
ATOM 2310 C CA . GLY A 1 305 ? 39.33248 9.70464 -17.55965 1.000 13.70615 346 GLY AA CA 1
ATOM 2311 C C . GLY A 1 305 ? 39.27641 9.85065 -16.05283 1.000 11.20004 346 GLY AA C 1
ATOM 2312 O O . GLY A 1 305 ? 38.50648 9.15643 -15.38622 1.000 11.07683 346 GLY AA O 1
ATOM 2313 N N . PRO A 1 306 ? 40.08239 10.75611 -15.48677 1.000 11.21123 347 PRO AA N 1
ATOM 2314 C CA . PRO A 1 306 ? 40.10875 10.91894 -14.01915 1.000 10.58641 347 PRO AA CA 1
ATOM 2315 C C . PRO A 1 306 ? 38.71853 11.16080 -13.45041 1.000 11.37380 347 PRO AA C 1
ATOM 2316 O O . PRO A 1 306 ? 37.89625 11.84948 -14.04121 1.000 10.79981 347 PRO AA O 1
ATOM 2320 N N . VAL A 1 307 ? 38.44333 10.54346 -12.29852 1.000 9.47798 348 VAL AA N 1
ATOM 2321 C CA . VAL A 1 307 ? 37.17319 10.68621 -11.58666 1.000 8.84319 348 VAL AA CA 1
ATOM 2322 C C . VAL A 1 307 ? 37.35547 11.76564 -10.53071 1.000 9.62623 348 VAL AA C 1
ATOM 2323 O O . VAL A 1 307 ? 38.01543 11.52620 -9.51145 1.000 9.87644 348 VAL AA O 1
ATOM 2327 N N . ARG A 1 308 ? 36.78891 12.96569 -10.76490 1.000 9.28156 349 ARG AA N 1
ATOM 2328 C CA . ARG A 1 308 ? 37.05810 14.1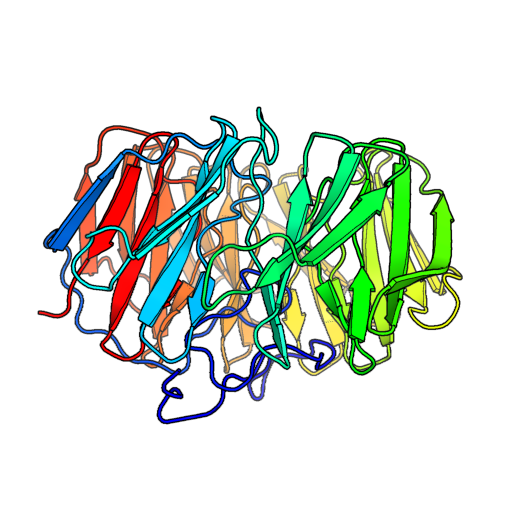0026 -9.89369 1.000 9.06346 349 ARG AA CA 1
ATOM 2329 C C . ARG A 1 308 ? 35.87921 14.47504 -8.99673 1.000 9.80337 349 ARG AA C 1
ATOM 2330 O O . ARG A 1 308 ? 36.07661 15.22345 -8.02630 1.000 9.95759 349 ARG AA O 1
ATOM 2338 N N . THR A 1 309 ? 34.68007 13.97033 -9.26803 1.000 9.07390 350 THR AA N 1
ATOM 2339 C CA . THR A 1 309 ? 33.56740 14.13837 -8.33446 1.000 9.66239 350 THR AA CA 1
ATOM 2340 C C . THR A 1 309 ? 33.82628 13.32790 -7.07622 1.000 11.01118 350 THR AA C 1
ATOM 2341 O O . THR A 1 309 ? 34.16943 12.14701 -7.15825 1.000 11.31159 350 THR AA O 1
ATOM 2345 N N . ALA A 1 310 ? 33.57967 13.91960 -5.91753 1.000 8.90761 351 ALA AA N 1
ATOM 2346 C CA . ALA A 1 310 ? 33.49410 13.09004 -4.71514 1.000 7.84052 351 ALA AA CA 1
ATOM 2347 C C . ALA A 1 310 ? 32.26250 12.21382 -4.85449 1.000 8.01358 351 ALA AA C 1
ATOM 2348 O O . ALA A 1 310 ? 31.16763 12.72683 -5.11455 1.000 9.54940 351 ALA AA O 1
ATOM 2350 N N . PRO A 1 311 ? 32.38446 10.89942 -4.68579 1.000 7.86885 352 PRO AA N 1
ATOM 2351 C CA . PRO A 1 311 ? 31.21473 10.03340 -4.86193 1.000 7.77088 352 PRO AA CA 1
ATOM 2352 C C . PRO A 1 311 ? 30.15264 10.32612 -3.81933 1.000 10.24835 352 PRO AA C 1
ATOM 2353 O O . PRO A 1 311 ? 30.43646 10.80981 -2.71745 1.000 9.74083 352 PRO AA O 1
ATOM 2357 N N . LEU A 1 312 ? 28.91238 10.02456 -4.17776 1.000 8.07104 353 LEU AA N 1
ATOM 2358 C CA . LEU A 1 312 ? 27.78911 10.13205 -3.25635 1.000 8.06963 353 LEU AA CA 1
ATOM 2359 C C . LEU A 1 312 ? 27.12580 8.77217 -3.17309 1.000 8.98022 353 LEU AA C 1
ATOM 2360 O O . LEU A 1 312 ? 26.89461 8.14123 -4.20770 1.000 10.23304 353 LEU AA O 1
ATOM 2365 N N . ILE A 1 313 ? 26.85210 8.32068 -1.95792 1.000 8.80606 354 ILE AA N 1
ATOM 2366 C CA . ILE A 1 313 ? 26.17734 7.04170 -1.71312 1.000 9.37675 354 ILE AA CA 1
ATOM 2367 C C . ILE A 1 313 ? 24.73498 7.34848 -1.37646 1.000 10.78157 354 ILE AA C 1
ATOM 2368 O O . ILE A 1 313 ? 24.48445 8.27831 -0.59956 1.000 12.55523 354 ILE AA O 1
ATOM 2373 N N . ASP A 1 314 ? 23.77808 6.57292 -1.92478 1.000 11.59279 355 ASP AA N 1
ATOM 2374 C CA . ASP A 1 314 ? 22.39796 6.74590 -1.45847 1.000 11.42198 355 ASP AA CA 1
ATOM 2375 C C . ASP A 1 314 ? 22.06259 5.74120 -0.34781 1.000 12.38645 355 ASP AA C 1
ATOM 2376 O O . ASP A 1 314 ? 22.89978 4.96386 0.11099 1.000 12.55241 355 ASP AA O 1
ATOM 2381 N N . ALA A 1 315 ? 20.81976 5.79818 0.12404 1.000 13.41272 356 ALA AA N 1
ATOM 2382 C CA . ALA A 1 315 ? 20.45243 4.99400 1.27483 1.000 14.43345 356 ALA AA CA 1
ATOM 2383 C C . ALA A 1 315 ? 20.37874 3.50853 0.95275 1.000 15.71124 356 ALA AA C 1
ATOM 2384 O O . ALA A 1 315 ? 20.32826 2.69197 1.87881 1.000 19.26501 356 ALA AA O 1
ATOM 2386 N N . ASP A 1 316 ? 20.37785 3.12791 -0.32320 1.000 14.02372 357 ASP AA N 1
ATOM 2387 C CA . ASP A 1 316 ? 20.45388 1.71316 -0.68480 1.000 14.75177 357 ASP AA CA 1
ATOM 2388 C C . ASP A 1 316 ? 21.86095 1.28520 -1.07463 1.000 15.38501 357 ASP AA C 1
ATOM 2389 O O . ASP A 1 316 ? 22.05653 0.14421 -1.53138 1.000 16.53659 357 ASP AA O 1
ATOM 2394 N N . GLY A 1 317 ? 22.84171 2.16802 -0.94585 1.000 11.43790 358 GLY AA N 1
ATOM 2395 C CA . GLY A 1 317 ? 24.19005 1.76444 -1.23735 1.000 10.81960 358 GLY AA CA 1
ATOM 2396 C C . GLY A 1 317 ? 24.62734 2.01869 -2.65482 1.000 10.01433 358 GLY AA C 1
ATOM 2397 O O . GLY A 1 317 ? 25.76666 1.68794 -2.99106 1.000 11.75609 358 GLY AA O 1
ATOM 2398 N N . ASN A 1 318 ? 23.76399 2.58339 -3.49823 1.000 10.56974 359 ASN AA N 1
ATOM 2399 C CA . ASN A 1 318 ? 24.20091 2.93679 -4.83999 1.000 10.91696 359 ASN AA CA 1
ATOM 2400 C C . ASN A 1 318 ? 25.16272 4.10848 -4.76652 1.000 11.52565 359 ASN AA C 1
ATOM 2401 O O . ASN A 1 318 ? 25.10713 4.91801 -3.84059 1.000 10.99359 359 ASN AA O 1
ATOM 2406 N N . VAL A 1 319 ? 26.07649 4.17150 -5.72916 1.000 9.83228 360 VAL AA N 1
ATOM 2407 C CA . VAL A 1 319 ? 27.13539 5.18067 -5.74080 1.000 9.93200 360 VAL AA CA 1
ATOM 2408 C C . VAL A 1 319 ? 27.06193 5.95698 -7.04348 1.000 11.48457 360 VAL AA C 1
ATOM 2409 O O . VAL A 1 319 ? 26.96649 5.36731 -8.13293 1.000 11.31390 360 VAL AA O 1
ATOM 2413 N N . TYR A 1 320 ? 27.07601 7.28748 -6.92982 1.000 10.10796 361 TYR AA N 1
ATOM 2414 C CA . TYR A 1 320 ? 26.94461 8.20411 -8.05499 1.000 9.51418 361 TYR AA CA 1
ATOM 2415 C C . TYR A 1 320 ? 28.21176 9.03923 -8.16726 1.000 10.19452 361 TYR AA C 1
ATOM 2416 O O . TYR A 1 320 ? 28.77368 9.47470 -7.14802 1.000 9.74899 361 TYR AA O 1
ATOM 2425 N N . PHE A 1 321 ? 28.66765 9.25955 -9.39243 1.000 9.73971 362 PHE AA N 1
ATOM 2426 C CA . PHE A 1 321 ? 29.94148 9.93970 -9.61593 1.000 9.40615 362 PHE AA CA 1
ATOM 2427 C C . PHE A 1 321 ? 30.01219 10.34965 -11.07840 1.000 10.22142 362 PHE AA C 1
ATOM 2428 O O . PHE A 1 321 ? 29.11002 10.05866 -11.86497 1.000 10.31661 362 PHE AA O 1
ATOM 2436 N N . GLY A 1 322 ? 31.07874 11.06249 -11.43173 1.000 9.39854 363 GLY AA N 1
ATOM 2437 C CA . GLY A 1 322 ? 31.29257 11.46645 -12.81016 1.000 9.94530 363 GLY AA CA 1
ATOM 2438 C C . GLY A 1 322 ? 32.76375 11.38854 -13.15346 1.000 13.06923 363 GLY AA C 1
ATOM 2439 O O . GLY A 1 322 ? 33.63015 11.25770 -12.27662 1.000 12.96882 363 GLY AA O 1
ATOM 2440 N N . SER A 1 323 ? 33.03951 11.54617 -14.44976 1.000 9.17713 364 SER AA N 1
ATOM 2441 C CA . SER A 1 323 ? 34.37130 11.32074 -14.97480 1.000 9.31981 364 SER AA CA 1
ATOM 2442 C C . SER A 1 323 ? 34.74252 12.39245 -15.99576 1.000 10.71724 364 SER AA C 1
ATOM 2443 O O . SER A 1 323 ? 33.87791 13.02169 -16.62859 1.000 11.48037 364 SER AA O 1
ATOM 2446 N N . ASP A 1 324 ? 36.05157 12.55622 -16.17673 1.000 10.60096 365 ASP AA N 1
ATOM 2447 C CA . ASP A 1 324 ? 36.57219 13.37963 -17.25368 1.000 10.98015 365 ASP AA CA 1
ATOM 2448 C C . ASP A 1 324 ? 36.32450 12.73435 -18.60795 1.000 12.45601 365 ASP AA C 1
ATOM 2449 O O . ASP A 1 324 ? 36.58924 13.37554 -19.63558 1.000 15.03147 365 ASP AA O 1
ATOM 2454 N N . ASP A 1 325 ? 35.82460 11.48193 -18.64476 1.000 11.16777 366 ASP AA N 1
ATOM 2455 C CA . ASP A 1 325 ? 35.30647 10.98018 -19.91977 1.000 11.70474 366 ASP AA CA 1
ATOM 2456 C C . ASP A 1 325 ? 33.93385 11.56905 -20.26487 1.000 12.87383 366 ASP AA C 1
ATOM 2457 O O . ASP A 1 325 ? 33.34004 11.16180 -21.26731 1.000 14.20506 366 ASP AA O 1
ATOM 2462 N N . LYS A 1 326 ? 33.43906 12.52816 -19.46559 1.000 11.76712 367 LYS AA N 1
ATOM 2463 C CA . LYS A 1 326 ? 32.22373 13.30949 -19.71078 1.000 10.71128 367 LYS AA CA 1
ATOM 2464 C C . LYS A 1 326 ? 30.95256 12.49389 -19.52262 1.000 12.40385 367 LYS AA C 1
ATOM 2465 O O . LYS A 1 326 ? 29.89064 12.87392 -20.01799 1.000 13.57130 367 LYS AA O 1
ATOM 2471 N N . ASN A 1 327 ? 31.01324 11.41432 -18.73497 1.000 11.80709 368 ASN AA N 1
ATOM 2472 C CA . ASN A 1 327 ? 29.84748 10.64893 -18.32497 1.000 11.98524 368 ASN AA CA 1
ATOM 2473 C C . ASN A 1 327 ? 29.57497 10.82136 -16.83602 1.000 11.58505 368 ASN AA C 1
ATOM 2474 O O . ASN A 1 327 ? 30.51194 10.90818 -16.02370 1.000 11.91844 368 ASN AA O 1
ATOM 2479 N N . VAL A 1 328 ? 28.28104 10.86429 -16.50659 1.000 10.53961 369 VAL AA N 1
ATOM 2480 C CA . VAL A 1 328 ? 27.75914 10.62958 -15.16220 1.000 10.38595 369 VAL AA CA 1
ATOM 2481 C C . VAL A 1 328 ? 27.54982 9.13023 -15.03412 1.000 12.45910 369 VAL AA C 1
ATOM 2482 O O . VAL A 1 328 ? 27.03912 8.49764 -15.96252 1.000 12.45223 369 VAL AA O 1
ATOM 2486 N N . TYR A 1 329 ? 27.89698 8.55131 -13.88061 1.000 10.85525 370 TYR AA N 1
ATOM 2487 C CA . TYR A 1 329 ? 27.74491 7.12310 -13.65415 1.000 9.63042 370 TYR AA CA 1
ATOM 2488 C C . TYR A 1 329 ? 26.95375 6.84872 -12.38599 1.000 11.39815 370 TYR AA C 1
ATOM 2489 O O . TYR A 1 329 ? 27.05975 7.58476 -11.40337 1.000 10.40027 370 TYR AA O 1
ATOM 2498 N N . ALA A 1 330 ? 26.20727 5.73845 -12.38949 1.000 10.97071 371 ALA AA N 1
ATOM 2499 C CA . ALA A 1 330 ? 25.58448 5.17808 -11.20098 1.000 9.85870 371 ALA AA CA 1
ATOM 2500 C C . ALA A 1 330 ? 25.93100 3.70228 -11.17063 1.000 10.58170 371 ALA AA C 1
ATOM 2501 O O . ALA A 1 330 ? 25.76828 3.00482 -12.17654 1.000 11.47137 371 ALA AA O 1
ATOM 2503 N N . VAL A 1 331 ? 26.40776 3.23229 -10.02523 1.000 10.82303 372 VAL AA N 1
ATOM 2504 C CA . VAL A 1 331 ? 26.67968 1.81264 -9.81655 1.000 9.42366 372 VAL AA CA 1
ATOM 2505 C C . VAL A 1 331 ? 25.98677 1.36879 -8.53832 1.000 10.51085 372 VAL AA C 1
ATOM 2506 O O . VAL A 1 331 ? 25.63738 2.18125 -7.67565 1.000 12.29023 372 VAL AA O 1
ATOM 2510 N N . ASP A 1 332 ? 25.79163 0.05238 -8.41187 1.000 10.82659 373 ASP AA N 1
ATOM 2511 C CA . ASP A 1 332 ? 25.19944 -0.43476 -7.17354 1.000 9.74776 373 ASP AA CA 1
ATOM 2512 C C . ASP A 1 332 ? 26.28483 -0.67166 -6.10803 1.000 10.51746 373 ASP AA C 1
ATOM 2513 O O . ASP A 1 332 ? 27.46739 -0.38110 -6.30971 1.000 11.58400 373 ASP AA O 1
ATOM 2518 N N . ALA A 1 333 ? 25.87496 -1.16121 -4.92950 1.000 11.12552 374 ALA AA N 1
ATOM 2519 C CA . ALA A 1 333 ? 26.81770 -1.29161 -3.81779 1.000 10.65185 374 ALA AA CA 1
ATOM 2520 C C . ALA A 1 333 ? 27.96262 -2.26760 -4.11436 1.000 10.92898 374 ALA AA C 1
ATOM 2521 O O . ALA A 1 333 ? 28.99751 -2.21180 -3.43475 1.000 11.93090 374 ALA AA O 1
ATOM 2523 N N . ASP A 1 334 ? 27.78478 -3.15908 -5.09236 1.000 11.90097 375 ASP AA N 1
ATOM 2524 C CA . ASP A 1 334 ? 28.79807 -4.11703 -5.52570 1.000 11.41295 375 ASP AA CA 1
ATOM 2525 C C . ASP A 1 334 ? 29.52965 -3.67551 -6.79524 1.000 12.63972 375 ASP AA C 1
ATOM 2526 O O . ASP A 1 334 ? 30.29580 -4.46675 -7.37565 1.000 12.29838 375 ASP AA O 1
ATOM 2531 N N . GLY A 1 335 ? 29.35056 -2.42320 -7.21907 1.000 11.02880 376 GLY AA N 1
ATOM 2532 C CA . GLY A 1 335 ? 30.08853 -1.89911 -8.35121 1.000 9.88154 376 GLY AA CA 1
ATOM 2533 C C . GLY A 1 335 ? 29.48193 -2.20012 -9.70231 1.000 11.13165 376 GLY AA C 1
ATOM 2534 O O . GLY A 1 335 ? 30.10197 -1.88068 -10.72268 1.000 13.70107 376 GLY AA O 1
ATOM 2535 N N . ASN A 1 336 ? 28.31701 -2.83278 -9.75508 1.000 10.45521 377 ASN AA N 1
ATOM 2536 C CA . ASN A 1 336 ? 27.69613 -3.12297 -11.04696 1.000 11.92402 377 ASN AA CA 1
ATOM 2537 C C . ASN A 1 336 ? 27.12976 -1.85135 -11.64944 1.000 11.49439 377 ASN AA C 1
ATOM 2538 O O . ASN A 1 336 ? 26.35497 -1.14455 -11.00093 1.000 11.21923 377 ASN AA O 1
ATOM 2543 N N . GLU A 1 337 ? 27.46723 -1.57701 -12.90289 1.000 10.41942 378 GLU AA N 1
ATOM 2544 C CA . GLU A 1 337 ? 26.90089 -0.39199 -13.54256 1.000 11.83576 378 GLU AA CA 1
ATOM 2545 C C . GLU A 1 337 ? 25.37632 -0.46341 -13.59243 1.000 12.79244 378 GLU AA C 1
ATOM 2546 O O . GLU A 1 337 ? 24.78910 -1.47576 -13.99867 1.000 14.22868 378 GLU AA O 1
ATOM 2552 N N . LYS A 1 338 ? 24.73733 0.61565 -13.15602 1.000 12.13825 379 LYS AA N 1
ATOM 2553 C CA . LYS A 1 338 ? 23.29590 0.78517 -13.28806 1.000 12.00998 379 LYS AA CA 1
ATOM 2554 C C . LYS A 1 338 ? 22.94529 1.59042 -14.52625 1.000 14.51280 379 LYS AA C 1
ATOM 2555 O O . LYS A 1 338 ? 22.03949 1.22033 -15.28758 1.000 14.04707 379 LYS AA O 1
ATOM 2561 N N . TRP A 1 339 ? 23.63812 2.70066 -14.73129 1.000 12.20669 380 TRP AA N 1
ATOM 2562 C CA . TRP A 1 339 ? 23.43687 3.52980 -15.90909 1.000 13.87336 380 TRP AA CA 1
ATOM 2563 C C . TRP A 1 339 ? 24.58905 4.50238 -16.04564 1.000 13.79177 380 TRP AA C 1
ATOM 2564 O O . TRP A 1 339 ? 25.37026 4.70766 -15.10879 1.000 13.77450 380 TRP AA O 1
ATOM 2575 N N . ARG A 1 340 ? 24.69192 5.08287 -17.23985 1.000 14.98525 381 ARG AA N 1
ATOM 2576 C CA . ARG A 1 340 ? 25.61107 6.17662 -17.51609 1.000 14.10156 381 ARG AA CA 1
ATOM 2577 C C . ARG A 1 340 ? 24.87996 7.19776 -18.37673 1.000 16.33927 381 ARG AA C 1
ATOM 2578 O O . ARG A 1 340 ? 23.90080 6.88028 -19.04956 1.000 16.43296 381 ARG AA O 1
ATOM 2586 N N . TYR A 1 341 ? 25.34433 8.44923 -18.32155 1.000 12.52546 382 TYR AA N 1
ATOM 2587 C CA . TYR A 1 341 ? 24.77007 9.51123 -19.13747 1.000 13.33070 382 TYR AA CA 1
ATOM 2588 C C . TYR A 1 341 ? 25.90775 10.31899 -19.73751 1.000 15.43522 382 TYR AA C 1
ATOM 2589 O O . TYR A 1 341 ? 26.73422 10.88065 -19.00959 1.000 12.64452 382 TYR AA O 1
ATOM 2598 N N . GLN A 1 342 ? 25.94709 10.38619 -21.06819 1.000 13.45829 383 GLN AA N 1
ATOM 2599 C CA . GLN A 1 342 ? 26.99209 11.12444 -21.76653 1.000 13.65488 383 GLN AA CA 1
ATOM 2600 C C . GLN A 1 342 ? 26.62204 12.59581 -21.86974 1.000 15.43072 383 GLN AA C 1
ATOM 2601 O O . GLN A 1 342 ? 25.59390 12.94432 -22.46887 1.000 15.97946 383 GLN AA O 1
ATOM 2607 N N . THR A 1 343 ? 27.45776 13.46330 -21.29216 1.000 14.26837 384 THR AA N 1
ATOM 2608 C CA . THR A 1 343 ? 27.30615 14.90099 -21.49374 1.000 14.46257 384 THR AA CA 1
ATOM 2609 C C . THR A 1 343 ? 28.53153 15.40083 -22.26557 1.000 13.16314 384 THR AA C 1
ATOM 2610 O O . THR A 1 343 ? 29.28677 14.61100 -22.84657 1.000 17.05451 384 THR AA O 1
ATOM 2614 N N . ASP A 1 344 ? 28.70287 16.71978 -22.32887 1.000 15.33623 385 ASP AA N 1
ATOM 2615 C CA . ASP A 1 344 ? 29.65855 17.33187 -23.24373 1.000 14.04553 385 ASP AA CA 1
ATOM 2616 C C . ASP A 1 344 ? 30.75892 18.13278 -22.56983 1.000 17.20754 385 ASP AA C 1
ATOM 2617 O O . ASP A 1 344 ? 31.52854 18.82553 -23.25564 1.000 17.74822 385 ASP AA O 1
ATOM 2622 N N . SER A 1 345 ? 30.92586 17.95826 -21.26415 1.000 13.81998 386 SER AA N 1
ATOM 2623 C CA . SER A 1 345 ? 31.94809 18.63017 -20.47537 1.000 12.05357 386 SER AA CA 1
ATOM 2624 C C . SER A 1 345 ? 32.29716 17.68105 -19.33572 1.000 12.40904 386 SER AA C 1
ATOM 2625 O O . SER A 1 345 ? 31.44751 16.88681 -18.92288 1.000 13.10058 386 SER AA O 1
ATOM 2628 N N . ASN A 1 346 ? 33.54740 17.74433 -18.85577 1.000 11.86295 387 ASN AA N 1
ATOM 2629 C CA . ASN A 1 346 ? 33.96434 16.83736 -17.78440 1.000 10.28518 387 ASN AA CA 1
ATOM 2630 C C . ASN A 1 346 ? 33.06538 17.00068 -16.56327 1.000 10.56953 387 ASN AA C 1
ATOM 2631 O O . ASN A 1 346 ? 32.68638 18.11170 -16.18683 1.000 11.32015 387 ASN AA O 1
ATOM 2636 N N . VAL A 1 347 ? 32.69284 15.87378 -15.95494 1.000 10.30222 388 VAL AA N 1
ATOM 2637 C CA . VAL A 1 347 ? 31.75667 15.87039 -14.83747 1.000 9.99145 388 VAL AA CA 1
ATOM 2638 C C . VAL A 1 347 ? 32.61346 15.95180 -13.57662 1.000 12.75599 388 VAL AA C 1
ATOM 2639 O O . VAL A 1 347 ? 33.18724 14.94049 -13.15566 1.000 12.42332 388 VAL AA O 1
ATOM 2643 N N . ILE A 1 348 ? 32.69193 17.14919 -12.97102 1.000 11.64064 389 ILE AA N 1
ATOM 2644 C CA . ILE A 1 348 ? 33.63676 17.41308 -11.87867 1.000 10.13913 389 ILE AA CA 1
ATOM 2645 C C . ILE A 1 348 ? 32.99902 18.04400 -10.64458 1.000 11.76732 389 ILE AA C 1
ATOM 2646 O O . ILE A 1 348 ? 33.67959 18.23408 -9.62786 1.000 14.39756 389 ILE AA O 1
ATOM 2651 N N . SER A 1 349 ? 31.73013 18.42284 -10.72162 1.000 11.34308 390 SER AA N 1
ATOM 2652 C CA . SER A 1 349 ? 31.03975 19.09818 -9.62124 1.000 11.38280 390 SER AA CA 1
ATOM 2653 C C . SER A 1 349 ? 30.19318 18.03387 -8.91154 1.000 10.03504 390 SER AA C 1
ATOM 2654 O O . SER A 1 349 ? 29.31173 17.42445 -9.52989 1.000 10.74207 390 SER AA O 1
ATOM 2657 N N . SER A 1 350 ? 30.48435 17.77758 -7.63936 1.000 9.51261 391 SER AA N 1
ATOM 2658 C CA . SER A 1 350 ? 30.11245 16.49358 -7.04104 1.000 9.86694 391 SER AA CA 1
ATOM 2659 C C . SER A 1 350 ? 28.59610 16.32016 -6.88679 1.000 9.54270 391 SER AA C 1
ATOM 2660 O O . SER A 1 350 ? 27.85294 17.28760 -6.69111 1.000 10.07740 391 SER AA O 1
ATOM 2663 N N . PRO A 1 351 ? 28.11380 15.08224 -6.93427 1.000 10.47536 392 PRO AA N 1
ATOM 2664 C CA . PRO A 1 351 ? 26.65843 14.86019 -6.90068 1.000 9.10572 392 PRO AA CA 1
ATOM 2665 C C . PRO A 1 351 ? 26.01949 15.17641 -5.55318 1.000 9.72246 392 PRO AA C 1
ATOM 2666 O O . PRO A 1 351 ? 26.64902 15.13111 -4.49449 1.000 10.56230 392 PRO AA O 1
ATOM 2670 N N . VAL A 1 352 ? 24.71601 15.48725 -5.62801 1.000 10.13079 393 VAL AA N 1
ATOM 2671 C CA . VAL A 1 352 ? 23.86710 15.92367 -4.53135 1.000 10.88610 393 VAL AA CA 1
ATOM 2672 C C . VAL A 1 352 ? 22.52842 15.23147 -4.71887 1.000 9.83810 393 VAL AA C 1
ATOM 2673 O O . VAL A 1 352 ? 22.06059 15.11839 -5.85311 1.000 11.47803 393 VAL AA O 1
ATOM 2677 N N . LEU A 1 353 ? 21.91753 14.74376 -3.63807 1.000 10.16497 394 LEU AA N 1
ATOM 2678 C CA . LEU A 1 353 ? 20.59633 14.10439 -3.71804 1.000 9.94999 394 LEU AA CA 1
ATOM 2679 C C . LEU A 1 353 ? 19.57040 14.91627 -2.94791 1.000 10.54630 394 LEU AA C 1
ATOM 2680 O O . LEU A 1 353 ? 19.77250 15.22599 -1.76747 1.000 14.41930 394 LEU AA O 1
ATOM 2685 N N . ALA A 1 354 ? 18.42502 15.16767 -3.59721 1.000 10.61143 395 ALA AA N 1
ATOM 2686 C CA . ALA A 1 354 ? 17.25260 15.73059 -2.94570 1.000 12.13696 395 ALA AA CA 1
ATOM 2687 C C . ALA A 1 354 ? 16.41819 14.62761 -2.30402 1.000 12.54007 395 ALA AA C 1
ATOM 2688 O O . ALA A 1 354 ? 16.58056 13.44030 -2.58458 1.000 12.69603 395 ALA AA O 1
ATOM 2690 N N . GLU A 1 355 ? 15.49736 15.05739 -1.43728 1.000 12.61656 396 GLU AA N 1
ATOM 2691 C CA . GLU A 1 355 ? 14.64811 14.13791 -0.67826 1.000 11.43091 396 GLU AA CA 1
ATOM 2692 C C . GLU A 1 355 ? 13.86889 13.18605 -1.57980 1.000 14.50891 396 GLU AA C 1
ATOM 2693 O O . GLU A 1 355 ? 13.66394 12.01917 -1.22354 1.000 15.09591 396 GLU AA O 1
ATOM 2699 N N . ASP A 1 356 ? 13.41768 13.66009 -2.73848 1.000 12.26439 397 ASP AA N 1
ATOM 2700 C CA . ASP A 1 356 ? 12.62322 12.84854 -3.64955 1.000 13.94480 397 ASP AA CA 1
ATOM 2701 C C . ASP A 1 356 ? 13.48717 11.97633 -4.56996 1.000 16.01198 397 ASP AA C 1
ATOM 2702 O O . ASP A 1 356 ? 12.94839 11.30700 -5.47277 1.000 17.29149 397 ASP AA O 1
ATOM 2707 N N . GLY A 1 357 ? 14.80812 11.93822 -4.32961 1.000 13.08618 398 GLY AA N 1
ATOM 2708 C CA . GLY A 1 357 ? 15.72541 11.14977 -5.12623 1.000 14.86038 398 GLY AA CA 1
ATOM 2709 C C . GLY A 1 357 ? 16.29145 11.82783 -6.35200 1.000 11.39437 398 GLY AA C 1
ATOM 2710 O O . GLY A 1 357 ? 17.07549 11.20547 -7.07917 1.000 13.90652 398 GLY AA O 1
ATOM 2711 N N . THR A 1 358 ? 15.94336 13.09203 -6.60810 1.000 11.72047 399 THR AA N 1
ATOM 2712 C CA . THR A 1 358 ? 16.54900 13.78822 -7.73159 1.000 12.63446 399 THR AA CA 1
ATOM 2713 C C . THR A 1 358 ? 18.04005 13.94143 -7.47302 1.000 11.96192 399 THR AA C 1
ATOM 2714 O O . THR A 1 358 ? 18.45766 14.33243 -6.37624 1.000 12.06415 399 THR AA O 1
ATOM 2718 N N . LEU A 1 359 ? 18.83347 13.63698 -8.49267 1.000 11.73752 400 LEU AA N 1
ATOM 2719 C CA . LEU A 1 359 ? 20.28647 13.67534 -8.41200 1.000 10.61191 400 LEU AA CA 1
ATOM 2720 C C . LEU A 1 359 ? 20.77747 14.87150 -9.20731 1.000 11.62241 400 LEU AA C 1
ATOM 2721 O O . LEU A 1 359 ? 20.42812 15.02123 -10.38236 1.000 13.30565 400 LEU AA O 1
ATOM 2726 N N . TYR A 1 360 ? 21.53471 15.75336 -8.55855 1.000 10.13756 401 TYR AA N 1
ATOM 2727 C CA . TYR A 1 360 ? 22.17169 16.88233 -9.23467 1.000 10.33484 401 TYR AA CA 1
ATOM 2728 C C . TYR A 1 360 ? 23.66989 16.64854 -9.33752 1.000 13.69402 401 TYR AA C 1
ATOM 2729 O O . TYR A 1 360 ? 24.29034 16.16172 -8.39880 1.000 12.68646 401 TYR AA O 1
ATOM 2738 N N . VAL A 1 361 ? 24.25338 17.01411 -10.47335 1.000 11.70161 402 VAL AA N 1
ATOM 2739 C CA . VAL A 1 361 ? 25.68594 16.86172 -10.68616 1.000 10.29918 402 VAL AA CA 1
ATOM 2740 C C . VAL A 1 361 ? 26.06433 17.86717 -11.75192 1.000 11.81361 402 VAL AA C 1
ATOM 2741 O O . VAL A 1 361 ? 25.22569 18.29183 -12.54796 1.000 13.18664 402 VAL AA O 1
ATOM 2745 N N . GLY A 1 362 ? 27.32089 18.27987 -11.76879 1.000 11.21292 403 GLY AA N 1
ATOM 2746 C CA . GLY A 1 362 ? 27.70775 19.38049 -12.62072 1.000 11.42333 403 GLY AA CA 1
ATOM 2747 C C . GLY A 1 362 ? 28.99040 19.14326 -13.38691 1.000 12.19583 403 GLY AA C 1
ATOM 2748 O O . GLY A 1 362 ? 29.85900 18.34616 -12.99758 1.000 11.83369 403 GLY AA O 1
ATOM 2749 N N . THR A 1 363 ? 29.09625 19.88942 -14.49332 1.000 11.35961 404 THR AA N 1
ATOM 2750 C CA . THR A 1 363 ? 30.27554 19.94417 -15.33550 1.000 11.22867 404 THR AA CA 1
ATOM 2751 C C . THR A 1 363 ? 30.87982 21.35306 -15.30190 1.000 10.79733 404 THR AA C 1
ATOM 2752 O O . THR A 1 363 ? 30.48439 22.20563 -14.49662 1.000 13.21685 404 THR AA O 1
ATOM 2756 N N . TYR A 1 364 ? 31.86829 21.59384 -16.16773 1.000 10.94454 405 TYR AA N 1
ATOM 2757 C CA . TYR A 1 364 ? 32.38053 22.95898 -16.24434 1.000 11.07204 405 TYR AA CA 1
ATOM 2758 C C . TYR A 1 364 ? 31.36569 23.90622 -16.86240 1.000 13.38037 405 TYR AA C 1
ATOM 2759 O O . TYR A 1 364 ? 31.52144 25.12574 -16.73769 1.000 13.00887 405 TYR AA O 1
ATOM 2768 N N . THR A 1 365 ? 30.32061 23.37906 -17.49950 1.000 12.40466 406 THR AA N 1
ATOM 2769 C CA . THR A 1 365 ? 29.38045 24.23705 -18.19701 1.000 13.04109 406 THR AA CA 1
ATOM 2770 C C . THR A 1 365 ? 27.93117 24.09735 -17.75947 1.000 13.14873 406 THR AA C 1
ATOM 2771 O O . THR A 1 365 ? 27.13175 25.01234 -18.04437 1.000 14.06832 406 THR AA O 1
ATOM 2775 N N . LYS A 1 366 ? 27.54390 22.99151 -17.11237 1.000 11.56898 407 LYS AA N 1
ATOM 2776 C CA . LYS A 1 366 ? 26.13532 22.70735 -16.87430 1.000 12.45351 407 LYS AA CA 1
ATOM 2777 C C . LYS A 1 366 ? 25.89510 22.13238 -15.48438 1.000 11.96290 407 LYS AA C 1
ATOM 2778 O O . LYS A 1 366 ? 26.72299 21.37660 -14.94357 1.000 13.36558 407 LYS AA O 1
ATOM 2784 N N . LEU A 1 367 ? 24.72361 22.45345 -14.94769 1.000 10.97447 408 LEU AA N 1
ATOM 2785 C CA . LEU A 1 367 ? 24.11832 21.73734 -13.82706 1.000 10.07215 408 LEU AA CA 1
ATOM 2786 C C . LEU A 1 367 ? 23.09180 20.77874 -14.41540 1.000 14.46985 408 LEU AA C 1
ATOM 2787 O O . LEU A 1 367 ? 22.22727 21.19211 -15.19650 1.000 14.08700 408 LEU AA O 1
ATOM 2792 N N . LEU A 1 368 ? 23.22047 19.49634 -14.09360 1.000 11.48007 409 LEU AA N 1
ATOM 2793 C CA . LEU A 1 368 ? 22.33468 18.45572 -14.60711 1.000 11.99170 409 LEU AA CA 1
ATOM 2794 C C . LEU A 1 368 ? 21.46912 17.91139 -13.48911 1.000 12.41354 409 LEU AA C 1
ATOM 2795 O O . LEU A 1 368 ? 21.95970 17.68436 -12.36943 1.000 12.22162 409 LEU AA O 1
ATOM 2800 N N . ALA A 1 369 ? 20.18773 17.67398 -13.77462 1.000 12.47902 410 ALA AA N 1
ATOM 2801 C CA . ALA A 1 369 ? 19.25631 17.09624 -12.80906 1.000 11.11536 410 ALA AA CA 1
ATOM 2802 C C . ALA A 1 369 ? 18.72109 15.79170 -13.37884 1.000 14.57038 410 ALA AA C 1
ATOM 2803 O O . ALA A 1 369 ? 18.22238 15.77091 -14.51021 1.000 13.43822 410 ALA AA O 1
ATOM 2805 N N . PHE A 1 370 ? 18.84894 14.70945 -12.61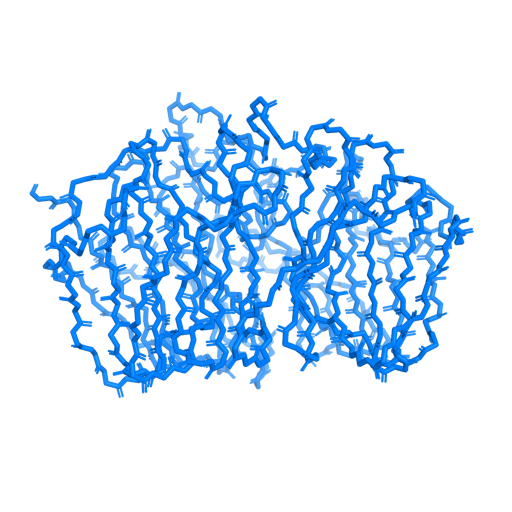004 1.000 11.06399 411 PHE AA N 1
ATOM 2806 C CA . PHE A 1 370 ? 18.37353 13.38062 -12.99701 1.000 13.44009 411 PHE AA CA 1
ATOM 2807 C C . PHE A 1 370 ? 17.22852 13.02408 -12.06912 1.000 12.34598 411 PHE AA C 1
ATOM 2808 O O . PHE A 1 370 ? 17.42679 12.86700 -10.85875 1.000 13.04892 411 PHE AA O 1
ATOM 2816 N N . GLY A 1 371 ? 16.01159 12.92354 -12.62716 1.000 17.24659 412 GLY AA N 1
ATOM 2817 C CA . GLY A 1 371 ? 14.84931 12.69703 -11.79944 1.000 17.01935 412 GLY AA CA 1
ATOM 2818 C C . GLY A 1 371 ? 14.61906 11.24079 -11.46217 1.000 16.45995 412 GLY AA C 1
ATOM 2819 O O . GLY A 1 371 ? 15.21654 10.32018 -12.02672 1.000 16.25956 412 GLY AA O 1
ATOM 2820 N N . ALA A 1 372 ? 13.71469 11.04706 -10.51073 1.000 17.29925 413 ALA AA N 1
ATOM 2821 C CA . ALA A 1 372 ? 13.25008 9.71123 -10.18361 1.000 18.68542 413 ALA AA CA 1
ATOM 2822 C C . ALA A 1 372 ? 12.64228 9.04990 -11.42051 1.000 23.26207 413 ALA AA C 1
ATOM 2823 O O . ALA A 1 372 ? 12.19413 9.71378 -12.36200 1.000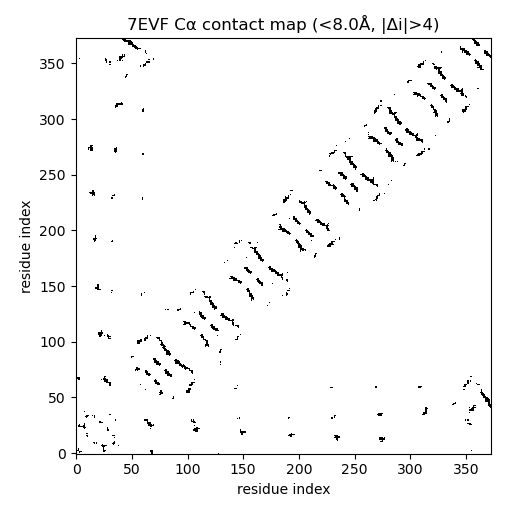 26.15776 413 ALA AA O 1
ATOM 2825 N N . LYS A 1 373 ? 12.65537 7.72228 -11.41644 1.000 25.55098 414 LYS AA N 1
ATOM 2826 C CA . LYS A 1 373 ? 12.03532 6.94177 -12.48396 1.000 22.18148 414 LYS AA CA 1
ATOM 2827 C C . LYS A 1 373 ? 10.52721 7.19592 -12.50538 1.000 31.08675 414 LYS AA C 1
ATOM 2828 O O . LYS A 1 373 ? 9.92635 7.41976 -11.44701 1.000 30.80504 414 LYS AA O 1
#

Radius of gyration: 18.52 Å; Cα contacts (8 Å, |Δi|>4): 1238; chains: 1; bounding box: 47×47×43 Å

Foldseek 3Di:
DAFAPFFDDLDDQWFFFFDFQARRRFQFQAQDLGQLAHAADFQFQQDFQDKDWAFAAEFQQAFWTAGNQRWIWGHHQQAKIFTAHPNGHTPEMDGNQEHDHAHYQGGGPPQWTWGFYQVQKTFTARNNYRDTLDIGGHPAGWRYYWDGHHQGWTWTAGQQAKIFTWHDDPPDDIDTQDMERHDAGWFEIWTGGNVQWTWTWHQVQKIFTARNNRRHTPDIDGDPGTWHHYWTATNQGWTWTFTQVQWIWIAGNNRDTLDIEGRPGGFAHYWHADNQGWIWTWHQQQKIWTAHNNGHTLDIEHDDGTWSAHWHAYPQQWIWTWGQQQKTWIAHNSRHTSDIHHDDAGFHNYWGAGNQNWIWTDGSTMIIIRHHD

Sequence (373 aa):
GAMAETVFKQNHAASGFLAGRYDAQAMSPTMFNWSRESRFTSTADGALKWEKNVPATPQNGAGAAVDGDGTVFIQSKDGKLTAYHPDGTVKWVTENLGTTYTLTPVLGTNGVIYLPSHDKKLYFIDKETGNILWSVPLSGAPSSDAAIGPDGTLYVVSTLDNYIYAIKPTSPGTATQKWKFKTNGVVGSAPVLASSNGTLYTATYNNIFYAINSGTGQVKWSKTTSSNGFKGYPVIDRDGTVYAGNQDGNLYAYTSTGAVKWTFPLNGFSSSSLAIDHNGNVYIGSGSGELFSISKTGNMNWSFYTDGPVRTAPLIDADGNVYFGSDDKNVYAVDADGNEKWRYQTDSNVISSPVLAEDGTLYVGTYTKLLAFGAK